Protein AF-0000000067793961 (afdb_homodimer)

Structure (mmCIF, N/CA/C/O backbone):
data_AF-0000000067793961-model_v1
#
loop_
_entity.id
_entity.type
_entity.pdbx_description
1 polymer YALI0B00462p
#
loop_
_atom_site.group_PDB
_atom_site.id
_atom_site.type_symbol
_atom_site.label_atom_id
_atom_site.label_alt_id
_atom_site.label_comp_id
_atom_site.label_asym_id
_atom_site.label_entity_id
_atom_site.label_seq_id
_atom_site.pdbx_PDB_ins_code
_atom_site.Cartn_x
_atom_site.Cartn_y
_atom_site.Cartn_z
_atom_site.occupancy
_atom_site.B_iso_or_equiv
_atom_site.auth_seq_id
_atom_site.auth_comp_id
_atom_site.auth_asym_id
_atom_site.auth_atom_id
_atom_site.pdbx_PDB_model_num
ATOM 1 N N . MET A 1 1 ? -16.656 28.688 -19.188 1 22.55 1 MET A N 1
ATOM 2 C CA . MET A 1 1 ? -17.312 27.375 -19.203 1 22.55 1 MET A CA 1
ATOM 3 C C . MET A 1 1 ? -17.438 26.812 -17.797 1 22.55 1 MET A C 1
ATOM 5 O O . MET A 1 1 ? -16.438 26.625 -17.109 1 22.55 1 MET A O 1
ATOM 9 N N . THR A 1 2 ? -18.516 27.141 -17.141 1 26.34 2 THR A N 1
ATOM 10 C CA . THR A 1 2 ? -18.906 26.75 -15.797 1 26.34 2 THR A CA 1
ATOM 11 C C . THR A 1 2 ? -18.859 25.234 -15.625 1 26.34 2 THR A C 1
ATOM 13 O O . THR A 1 2 ? -19.547 24.5 -16.328 1 26.34 2 THR A O 1
ATOM 16 N N . PHE A 1 3 ? -17.688 24.734 -15.422 1 29.53 3 PHE A N 1
ATOM 17 C CA . PHE A 1 3 ? -17.703 23.312 -15.086 1 29.53 3 PHE A CA 1
ATOM 18 C C . PHE A 1 3 ? -18.781 23.016 -14.055 1 29.53 3 PHE A C 1
ATOM 20 O O . PHE A 1 3 ? -18.641 23.375 -12.883 1 29.53 3 PHE A O 1
ATOM 27 N N . GLU A 1 4 ? -19.984 23.156 -14.406 1 29.81 4 GLU A N 1
ATOM 28 C CA . GLU A 1 4 ? -21.016 22.594 -13.547 1 29.81 4 GLU A CA 1
ATOM 29 C C . GLU A 1 4 ? -20.609 21.234 -12.984 1 29.81 4 GLU A C 1
ATOM 31 O O . GLU A 1 4 ? -20.484 20.266 -13.734 1 29.81 4 GLU A O 1
ATOM 36 N N . GLN A 1 5 ? -19.656 21.219 -12.148 1 37.41 5 GLN A N 1
ATOM 37 C CA . GLN A 1 5 ? -19.406 19.969 -11.422 1 37.41 5 GLN A CA 1
ATOM 38 C C . GLN A 1 5 ? -20.703 19.297 -11.023 1 37.41 5 GLN A C 1
ATOM 40 O O . GLN A 1 5 ? -21.516 19.859 -10.297 1 37.41 5 GLN A O 1
ATOM 45 N N . ASP A 1 6 ? -21.328 18.625 -11.805 1 37 6 ASP A N 1
ATOM 46 C CA . ASP A 1 6 ? -22.547 17.828 -11.625 1 37 6 ASP A CA 1
ATOM 47 C C . ASP A 1 6 ? -22.547 17.109 -10.273 1 37 6 ASP A C 1
ATOM 49 O O . ASP A 1 6 ? -21.594 16.391 -9.953 1 37 6 ASP A O 1
ATOM 53 N N . ASP A 1 7 ? -23.047 17.797 -9.281 1 41.84 7 ASP A N 1
ATOM 54 C CA . ASP A 1 7 ? -23.422 17.297 -7.957 1 41.84 7 ASP A CA 1
ATOM 55 C C . ASP A 1 7 ? -24 15.883 -8.039 1 41.84 7 ASP A C 1
ATOM 57 O O . ASP A 1 7 ? -24.594 15.398 -7.078 1 41.84 7 ASP A O 1
ATOM 61 N N . LYS A 1 8 ? -24.203 15.344 -9.203 1 43.69 8 LYS A N 1
ATOM 62 C CA . LYS A 1 8 ? -24.922 14.07 -9.227 1 43.69 8 LYS A CA 1
ATOM 63 C C . LYS A 1 8 ? -24.062 12.938 -8.695 1 43.69 8 LYS A C 1
ATOM 65 O O . LYS A 1 8 ? -22.922 12.758 -9.141 1 43.69 8 LYS A O 1
ATOM 70 N N . PRO A 1 9 ? -24.578 12.633 -7.523 1 47.22 9 PRO A N 1
ATOM 71 C CA . PRO A 1 9 ? -23.891 11.414 -7.105 1 47.22 9 PRO A CA 1
ATOM 72 C C . PRO A 1 9 ? -23.531 10.508 -8.281 1 47.22 9 PRO A C 1
ATOM 74 O O . PRO A 1 9 ? -24.297 10.422 -9.25 1 47.22 9 PRO A O 1
ATOM 77 N N . LYS A 1 10 ? -22.219 10.422 -8.57 1 51.09 10 LYS A N 1
ATOM 78 C CA . LYS A 1 10 ? -21.828 9.484 -9.617 1 51.09 10 LYS A CA 1
ATOM 79 C C . LYS A 1 10 ? -22.531 8.141 -9.461 1 51.09 10 LYS A C 1
ATOM 81 O O . LYS A 1 10 ? -21.984 7.215 -8.859 1 51.09 10 LYS A O 1
ATOM 86 N N . LEU A 1 11 ? -23.812 8.086 -9.797 1 58.16 11 LEU A N 1
ATOM 87 C CA . LEU A 1 11 ? -24.719 6.953 -9.664 1 58.16 11 LEU A CA 1
ATOM 88 C C . LEU A 1 11 ? -24.109 5.699 -10.281 1 58.16 11 LEU A C 1
ATOM 90 O O . LEU A 1 11 ? -23.422 5.773 -11.305 1 58.16 11 LEU A O 1
ATOM 94 N N . GLY A 1 12 ? -23.75 4.652 -9.375 1 75.25 12 GLY A N 1
ATOM 95 C CA . GLY A 1 12 ? -23.281 3.354 -9.836 1 75.25 12 GLY A CA 1
ATOM 96 C C . GLY A 1 12 ? -21.969 2.926 -9.219 1 75.25 12 GLY A C 1
ATOM 97 O O . GLY A 1 12 ? -21.688 1.732 -9.125 1 75.25 12 GLY A O 1
ATOM 98 N N . LYS A 1 13 ? -21.266 4.012 -8.695 1 87.75 13 LYS A N 1
ATOM 99 C CA . LYS A 1 13 ? -20.016 3.615 -8.039 1 87.75 13 LYS A CA 1
ATOM 100 C C . LYS A 1 13 ? -20.266 3.154 -6.609 1 87.75 13 LYS A C 1
ATOM 102 O O . LYS A 1 13 ? -21.234 3.584 -5.973 1 87.75 13 LYS A O 1
ATOM 107 N N . PRO A 1 14 ? -19.453 2.385 -6.113 1 90.94 14 PRO A N 1
ATOM 108 C CA . PRO A 1 14 ? -19.719 1.713 -4.84 1 90.94 14 PRO A CA 1
ATOM 109 C C . PRO A 1 14 ? -19.906 2.693 -3.686 1 90.94 14 PRO A C 1
ATOM 111 O O . PRO A 1 14 ? -20.688 2.426 -2.764 1 90.94 14 PRO A O 1
ATOM 114 N N . LEU A 1 15 ? -19.281 3.918 -3.768 1 95.62 15 LEU A N 1
ATOM 115 C CA . LEU A 1 15 ? -19.312 4.82 -2.621 1 95.62 15 LEU A CA 1
ATOM 116 C C . LEU A 1 15 ? -20.141 6.062 -2.922 1 95.62 15 LEU A C 1
ATOM 118 O O . LEU A 1 15 ? -19.953 7.102 -2.283 1 95.62 15 LEU A O 1
ATOM 122 N N . SER A 1 16 ? -21.031 6 -3.832 1 92.88 16 SER A N 1
ATOM 123 C CA . SER A 1 16 ? -21.781 7.16 -4.316 1 92.88 16 SER A CA 1
ATOM 124 C C . SER A 1 16 ? -22.609 7.785 -3.207 1 92.88 16 SER A C 1
ATOM 126 O O . SER A 1 16 ? -22.953 8.969 -3.271 1 92.88 16 SER A O 1
ATOM 128 N N . ASN A 1 17 ? -22.938 7.094 -2.117 1 92.62 17 ASN A N 1
ATOM 129 C CA . ASN A 1 17 ? -23.797 7.613 -1.049 1 92.62 17 ASN A CA 1
ATOM 130 C C . ASN A 1 17 ? -22.984 7.953 0.196 1 92.62 17 ASN A C 1
ATOM 132 O O . ASN A 1 17 ? -23.531 8.148 1.275 1 92.62 17 ASN A O 1
ATOM 136 N N . ILE A 1 18 ? -21.672 7.996 0.026 1 97.31 18 ILE A N 1
ATOM 137 C CA . ILE A 1 18 ? -20.812 8.188 1.182 1 97.31 18 ILE A CA 1
ATOM 138 C C . ILE A 1 18 ? -20.297 9.633 1.207 1 97.31 18 ILE A C 1
ATOM 140 O O . ILE A 1 18 ? -19.781 10.133 0.204 1 97.31 18 ILE A O 1
ATOM 144 N N . LYS A 1 19 ? -20.453 10.305 2.293 1 98.5 19 LYS A N 1
ATOM 145 C CA . LYS A 1 19 ? -19.969 11.664 2.539 1 98.5 19 LYS A CA 1
ATOM 146 C C . LYS A 1 19 ? -18.703 11.656 3.389 1 98.5 19 LYS A C 1
ATOM 148 O O . LYS A 1 19 ? -18.688 11.094 4.488 1 98.5 19 LYS A O 1
ATOM 153 N N . VAL A 1 20 ? -17.672 12.273 2.883 1 98.81 20 VAL A N 1
ATOM 154 C CA . VAL A 1 20 ? -16.359 12.266 3.543 1 98.81 20 VAL A CA 1
ATOM 155 C C . VAL A 1 20 ? -15.922 13.695 3.822 1 98.81 20 VAL A C 1
ATOM 157 O O . VAL A 1 20 ? -15.945 14.547 2.93 1 98.81 20 VAL A O 1
ATOM 160 N N . ILE A 1 21 ? -15.555 13.984 5.062 1 98.75 21 ILE A N 1
ATOM 161 C CA . ILE A 1 21 ? -14.883 15.219 5.438 1 98.75 21 ILE A CA 1
ATOM 162 C C . ILE A 1 21 ? -13.383 14.969 5.57 1 98.75 21 ILE A C 1
ATOM 164 O O . ILE A 1 21 ? -12.953 14.125 6.363 1 98.75 21 ILE A O 1
ATOM 168 N N . GLU A 1 22 ? -12.648 15.625 4.77 1 98.12 22 GLU A N 1
ATOM 169 C CA . GLU A 1 22 ? -11.188 15.586 4.793 1 98.12 22 GLU A CA 1
ATOM 170 C C . GLU A 1 22 ? -10.609 16.891 5.348 1 98.12 22 GLU A C 1
ATOM 172 O O . GLU A 1 22 ? -10.82 17.953 4.773 1 98.12 22 GLU A O 1
ATOM 177 N N . PHE A 1 23 ? -9.945 16.797 6.469 1 97.31 23 PHE A N 1
ATOM 178 C CA . PHE A 1 23 ? -9.203 17.984 6.895 1 97.31 23 PHE A CA 1
ATOM 179 C C . PHE A 1 23 ? -7.941 18.156 6.059 1 97.31 23 PHE A C 1
ATOM 181 O O . PHE A 1 23 ? -7.246 17.188 5.762 1 97.31 23 PHE A O 1
ATOM 188 N N . ALA A 1 24 ? -7.699 19.375 5.703 1 91.12 24 ALA A N 1
ATOM 189 C CA . ALA A 1 24 ? -6.566 19.656 4.828 1 91.12 24 ALA A CA 1
ATOM 190 C C . ALA A 1 24 ? -5.254 19.234 5.477 1 91.12 24 ALA A C 1
ATOM 192 O O . ALA A 1 24 ? -4.953 19.641 6.602 1 91.12 24 ALA A O 1
ATOM 193 N N . GLY A 1 25 ? -4.629 18.375 4.859 1 85.38 25 GLY A N 1
ATOM 194 C CA . GLY A 1 25 ? -3.332 17.891 5.305 1 85.38 25 GLY A CA 1
ATOM 195 C C . GLY A 1 25 ? -2.301 17.828 4.195 1 85.38 25 GLY A C 1
ATOM 196 O O . GLY A 1 25 ? -2.449 18.5 3.17 1 85.38 25 GLY A O 1
ATOM 197 N N . LEU A 1 26 ? -1.258 17.266 4.465 1 82.62 26 LEU A N 1
ATOM 198 C CA . LEU A 1 26 ? -0.193 17.156 3.475 1 82.62 26 LEU A CA 1
ATOM 199 C C . LEU A 1 26 ? -0.485 16.047 2.471 1 82.62 26 LEU A C 1
ATOM 201 O O . LEU A 1 26 ? -1.59 15.977 1.927 1 82.62 26 LEU A O 1
ATOM 205 N N . ALA A 1 27 ? 0.339 15.008 2.322 1 85.62 27 ALA A N 1
ATOM 206 C CA . ALA A 1 27 ? 0.281 14.133 1.155 1 85.62 27 ALA A CA 1
ATOM 207 C C . ALA A 1 27 ? -0.607 12.922 1.424 1 85.62 27 ALA A C 1
ATOM 209 O O . ALA A 1 27 ? -1.478 12.594 0.615 1 85.62 27 ALA A O 1
ATOM 210 N N . PRO A 1 28 ? -0.65 12.344 2.594 1 93.44 28 PRO A N 1
ATOM 211 C CA . PRO A 1 28 ? -1.385 11.078 2.736 1 93.44 28 PRO A CA 1
ATOM 212 C C . PRO A 1 28 ? -2.896 11.281 2.801 1 93.44 28 PRO A C 1
ATOM 214 O O . PRO A 1 28 ? -3.654 10.484 2.246 1 93.44 28 PRO A O 1
ATOM 217 N N . GLY A 1 29 ? -3.367 12.359 3.57 1 95.5 29 GLY A N 1
ATOM 218 C CA . GLY A 1 29 ? -4.789 12.656 3.629 1 95.5 29 GLY A CA 1
ATOM 219 C C . GLY A 1 29 ? -5.414 12.844 2.26 1 95.5 29 GLY A C 1
ATOM 220 O O . GLY A 1 29 ? -6.363 12.141 1.902 1 95.5 29 GLY A O 1
ATOM 221 N N . PRO A 1 30 ? -4.836 13.734 1.503 1 94.62 30 PRO A N 1
ATOM 222 C CA . PRO A 1 30 ? -5.34 14.008 0.156 1 94.62 30 PRO A CA 1
ATOM 223 C C . PRO A 1 30 ? -5.449 12.758 -0.705 1 94.62 30 PRO A C 1
ATOM 225 O O . PRO A 1 30 ? -6.441 12.57 -1.411 1 94.62 30 PRO A O 1
ATOM 228 N N . LEU A 1 31 ? -4.449 11.859 -0.7 1 96.69 31 LEU A N 1
ATOM 229 C CA . LEU A 1 31 ? -4.551 10.664 -1.533 1 96.69 31 LEU A CA 1
ATOM 230 C C . LEU A 1 31 ? -5.633 9.727 -1.009 1 96.69 31 LEU A C 1
ATOM 232 O O . LEU A 1 31 ? -6.34 9.094 -1.791 1 96.69 31 LEU A O 1
ATOM 236 N N . ALA A 1 32 ? -5.707 9.578 0.304 1 98.25 32 ALA A N 1
ATOM 237 C CA . ALA A 1 32 ? -6.785 8.766 0.862 1 98.25 32 ALA A CA 1
ATOM 238 C C . ALA A 1 32 ? -8.148 9.266 0.391 1 98.25 32 ALA A C 1
ATOM 240 O O . ALA A 1 32 ? -9 8.477 -0.027 1 98.25 32 ALA A O 1
ATOM 241 N N . GLY A 1 33 ? -8.383 10.594 0.487 1 97.44 33 GLY A N 1
ATOM 242 C CA . GLY A 1 33 ? -9.617 11.188 -0.012 1 97.44 33 GLY A CA 1
ATOM 243 C C . GLY A 1 33 ? -9.852 10.922 -1.487 1 97.44 33 GLY A C 1
ATOM 244 O O . GLY A 1 33 ? -10.969 10.617 -1.9 1 97.44 33 GLY A O 1
ATOM 245 N N . GLN A 1 34 ? -8.812 11.047 -2.275 1 95.75 34 GLN A N 1
ATOM 246 C CA . GLN A 1 34 ? -8.922 10.82 -3.713 1 95.75 34 GLN A CA 1
ATOM 247 C C . GLN A 1 34 ? -9.305 9.367 -4.008 1 95.75 34 GLN A C 1
ATOM 249 O O . GLN A 1 34 ? -10.109 9.102 -4.902 1 95.75 34 GLN A O 1
ATOM 254 N N . LEU A 1 35 ? -8.68 8.43 -3.301 1 97.06 35 LEU A N 1
ATOM 255 C CA . LEU A 1 35 ? -9.023 7.023 -3.461 1 97.06 35 LEU A CA 1
ATOM 256 C C . LEU A 1 35 ? -10.516 6.793 -3.223 1 97.06 35 LEU A C 1
ATOM 258 O O . LEU A 1 35 ? -11.164 6.07 -3.979 1 97.06 35 LEU A O 1
ATOM 262 N N . LEU A 1 36 ? -11.062 7.414 -2.199 1 97.81 36 LEU A N 1
ATOM 263 C CA . LEU A 1 36 ? -12.484 7.293 -1.915 1 97.81 36 LEU A CA 1
ATOM 264 C C . LEU A 1 36 ? -13.312 7.949 -3.012 1 97.81 36 LEU A C 1
ATOM 266 O O . LEU A 1 36 ? -14.32 7.387 -3.461 1 97.81 36 LEU A O 1
ATOM 270 N N . ALA A 1 37 ? -12.883 9.086 -3.471 1 95.69 37 ALA A N 1
ATOM 271 C CA . ALA A 1 37 ? -13.594 9.82 -4.516 1 95.69 37 ALA A CA 1
ATOM 272 C C . ALA A 1 37 ? -13.609 9.031 -5.824 1 95.69 37 ALA A C 1
ATOM 274 O O . ALA A 1 37 ? -14.594 9.062 -6.559 1 95.69 37 ALA A O 1
ATOM 275 N N . ASP A 1 38 ? -12.531 8.383 -6.129 1 93.56 38 ASP A N 1
ATOM 276 C CA . ASP A 1 38 ? -12.422 7.586 -7.352 1 93.56 38 ASP A CA 1
ATOM 277 C C . ASP A 1 38 ? -13.562 6.574 -7.453 1 93.56 38 ASP A C 1
ATOM 279 O O . ASP A 1 38 ? -13.977 6.215 -8.555 1 93.56 38 ASP A O 1
ATOM 283 N N . TYR A 1 39 ? -14.023 6.176 -6.336 1 94.25 39 TYR A N 1
ATOM 284 C CA . TYR A 1 39 ? -15.07 5.16 -6.34 1 94.25 39 TYR A CA 1
ATOM 285 C C . TYR A 1 39 ? -16.422 5.766 -5.953 1 94.25 39 TYR A C 1
ATOM 287 O O . TYR A 1 39 ? -17.344 5.043 -5.598 1 94.25 39 TYR A O 1
ATOM 295 N N . GLY A 1 40 ? -16.484 7.145 -5.91 1 94.19 40 GLY A N 1
ATOM 296 C CA . GLY A 1 40 ? -17.797 7.781 -5.949 1 94.19 40 GLY A CA 1
ATOM 297 C C . GLY A 1 40 ? -18.109 8.57 -4.695 1 94.19 40 GLY A C 1
ATOM 298 O O . GLY A 1 40 ? -19.125 9.273 -4.641 1 94.19 40 GLY A O 1
ATOM 299 N N . ALA A 1 41 ? -17.297 8.531 -3.666 1 97.25 41 ALA A N 1
ATOM 300 C CA . ALA A 1 41 ? -17.578 9.258 -2.43 1 97.25 41 ALA A CA 1
ATOM 301 C C . ALA A 1 41 ? -17.578 10.766 -2.662 1 97.25 41 ALA A C 1
ATOM 303 O O . ALA A 1 41 ? -16.828 11.273 -3.502 1 97.25 41 ALA A O 1
ATOM 304 N N . GLN A 1 42 ? -18.453 11.43 -1.944 1 97.44 42 GLN A N 1
ATOM 305 C CA . GLN A 1 42 ? -18.406 12.883 -1.896 1 97.44 42 GLN A CA 1
ATOM 306 C C . GLN A 1 42 ? -17.391 13.367 -0.874 1 97.44 42 GLN A C 1
ATOM 308 O O . GLN A 1 42 ? -17.672 13.398 0.326 1 97.44 42 GLN A O 1
ATOM 313 N N . VAL A 1 43 ? -16.281 13.766 -1.395 1 97.75 43 VAL A N 1
ATOM 314 C CA . VAL A 1 43 ? -15.203 14.164 -0.506 1 97.75 43 VAL A CA 1
ATOM 315 C C . VAL A 1 43 ? -15.102 15.688 -0.467 1 97.75 43 VAL A C 1
ATOM 317 O O . VAL A 1 43 ? -14.938 16.328 -1.505 1 97.75 43 VAL A O 1
ATOM 320 N N . VAL A 1 44 ? -15.188 16.219 0.714 1 98.12 44 VAL A N 1
ATOM 321 C CA . VAL A 1 44 ? -15.07 17.656 0.946 1 98.12 44 VAL A CA 1
ATOM 322 C C . VAL A 1 44 ? -13.844 17.938 1.812 1 98.12 44 VAL A C 1
ATOM 324 O O . VAL A 1 44 ? -13.734 17.422 2.932 1 98.12 44 VAL A O 1
ATOM 327 N N . ARG A 1 45 ? -12.953 18.656 1.285 1 96.69 45 ARG A N 1
ATOM 328 C CA . ARG A 1 45 ? -11.781 19.094 2.039 1 96.69 45 ARG A CA 1
ATOM 329 C C . ARG A 1 45 ? -12.07 20.391 2.793 1 96.69 45 ARG A C 1
ATOM 331 O O . ARG A 1 45 ? -12.539 21.375 2.203 1 96.69 45 ARG A O 1
ATOM 338 N N . ILE A 1 46 ? -11.891 20.406 4.07 1 97.19 46 ILE A N 1
ATOM 339 C CA . ILE A 1 46 ? -11.953 21.609 4.875 1 97.19 46 ILE A CA 1
ATOM 340 C C . ILE A 1 46 ? -10.586 22.297 4.883 1 97.19 46 ILE A C 1
ATOM 342 O O . ILE A 1 46 ? -9.617 21.75 5.418 1 97.19 46 ILE A O 1
ATOM 346 N N . ASP A 1 47 ? -10.555 23.469 4.344 1 95.44 47 ASP A N 1
ATOM 347 C CA . ASP A 1 47 ? -9.328 24.266 4.234 1 95.44 47 ASP A CA 1
ATOM 348 C C . ASP A 1 47 ? -9.312 25.391 5.258 1 95.44 47 ASP A C 1
ATOM 350 O O . ASP A 1 47 ? -10.367 25.875 5.676 1 95.44 47 ASP A O 1
ATOM 354 N N . ALA A 1 48 ? -8.062 25.672 5.695 1 91.44 48 ALA A N 1
ATOM 355 C CA . ALA A 1 48 ? -7.906 26.953 6.379 1 91.44 48 ALA A CA 1
ATOM 356 C C . ALA A 1 48 ? -8.055 28.109 5.406 1 91.44 48 ALA A C 1
ATOM 358 O O . ALA A 1 48 ? -7.621 28.031 4.254 1 91.44 48 ALA A O 1
ATOM 359 N N . PRO A 1 49 ? -8.625 29.188 5.898 1 89.75 49 PRO A N 1
ATOM 360 C CA . PRO A 1 49 ? -8.781 30.328 5 1 89.75 49 PRO A CA 1
ATOM 361 C C . PRO A 1 49 ? -7.445 30.922 4.551 1 89.75 49 PRO A C 1
ATOM 363 O O . PRO A 1 49 ? -6.496 30.969 5.336 1 89.75 49 PRO A O 1
ATOM 366 N N . ASN A 1 50 ? -7.352 31.359 3.342 1 81.38 50 ASN A N 1
ATOM 367 C CA . ASN A 1 50 ? -6.258 32.125 2.756 1 81.38 50 ASN A CA 1
ATOM 368 C C . ASN A 1 50 ? -4.945 31.359 2.805 1 81.38 50 ASN A C 1
ATOM 370 O O . ASN A 1 50 ? -3.885 31.938 3.035 1 81.38 50 ASN A O 1
ATOM 374 N N . LYS A 1 51 ? -4.984 30.109 2.754 1 77.56 51 LYS A N 1
ATOM 375 C CA . LYS A 1 51 ? -3.77 29.312 2.684 1 77.56 51 LYS A CA 1
ATOM 376 C C . LYS A 1 51 ? -3.676 28.562 1.352 1 77.56 51 LYS A C 1
ATOM 378 O O . LYS A 1 51 ? -4.562 27.781 1.008 1 77.56 51 LYS A O 1
ATOM 383 N N . PRO A 1 52 ? -2.705 28.984 0.597 1 72.31 52 PRO A N 1
ATOM 384 C CA . PRO A 1 52 ? -2.535 28.25 -0.657 1 72.31 52 PRO A CA 1
ATOM 385 C C . PRO A 1 52 ? -2.178 26.781 -0.433 1 72.31 52 PRO A C 1
ATOM 387 O O . PRO A 1 52 ? -1.518 26.438 0.554 1 72.31 52 PRO A O 1
ATOM 390 N N . SER A 1 53 ? -2.85 25.984 -1.306 1 75.5 53 SER A N 1
ATOM 391 C CA . SER A 1 53 ? -2.529 24.562 -1.182 1 75.5 53 SER A CA 1
ATOM 392 C C . SER A 1 53 ? -1.739 24.062 -2.389 1 75.5 53 SER A C 1
ATOM 394 O O . SER A 1 53 ? -2.029 24.453 -3.525 1 75.5 53 SER A O 1
ATOM 396 N N . ILE A 1 54 ? -0.709 23.344 -2.092 1 74.75 54 ILE A N 1
ATOM 397 C CA . ILE A 1 54 ? 0.088 22.719 -3.145 1 74.75 54 ILE A CA 1
ATOM 398 C C . ILE A 1 54 ? -0.44 21.312 -3.434 1 74.75 54 ILE A C 1
ATOM 400 O O . ILE A 1 54 ? 0.139 20.578 -4.234 1 74.75 54 ILE A O 1
ATOM 404 N N . ASP A 1 55 ? -1.605 21.047 -2.908 1 81.62 55 ASP A N 1
ATOM 405 C CA . ASP A 1 55 ? -2.201 19.719 -3.041 1 81.62 55 ASP A CA 1
ATOM 406 C C . ASP A 1 55 ? -2.707 19.484 -4.461 1 81.62 55 ASP A C 1
ATOM 408 O O . ASP A 1 55 ? -3.521 20.266 -4.973 1 81.62 55 ASP A O 1
ATOM 412 N N . ARG A 1 56 ? -2.215 18.391 -5.117 1 85.62 56 ARG A N 1
ATOM 413 C CA . ARG A 1 56 ? -2.652 18.047 -6.465 1 85.62 56 ARG A CA 1
ATOM 414 C C . ARG A 1 56 ? -3.438 16.75 -6.469 1 85.62 56 ARG A C 1
ATOM 416 O O . ARG A 1 56 ? -3.842 16.266 -7.527 1 85.62 56 ARG A O 1
ATOM 423 N N . LEU A 1 57 ? -3.584 16.172 -5.383 1 90.75 57 LEU A N 1
ATOM 424 C CA . LEU A 1 57 ? -4.375 14.953 -5.23 1 90.75 57 LEU A CA 1
ATOM 425 C C . LEU A 1 57 ? -5.816 15.289 -4.867 1 90.75 57 LEU A C 1
ATOM 427 O O . LEU A 1 57 ? -6.277 14.961 -3.77 1 90.75 57 LEU A O 1
ATOM 431 N N . CYS A 1 58 ? -6.523 15.945 -5.832 1 90.62 58 CYS A N 1
ATOM 432 C CA . CYS A 1 58 ? -7.805 16.562 -5.512 1 90.62 58 CYS A CA 1
ATOM 433 C C . CYS A 1 58 ? -8.883 16.141 -6.5 1 90.62 58 CYS A C 1
ATOM 435 O O . CYS A 1 58 ? -9.984 16.688 -6.504 1 90.62 58 CYS A O 1
ATOM 437 N N . LYS A 1 59 ? -8.547 15.148 -7.332 1 89.88 59 LYS A N 1
ATOM 438 C CA . LYS A 1 59 ? -9.508 14.727 -8.344 1 89.88 59 LYS A CA 1
ATOM 439 C C . LYS A 1 59 ? -10.859 14.398 -7.715 1 89.88 59 LYS A C 1
ATOM 441 O O . LYS A 1 59 ? -10.93 13.633 -6.75 1 89.88 59 LYS A O 1
ATOM 446 N N . ASP A 1 60 ? -11.945 15.102 -8.211 1 90.5 60 ASP A N 1
ATOM 447 C CA . ASP A 1 60 ? -13.344 14.82 -7.895 1 90.5 60 ASP A CA 1
ATOM 448 C C . ASP A 1 60 ? -13.664 15.211 -6.453 1 90.5 60 ASP A C 1
ATOM 450 O O . ASP A 1 60 ? -14.625 14.703 -5.867 1 90.5 60 ASP A O 1
ATOM 454 N N . LYS A 1 61 ? -12.859 16.094 -5.844 1 94.06 61 LYS A N 1
ATOM 455 C CA . LYS A 1 61 ? -13.125 16.578 -4.492 1 94.06 61 LYS A CA 1
ATOM 456 C C . LYS A 1 61 ? -13.656 18.016 -4.516 1 94.06 61 LYS A C 1
ATOM 458 O O . LYS A 1 61 ? -13.562 18.703 -5.535 1 94.06 61 LYS A O 1
ATOM 463 N N . ARG A 1 62 ? -14.25 18.422 -3.449 1 96.06 62 ARG A N 1
ATOM 464 C CA . ARG A 1 62 ? -14.734 19.781 -3.24 1 96.06 62 ARG A CA 1
ATOM 465 C C . ARG A 1 62 ? -14.062 20.422 -2.025 1 96.06 62 ARG A C 1
ATOM 467 O O . ARG A 1 62 ? -13.484 19.719 -1.193 1 96.06 62 ARG A O 1
ATOM 474 N N . SER A 1 63 ? -14.109 21.75 -1.968 1 95.81 63 SER A N 1
ATOM 475 C CA . SER A 1 63 ? -13.422 22.469 -0.89 1 95.81 63 SER A CA 1
ATOM 476 C C . SER A 1 63 ? -14.336 23.484 -0.228 1 95.81 63 SER A C 1
ATOM 478 O O . SER A 1 63 ? -15.117 24.156 -0.905 1 95.81 63 SER A O 1
ATOM 480 N N . ILE A 1 64 ? -14.242 23.578 1.033 1 96.69 64 ILE A N 1
ATOM 481 C CA . ILE A 1 64 ? -14.797 24.672 1.827 1 96.69 64 ILE A CA 1
ATOM 482 C C . ILE A 1 64 ? -13.734 25.203 2.791 1 96.69 64 ILE A C 1
ATOM 484 O O . ILE A 1 64 ? -12.977 24.422 3.371 1 96.69 64 ILE A O 1
ATOM 488 N N . ALA A 1 65 ? -13.633 26.5 2.863 1 96.5 65 ALA A N 1
ATOM 489 C CA . ALA A 1 65 ? -12.688 27.094 3.805 1 96.5 65 ALA A CA 1
ATOM 490 C C . ALA A 1 65 ? -13.398 27.562 5.074 1 96.5 65 ALA A C 1
ATOM 492 O O . ALA A 1 65 ? -14.383 28.297 5.008 1 96.5 65 ALA A O 1
ATOM 493 N N . LEU A 1 66 ? -12.922 27.109 6.195 1 97.25 66 LEU A N 1
ATOM 494 C CA . LEU A 1 66 ? -13.5 27.453 7.492 1 97.25 66 LEU A CA 1
ATOM 495 C C . LEU A 1 66 ? -12.414 27.828 8.492 1 97.25 66 LEU A C 1
ATOM 497 O O . LEU A 1 66 ? -11.445 27.094 8.664 1 97.25 66 LEU A O 1
ATOM 501 N N . ASN A 1 67 ? -12.578 29 9.055 1 96.31 67 ASN A N 1
ATOM 502 C CA . ASN A 1 67 ? -11.781 29.344 10.219 1 96.31 67 ASN A CA 1
ATOM 503 C C . ASN A 1 67 ? -12.297 28.672 11.484 1 96.31 67 ASN A C 1
ATOM 505 O O . ASN A 1 67 ? -13.266 29.141 12.094 1 96.31 67 ASN A O 1
ATOM 509 N N . LEU A 1 68 ? -11.578 27.688 11.961 1 96.12 68 LEU A N 1
ATOM 510 C CA . LEU A 1 68 ? -12.078 26.828 13.031 1 96.12 68 LEU A CA 1
ATOM 511 C C . LEU A 1 68 ? -11.938 27.516 14.383 1 96.12 68 LEU A C 1
ATOM 513 O O . LEU A 1 68 ? -12.422 27 15.398 1 96.12 68 LEU A O 1
ATOM 517 N N . LYS A 1 69 ? -11.312 28.703 14.406 1 94.19 69 LYS A N 1
ATOM 518 C CA . LYS A 1 69 ? -11.234 29.484 15.625 1 94.19 69 LYS A CA 1
ATOM 519 C C . LYS A 1 69 ? -12.453 30.391 15.773 1 94.19 69 LYS A C 1
ATOM 521 O O . LYS A 1 69 ? -12.703 30.953 16.844 1 94.19 69 LYS A O 1
ATOM 526 N N . ASP A 1 70 ? -13.125 30.625 14.672 1 95.69 70 ASP A N 1
ATOM 527 C CA . ASP A 1 70 ? -14.375 31.391 14.688 1 95.69 70 ASP A CA 1
ATOM 528 C C . ASP A 1 70 ? -15.539 30.5 15.117 1 95.69 70 ASP A C 1
ATOM 530 O O . ASP A 1 70 ? -15.758 29.438 14.555 1 95.69 70 ASP A O 1
ATOM 534 N N . LYS A 1 71 ? -16.344 30.969 16.031 1 96.12 71 LYS A N 1
ATOM 535 C CA . LYS A 1 71 ? -17.391 30.156 16.641 1 96.12 71 LYS A CA 1
ATOM 536 C C . LYS A 1 71 ? -18.406 29.719 15.586 1 96.12 71 LYS A C 1
ATOM 538 O O . LYS A 1 71 ? -18.844 28.562 15.594 1 96.12 71 LYS A O 1
ATOM 543 N N . GLU A 1 72 ? -18.844 30.594 14.766 1 96 72 GLU A N 1
ATOM 544 C CA . GLU A 1 72 ? -19.875 30.266 13.773 1 96 72 GLU A CA 1
ATOM 545 C C . GLU A 1 72 ? -19.344 29.312 12.719 1 96 72 GLU A C 1
ATOM 547 O O . GLU A 1 72 ? -20.031 28.359 12.32 1 96 72 GLU A O 1
ATOM 552 N N . GLN A 1 73 ? -18.141 29.516 12.234 1 97 73 GLN A N 1
ATOM 553 C CA . GLN A 1 73 ? -17.547 28.641 11.227 1 97 73 GLN A CA 1
ATOM 554 C C . GLN A 1 73 ? -17.172 27.281 11.812 1 97 73 GLN A C 1
ATOM 556 O O . GLN A 1 73 ? -17.297 26.25 11.141 1 97 73 GLN A O 1
ATOM 561 N N . TRP A 1 74 ? -16.75 27.344 13.078 1 97.69 74 TRP A N 1
ATOM 562 C CA . TRP A 1 74 ? -16.531 26.109 13.82 1 97.69 74 TRP A CA 1
ATOM 563 C C . TRP A 1 74 ? -17.812 25.281 13.883 1 97.69 74 TRP A C 1
ATOM 565 O O . TRP A 1 74 ? -17.781 24.062 13.68 1 97.69 74 TRP A O 1
ATOM 575 N N . ALA A 1 75 ? -18.953 25.922 14.133 1 98 75 ALA A N 1
ATOM 576 C CA . ALA A 1 75 ? -20.234 25.234 14.203 1 98 75 ALA A CA 1
ATOM 577 C C . ALA A 1 75 ? -20.578 24.594 12.859 1 98 75 ALA A C 1
ATOM 579 O O . ALA A 1 75 ? -21.156 23.5 12.82 1 98 75 ALA A O 1
ATOM 580 N N . VAL A 1 76 ? -20.25 25.266 11.758 1 97.81 76 VAL A N 1
ATOM 581 C CA . VAL A 1 76 ? -20.484 24.703 10.43 1 97.81 76 VAL A CA 1
ATOM 582 C C . VAL A 1 76 ? -19.656 23.422 10.266 1 97.81 76 VAL A C 1
ATOM 584 O O . VAL A 1 76 ? -20.188 22.406 9.805 1 97.81 76 VAL A O 1
ATOM 587 N N . ALA A 1 77 ? -18.375 23.469 10.688 1 98.5 77 ALA A N 1
ATOM 588 C CA . ALA A 1 77 ? -17.516 22.281 10.609 1 98.5 77 ALA A CA 1
ATOM 589 C C . ALA A 1 77 ? -18.094 21.141 11.422 1 98.5 77 ALA A C 1
ATOM 591 O O . ALA A 1 77 ? -18.156 20 10.945 1 98.5 77 ALA A O 1
ATOM 592 N N . ARG A 1 78 ? -18.469 21.438 12.617 1 98.56 78 ARG A N 1
ATOM 593 C CA . ARG A 1 78 ? -19.062 20.453 13.492 1 98.56 78 ARG A CA 1
ATOM 594 C C . ARG A 1 78 ? -20.297 19.812 12.844 1 98.56 78 ARG A C 1
ATOM 596 O O . ARG A 1 78 ? -20.438 18.578 12.867 1 98.56 78 ARG A O 1
ATOM 603 N N . ASP A 1 79 ? -21.172 20.641 12.266 1 98.5 79 ASP A N 1
ATOM 604 C CA . ASP A 1 79 ? -22.406 20.141 11.664 1 98.5 79 ASP A CA 1
ATOM 605 C C . ASP A 1 79 ? -22.125 19.328 10.398 1 98.5 79 ASP A C 1
ATOM 607 O O . ASP A 1 79 ? -22.828 18.375 10.094 1 98.5 79 ASP A O 1
ATOM 611 N N . LEU A 1 80 ? -21.109 19.719 9.633 1 98.56 80 LEU A N 1
ATOM 612 C CA . LEU A 1 80 ? -20.703 18.922 8.492 1 98.56 80 LEU A CA 1
ATOM 613 C C . LEU A 1 80 ? -20.281 17.516 8.93 1 98.56 80 LEU A C 1
ATOM 615 O O . LEU A 1 80 ? -20.719 16.531 8.328 1 98.56 80 LEU A O 1
ATOM 619 N N . ILE A 1 81 ? -19.453 17.406 9.992 1 98.75 81 ILE A N 1
ATOM 620 C CA . ILE A 1 81 ? -19 16.125 10.5 1 98.75 81 ILE A CA 1
ATOM 621 C C . ILE A 1 81 ? -20.172 15.32 11.031 1 98.75 81 ILE A C 1
ATOM 623 O O . ILE A 1 81 ? -20.25 14.109 10.82 1 98.75 81 ILE A O 1
ATOM 627 N N . LYS A 1 82 ? -21.078 16.016 11.68 1 98.31 82 LYS A N 1
ATOM 628 C CA . LYS A 1 82 ? -22.266 15.375 12.227 1 98.31 82 LYS A CA 1
ATOM 629 C C . LYS A 1 82 ? -23.062 14.664 11.125 1 98.31 82 LYS A C 1
ATOM 631 O O . LYS A 1 82 ? -23.734 13.664 11.383 1 98.31 82 LYS A O 1
ATOM 636 N N . ASN A 1 83 ? -23 15.148 9.938 1 97.69 83 ASN A N 1
ATOM 637 C CA . ASN A 1 83 ? -23.781 14.617 8.828 1 97.69 83 ASN A CA 1
ATOM 638 C C . ASN A 1 83 ? -22.906 13.836 7.848 1 97.69 83 ASN A C 1
ATOM 640 O O . ASN A 1 83 ? -23.359 13.508 6.742 1 97.69 83 ASN A O 1
ATOM 644 N N . ALA A 1 84 ? -21.672 13.547 8.203 1 98.44 84 ALA A N 1
ATOM 645 C CA . ALA A 1 84 ? -20.75 12.805 7.352 1 98.44 84 ALA A CA 1
ATOM 646 C C . ALA A 1 84 ? -20.734 11.32 7.715 1 98.44 84 ALA A C 1
ATOM 648 O O . ALA A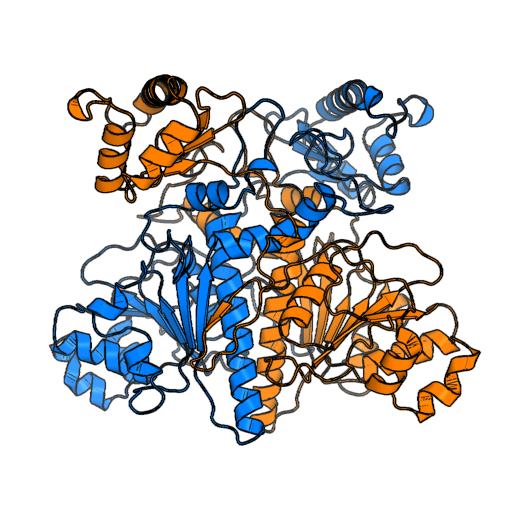 1 84 ? -21.219 10.93 8.781 1 98.44 84 ALA A O 1
ATOM 649 N N . ASP A 1 85 ? -20.219 10.5 6.793 1 97.88 85 ASP A N 1
ATOM 650 C CA . ASP A 1 85 ? -19.969 9.086 7.059 1 97.88 85 ASP A CA 1
ATOM 651 C C . ASP A 1 85 ? -18.547 8.844 7.531 1 97.88 85 ASP A C 1
ATOM 653 O O . ASP A 1 85 ? -18.281 7.926 8.312 1 97.88 85 ASP A O 1
ATOM 657 N N . VAL A 1 86 ? -17.625 9.609 7.059 1 98.75 86 VAL A N 1
ATOM 658 C CA . VAL A 1 86 ? -16.203 9.406 7.297 1 98.75 86 VAL A CA 1
ATOM 659 C C . VAL A 1 86 ? -15.523 10.758 7.551 1 98.75 86 VAL A C 1
ATOM 661 O O . VAL A 1 86 ? -15.844 11.75 6.891 1 98.75 86 VAL A O 1
ATOM 664 N N . VAL A 1 87 ? -14.625 10.797 8.477 1 98.81 87 VAL A N 1
ATOM 665 C CA . VAL A 1 87 ? -13.688 11.898 8.68 1 98.81 87 VAL A CA 1
ATOM 666 C C . VAL A 1 87 ? -12.258 11.398 8.484 1 98.81 87 VAL A C 1
ATOM 668 O O . VAL A 1 87 ? -11.883 10.344 9.008 1 98.81 87 VAL A O 1
ATOM 671 N N . ILE A 1 88 ? -11.477 12.094 7.719 1 98.75 88 ILE A N 1
ATOM 672 C CA . ILE A 1 88 ? -10.047 11.867 7.586 1 98.75 88 ILE A CA 1
ATOM 673 C C . ILE A 1 88 ? -9.273 12.938 8.352 1 98.75 88 ILE A C 1
ATOM 675 O O . ILE A 1 88 ? -9.305 14.117 7.98 1 98.75 88 ILE A O 1
ATOM 679 N N . ASP A 1 89 ? -8.625 12.531 9.414 1 98.25 89 ASP A N 1
ATOM 680 C CA . ASP A 1 89 ? -7.844 13.383 10.305 1 98.25 89 ASP A CA 1
ATOM 681 C C . ASP A 1 89 ? -6.348 13.211 10.055 1 98.25 89 ASP A C 1
ATOM 683 O O . ASP A 1 89 ? -5.762 12.203 10.461 1 98.25 89 ASP A O 1
ATOM 687 N N . PRO A 1 90 ? -5.711 14.164 9.414 1 96.5 90 PRO A N 1
ATOM 688 C CA . PRO A 1 90 ? -4.281 14.047 9.117 1 96.5 90 PRO A CA 1
ATOM 689 C C . PRO A 1 90 ? -3.4 14.68 10.195 1 96.5 90 PRO A C 1
ATOM 691 O O . PRO A 1 90 ? -2.182 14.773 10.023 1 96.5 90 PRO A O 1
ATOM 694 N N . TYR A 1 91 ? -3.963 15.117 11.305 1 96.06 91 TYR A N 1
ATOM 695 C CA . TYR A 1 91 ? -3.215 15.945 12.242 1 96.06 91 TYR A CA 1
ATOM 696 C C . TYR A 1 91 ? -2.576 15.086 13.328 1 96.06 91 TYR A C 1
ATOM 698 O O . TYR A 1 91 ? -2.988 13.953 13.555 1 96.06 91 TYR A O 1
ATOM 706 N N . ARG A 1 92 ? -1.567 15.68 13.992 1 94.19 92 ARG A N 1
ATOM 707 C CA . ARG A 1 92 ? -0.991 15.039 15.172 1 94.19 92 ARG A CA 1
ATOM 708 C C . ARG A 1 92 ? -2.057 14.789 16.234 1 94.19 92 ARG A C 1
ATOM 710 O O . ARG A 1 92 ? -3.027 15.539 16.344 1 94.19 92 ARG A O 1
ATOM 717 N N . PRO A 1 93 ? -1.828 13.758 16.984 1 94.94 93 PRO A N 1
ATOM 718 C CA . PRO A 1 93 ? -2.807 13.469 18.047 1 94.94 93 PRO A CA 1
ATOM 719 C C . PRO A 1 93 ? -3.074 14.664 18.953 1 94.94 93 PRO A C 1
ATOM 721 O O . PRO A 1 93 ? -2.139 15.367 19.344 1 94.94 93 PRO A O 1
ATOM 724 N N . GLY A 1 94 ? -4.387 14.961 19.172 1 95.19 94 GLY A N 1
ATOM 725 C CA . GLY A 1 94 ? -4.754 16.016 20.094 1 95.19 94 GLY A CA 1
ATOM 726 C C . GLY A 1 94 ? -5.207 17.297 19.406 1 95.19 94 GLY A C 1
ATOM 727 O O . GLY A 1 94 ? -5.898 18.109 20.016 1 95.19 94 GLY A O 1
ATOM 728 N N . VAL A 1 95 ? -4.895 17.438 18.141 1 95.62 95 VAL A N 1
ATOM 729 C CA . VAL A 1 95 ? -5.172 18.703 17.453 1 95.62 95 VAL A CA 1
ATOM 730 C C . VAL A 1 95 ? -6.68 18.891 17.312 1 95.62 95 VAL A C 1
ATOM 732 O O . VAL A 1 95 ? -7.223 19.922 17.703 1 95.62 95 VAL A O 1
ATOM 735 N N . LEU A 1 96 ? -7.41 17.906 16.781 1 97.19 96 LEU A N 1
ATOM 736 C CA . LEU A 1 96 ? -8.852 18.047 16.609 1 97.19 96 LEU A CA 1
ATOM 737 C C . LEU A 1 96 ? -9.562 18.016 17.953 1 97.19 96 LEU A C 1
ATOM 739 O O . LEU A 1 96 ? -10.609 18.656 18.125 1 97.19 96 LEU A O 1
ATOM 743 N N . GLU A 1 97 ? -8.961 17.344 18.938 1 97.06 97 GLU A N 1
ATOM 744 C CA . GLU A 1 97 ? -9.5 17.375 20.297 1 97.06 97 GLU A CA 1
ATOM 745 C C . GLU A 1 97 ? -9.469 18.781 20.875 1 97.06 97 GLU A C 1
ATOM 747 O O . GLU A 1 97 ? -10.453 19.25 21.453 1 97.06 97 GLU A O 1
ATOM 752 N N . LYS A 1 98 ? -8.359 19.469 20.688 1 97.25 98 LYS A N 1
ATOM 753 C CA . LYS A 1 98 ? -8.211 20.844 21.172 1 97.25 98 LYS A CA 1
ATOM 754 C C . LYS A 1 98 ? -9.195 21.781 20.484 1 97.25 98 LYS A C 1
ATOM 756 O O . LYS A 1 98 ? -9.648 22.766 21.094 1 97.25 98 LYS A O 1
ATOM 761 N N . LEU A 1 99 ? -9.57 21.406 19.281 1 97.38 99 LEU A N 1
ATOM 762 C CA . LEU A 1 99 ? -10.508 22.234 18.516 1 97.38 99 LEU A CA 1
ATOM 763 C C . LEU A 1 99 ? -11.945 21.859 18.844 1 97.38 99 LEU A C 1
ATOM 765 O O . LEU A 1 99 ? -12.883 22.438 18.297 1 97.38 99 LEU A O 1
ATOM 769 N N . GLY A 1 100 ? -12.102 20.844 19.672 1 97.81 100 GLY A N 1
ATOM 770 C CA . GLY A 1 100 ? -13.445 20.375 19.984 1 97.81 100 GLY A CA 1
ATOM 771 C C . GLY A 1 100 ? -14.086 19.594 18.859 1 97.81 100 GLY A C 1
ATOM 772 O O . GLY A 1 100 ? -15.312 19.562 18.75 1 97.81 100 GLY A O 1
ATOM 773 N N . LEU A 1 101 ? -13.32 19.031 18.031 1 98.44 101 LEU A N 1
ATOM 774 C CA . LEU A 1 101 ? -13.805 18.25 16.891 1 98.44 101 LEU A CA 1
ATOM 775 C C . LEU A 1 101 ? -13.203 16.859 16.875 1 98.44 101 LEU A C 1
ATOM 777 O O . LEU A 1 101 ? -13.117 16.219 15.828 1 98.44 101 LEU A O 1
ATOM 781 N N . GLY A 1 102 ? -12.68 16.422 18.031 1 97.38 102 GLY A N 1
ATOM 782 C CA . GLY A 1 102 ? -12.094 15.094 18.156 1 97.38 102 GLY A CA 1
ATOM 783 C C . GLY A 1 102 ? -13.117 13.977 18.094 1 97.38 102 GLY A C 1
ATOM 784 O O . GLY A 1 102 ? -14.328 14.234 18.109 1 97.38 102 GLY A O 1
ATOM 785 N N . PRO A 1 103 ? -12.695 12.781 18.031 1 95.81 103 PRO A N 1
ATOM 786 C CA . PRO A 1 103 ? -13.586 11.633 17.844 1 95.81 103 PRO A CA 1
ATOM 787 C C . PRO A 1 103 ? -14.609 11.484 18.969 1 95.81 103 PRO A C 1
ATOM 789 O O . PRO A 1 103 ? -15.75 11.094 18.734 1 95.81 103 PRO A O 1
ATOM 792 N N . SER A 1 104 ? -14.242 11.805 20.188 1 94.44 104 SER A N 1
ATOM 793 C CA . SER A 1 104 ? -15.125 11.602 21.328 1 94.44 104 SER A CA 1
ATOM 794 C C . SER A 1 104 ? -16.375 12.469 21.219 1 94.44 104 SER A C 1
ATOM 796 O O . SER A 1 104 ? -17.453 12.086 21.703 1 94.44 104 SER A O 1
ATOM 798 N N . VAL A 1 105 ? -16.266 13.562 20.609 1 97.31 105 VAL A N 1
ATOM 799 C CA . VAL A 1 105 ? -17.391 14.477 20.422 1 97.31 105 VAL A CA 1
ATOM 800 C C . VAL A 1 105 ? -18.469 13.805 19.578 1 97.31 105 VAL A C 1
ATOM 802 O O . VAL A 1 105 ? -19.672 14.016 19.797 1 97.31 105 VAL A O 1
ATOM 805 N N . PHE A 1 106 ? -18.109 12.961 18.703 1 97.31 106 PHE A N 1
ATOM 806 C CA . PHE A 1 106 ? -19.031 12.406 17.719 1 97.31 106 PHE A CA 1
ATOM 807 C C . PHE A 1 106 ? -19.344 10.945 18.016 1 97.31 106 PHE A C 1
ATOM 809 O O . PHE A 1 106 ? -20.469 10.492 17.812 1 97.31 106 PHE A O 1
ATOM 816 N N . LEU A 1 107 ? -18.422 10.234 18.625 1 94.56 107 LEU A N 1
ATOM 817 C CA . LEU A 1 107 ? -18.531 8.781 18.703 1 94.56 107 LEU A CA 1
ATOM 818 C C . LEU A 1 107 ? -18.938 8.344 20.109 1 94.56 107 LEU A C 1
ATOM 820 O O . LEU A 1 107 ? -19.219 7.16 20.328 1 94.56 107 LEU A O 1
ATOM 824 N N . ASN A 1 108 ? -18.984 9.305 21.016 1 91.88 108 ASN A N 1
ATOM 825 C CA . ASN A 1 108 ? -19.375 8.922 22.375 1 91.88 108 ASN A CA 1
ATOM 826 C C . ASN A 1 108 ? -20.672 8.133 22.391 1 91.88 108 ASN A C 1
ATOM 828 O O . ASN A 1 108 ? -21.641 8.508 21.719 1 91.88 108 ASN A O 1
ATOM 832 N N . ALA A 1 109 ? -20.734 7.109 23.141 1 86.94 109 ALA A N 1
ATOM 833 C CA . ALA A 1 109 ? -21.859 6.172 23.125 1 86.94 109 ALA A CA 1
ATOM 834 C C . ALA A 1 109 ? -23.141 6.848 23.609 1 86.94 109 ALA A C 1
ATOM 836 O O . ALA A 1 109 ? -24.234 6.48 23.172 1 86.94 109 ALA A O 1
ATOM 837 N N . HIS A 1 110 ? -23.031 7.832 24.406 1 89.69 110 HIS A N 1
ATOM 838 C CA . HIS A 1 110 ? -24.219 8.43 25.016 1 89.69 110 HIS A CA 1
ATOM 839 C C . HIS A 1 110 ? -24.578 9.758 24.359 1 89.69 110 HIS A C 1
ATOM 841 O O . HIS A 1 110 ? -25.719 9.969 23.938 1 89.69 110 HIS A O 1
ATOM 847 N N . LYS A 1 111 ? -23.5 10.539 24.203 1 93.62 111 LYS A N 1
ATOM 848 C CA . LYS A 1 111 ? -23.797 11.914 23.797 1 93.62 111 LYS A CA 1
ATOM 849 C C . LYS A 1 111 ? -23.188 12.227 22.422 1 93.62 111 LYS A C 1
ATOM 851 O O . LYS A 1 111 ? -23.188 13.375 21.984 1 93.62 111 LYS A O 1
ATOM 856 N N . GLY A 1 112 ? -22.703 11.25 21.812 1 95.06 112 GLY A N 1
ATOM 857 C CA . GLY A 1 112 ? -22.062 11.5 20.531 1 95.06 112 GLY A CA 1
ATOM 858 C C . GLY A 1 112 ? -23 12.102 19.5 1 95.06 112 GLY A C 1
ATOM 859 O O . GLY A 1 112 ? -24.172 11.727 19.422 1 95.06 112 GLY A O 1
ATOM 860 N N . LEU A 1 113 ? -22.5 12.953 18.688 1 97.31 113 LEU A N 1
ATOM 861 C CA . LEU A 1 113 ? -23.297 13.68 17.719 1 97.31 113 LEU A CA 1
ATOM 862 C C . LEU A 1 113 ? -23.516 12.852 16.453 1 97.31 113 LEU A C 1
ATOM 864 O O . LEU A 1 113 ? -24.391 13.156 15.648 1 97.31 113 LEU A O 1
ATOM 868 N N . ASN A 1 114 ? -22.656 11.844 16.234 1 96.25 114 ASN A N 1
ATOM 869 C CA . ASN A 1 114 ? -22.688 10.977 15.055 1 96.25 114 ASN A CA 1
ATOM 870 C C . ASN A 1 114 ? -22.094 9.602 15.367 1 96.25 114 ASN A C 1
ATOM 872 O O . ASN A 1 114 ? -20.969 9.312 14.977 1 96.25 114 ASN A O 1
ATOM 876 N N . LYS A 1 115 ? -22.859 8.773 15.945 1 93 115 LYS A N 1
ATOM 877 C CA . LYS A 1 115 ? -22.391 7.52 16.531 1 93 115 LYS A CA 1
ATOM 878 C C . LYS A 1 115 ? -22.031 6.508 15.445 1 93 115 LYS A C 1
ATOM 880 O O . LYS A 1 115 ? -21.406 5.48 15.727 1 93 115 LYS A O 1
ATOM 885 N N . ARG A 1 116 ? -22.359 6.762 14.195 1 93.75 116 ARG A N 1
ATOM 886 C CA . ARG A 1 116 ? -22.062 5.855 13.094 1 93.75 116 ARG A CA 1
ATOM 887 C C . ARG A 1 116 ? -20.828 6.297 12.328 1 93.75 116 ARG A C 1
ATOM 889 O O . ARG A 1 116 ? -20.406 5.637 11.375 1 93.75 116 ARG A O 1
ATOM 896 N N . LEU A 1 117 ? -20.203 7.379 12.805 1 96.5 117 LEU A N 1
ATOM 897 C CA . LEU A 1 117 ? -19.094 8.023 12.102 1 96.5 117 LEU A CA 1
ATOM 898 C C . LEU A 1 117 ? -17.859 7.117 12.07 1 96.5 117 LEU A C 1
ATOM 900 O O . LEU A 1 117 ? -17.547 6.457 13.062 1 96.5 117 LEU A O 1
ATOM 904 N N . ILE A 1 118 ? -17.25 7 10.953 1 97.5 118 ILE A N 1
ATOM 905 C CA . ILE A 1 118 ? -15.914 6.422 10.836 1 97.5 118 ILE A CA 1
ATOM 906 C C . ILE A 1 118 ? -14.859 7.527 10.898 1 97.5 118 ILE A C 1
ATOM 908 O O . ILE A 1 118 ? -14.805 8.391 10.016 1 97.5 118 ILE A O 1
ATOM 912 N N . PHE A 1 119 ? -14.078 7.539 11.938 1 97.94 119 PHE A N 1
ATOM 913 C CA . PHE A 1 119 ? -13.07 8.555 12.195 1 97.94 119 PHE A CA 1
ATOM 914 C C . PHE A 1 119 ? -11.672 8.008 11.945 1 97.94 119 PHE A C 1
ATOM 916 O O . PHE A 1 119 ? -11.102 7.344 12.812 1 97.94 119 PHE A O 1
ATOM 923 N N . ALA A 1 120 ? -11.086 8.273 10.734 1 98.25 120 ALA A N 1
ATOM 924 C CA . ALA A 1 120 ? -9.781 7.75 10.359 1 98.25 120 ALA A CA 1
ATOM 925 C C . ALA A 1 120 ? -8.664 8.719 10.75 1 98.25 120 ALA A C 1
ATOM 927 O O . ALA A 1 120 ? -8.57 9.812 10.195 1 98.25 120 ALA A O 1
ATOM 928 N N . ARG A 1 121 ? -7.875 8.32 11.648 1 97.56 121 ARG A N 1
ATOM 929 C CA . ARG A 1 121 ? -6.758 9.133 12.117 1 97.56 121 ARG A CA 1
ATOM 930 C C . ARG A 1 121 ? -5.441 8.672 11.5 1 97.56 121 ARG A C 1
ATOM 932 O O . ARG A 1 121 ? -5 7.543 11.734 1 97.56 121 ARG A O 1
ATOM 939 N N . LEU A 1 122 ? -4.852 9.492 10.672 1 97.81 122 LEU A N 1
ATOM 940 C CA . LEU A 1 122 ? -3.65 9.164 9.906 1 97.81 122 LEU A CA 1
ATOM 941 C C . LEU A 1 122 ? -2.42 9.82 10.531 1 97.81 122 LEU A C 1
ATOM 943 O O . LEU A 1 122 ? -2.262 11.039 10.477 1 97.81 122 LEU A O 1
ATOM 947 N N . THR A 1 123 ? -1.51 9.031 11.117 1 97.38 123 THR A N 1
ATOM 948 C CA . THR A 1 123 ? -0.312 9.57 11.75 1 97.38 123 THR A CA 1
ATOM 949 C C . THR A 1 123 ? 0.907 8.719 11.422 1 97.38 123 THR A C 1
ATOM 951 O O . THR A 1 123 ? 0.792 7.699 10.734 1 97.38 123 THR A O 1
ATOM 954 N N . GLY A 1 124 ? 2.086 9.18 11.797 1 97.38 124 GLY A N 1
ATOM 955 C CA . GLY A 1 124 ? 3.312 8.438 11.547 1 97.38 124 GLY A CA 1
ATOM 956 C C . GLY A 1 124 ? 3.539 7.316 12.547 1 97.38 124 GLY A C 1
ATOM 957 O O . GLY A 1 124 ? 3.674 6.152 12.156 1 97.38 124 GLY A O 1
ATOM 958 N N . TYR A 1 125 ? 3.365 7.633 13.852 1 97.06 125 TYR A N 1
ATOM 959 C CA . TYR A 1 125 ? 3.785 6.727 14.914 1 97.06 125 TYR A CA 1
ATOM 960 C C . TYR A 1 125 ? 2.58 6.062 15.57 1 97.06 125 TYR A C 1
ATOM 962 O O . TYR A 1 125 ? 2.732 5.121 16.344 1 97.06 125 TYR A O 1
ATOM 970 N N . GLY A 1 126 ? 1.355 6.516 15.281 1 95.62 126 GLY A N 1
ATOM 971 C CA . GLY A 1 126 ? 0.164 5.996 15.938 1 95.62 126 GLY A CA 1
ATOM 972 C C . GLY A 1 126 ? -0.412 6.949 16.969 1 95.62 126 GLY A C 1
ATOM 973 O O . GLY A 1 126 ? 0.234 7.926 17.344 1 95.62 126 GLY A O 1
ATOM 974 N N . GLN A 1 127 ? -1.581 6.672 17.438 1 94.06 127 GLN A N 1
ATOM 975 C CA . GLN A 1 127 ? -2.326 7.547 18.344 1 94.06 127 GLN A CA 1
ATOM 976 C C . GLN A 1 127 ? -1.93 7.305 19.797 1 94.06 127 GLN A C 1
ATOM 978 O O . GLN A 1 127 ? -2.016 8.211 20.625 1 94.06 127 GLN A O 1
ATOM 983 N N . LYS A 1 128 ? -1.431 6.125 20.062 1 90.19 128 LYS A N 1
ATOM 984 C CA . LYS A 1 128 ? -1.299 5.762 21.484 1 90.19 128 LYS A CA 1
ATOM 985 C C . LYS A 1 128 ? 0.102 5.238 21.781 1 90.19 128 LYS A C 1
ATOM 987 O O . LYS A 1 128 ? 0.3 4.512 22.75 1 90.19 128 LYS A O 1
ATOM 992 N N . THR A 1 129 ? 1.042 5.527 21.016 1 92.25 129 THR A N 1
ATOM 993 C CA . THR A 1 129 ? 2.422 5.117 21.25 1 92.25 129 THR A CA 1
ATOM 994 C C . THR A 1 129 ? 3.182 6.191 22.016 1 92.25 129 THR A C 1
ATOM 996 O O . THR A 1 129 ? 2.721 7.332 22.125 1 92.25 129 THR A O 1
ATOM 999 N N . ASP A 1 130 ? 4.34 5.848 22.547 1 92.81 130 ASP A N 1
ATOM 1000 C CA . ASP A 1 130 ? 5.172 6.789 23.281 1 92.81 130 ASP A CA 1
ATOM 1001 C C . ASP A 1 130 ? 5.672 7.91 22.375 1 92.81 130 ASP A C 1
ATOM 1003 O O . ASP A 1 130 ? 6.035 8.984 22.859 1 92.81 130 ASP A O 1
ATOM 1007 N N . LYS A 1 131 ? 5.633 7.641 21.094 1 94.88 131 LYS A N 1
ATOM 1008 C CA . LYS A 1 131 ? 6.148 8.617 20.141 1 94.88 131 LYS A CA 1
ATOM 1009 C C . LYS A 1 131 ? 5.016 9.305 19.375 1 94.88 131 LYS A C 1
ATOM 1011 O O . LYS A 1 131 ? 5.25 10 18.391 1 94.88 131 LYS A O 1
ATOM 1016 N N . SER A 1 132 ? 3.834 9.094 19.859 1 94.81 132 SER A N 1
ATOM 1017 C CA . SER A 1 132 ? 2.646 9.578 19.156 1 94.81 132 SER A CA 1
ATOM 1018 C C . SER A 1 132 ? 2.709 11.086 18.953 1 94.81 132 SER A C 1
ATOM 1020 O O . SER A 1 132 ? 2.145 11.609 17.984 1 94.81 132 SER A O 1
ATOM 1022 N N . HIS A 1 133 ? 3.451 11.844 19.766 1 91.44 133 HIS A N 1
ATOM 1023 C CA . HIS A 1 133 ? 3.484 13.297 19.688 1 91.44 133 HIS A CA 1
ATOM 1024 C C . HIS A 1 133 ? 4.73 13.781 18.953 1 91.44 133 HIS A C 1
ATOM 1026 O O . HIS A 1 133 ? 4.898 14.984 18.734 1 91.44 133 HIS A O 1
ATOM 1032 N N . TRP A 1 134 ? 5.625 12.844 18.562 1 93.25 134 TRP A N 1
ATOM 1033 C CA . TRP A 1 134 ? 6.836 13.211 17.828 1 93.25 134 TRP A CA 1
ATOM 1034 C C . TRP A 1 134 ? 6.492 13.758 16.453 1 93.25 134 TRP A C 1
ATOM 1036 O O . TRP A 1 134 ? 5.609 13.227 15.766 1 93.25 134 TRP A O 1
ATOM 1046 N N . ALA A 1 135 ? 7.18 14.875 16.156 1 91.88 135 ALA A N 1
ATOM 1047 C CA . ALA A 1 135 ? 7.121 15.305 14.766 1 91.88 135 ALA A CA 1
ATOM 1048 C C . ALA A 1 135 ? 7.93 14.375 13.867 1 91.88 135 ALA A C 1
ATOM 1050 O O . ALA A 1 135 ? 8.883 13.742 14.32 1 91.88 135 ALA A O 1
ATOM 1051 N N . GLY A 1 136 ? 7.488 14.305 12.672 1 94.06 136 GLY A N 1
ATOM 1052 C CA . GLY A 1 136 ? 8.258 13.5 11.734 1 94.06 136 GLY A CA 1
ATOM 1053 C C . GLY A 1 136 ? 7.734 13.562 10.312 1 94.06 136 GLY A C 1
ATOM 1054 O O . GLY A 1 136 ? 6.719 14.211 10.055 1 94.06 136 GLY A O 1
ATOM 1055 N N . HIS A 1 137 ? 8.523 13.031 9.445 1 96 137 HIS A N 1
ATOM 1056 C CA . HIS A 1 137 ? 8.164 12.812 8.047 1 96 137 HIS A CA 1
ATOM 1057 C C . HIS A 1 137 ? 8.367 11.359 7.652 1 96 137 HIS A C 1
ATOM 1059 O O . HIS A 1 137 ? 8.898 10.562 8.43 1 96 137 HIS A O 1
ATOM 1065 N N . ASP A 1 138 ? 7.957 11.086 6.488 1 97 138 ASP A N 1
ATOM 1066 C CA . ASP A 1 138 ? 7.988 9.742 5.926 1 97 138 ASP A CA 1
ATOM 1067 C C . ASP A 1 138 ? 9.305 9.039 6.266 1 97 138 ASP A C 1
ATOM 1069 O O . ASP A 1 138 ? 9.297 7.945 6.836 1 97 138 ASP A O 1
ATOM 1073 N N . LEU A 1 139 ? 10.398 9.672 6.027 1 98.12 139 LEU A N 1
ATOM 1074 C CA . LEU A 1 139 ? 11.727 9.078 6.176 1 98.12 139 LEU A CA 1
ATOM 1075 C C . LEU A 1 139 ? 11.953 8.617 7.609 1 98.12 139 LEU A C 1
ATOM 1077 O O . LEU A 1 139 ? 12.414 7.492 7.836 1 98.12 139 LEU A O 1
ATOM 1081 N N . GLY A 1 140 ? 11.664 9.477 8.562 1 98.12 140 GLY A N 1
ATOM 1082 C CA . GLY A 1 140 ? 11.836 9.109 9.961 1 98.12 140 GLY A CA 1
ATOM 1083 C C . GLY A 1 140 ? 10.977 7.934 10.383 1 98.12 140 GLY A C 1
ATOM 1084 O O . GLY A 1 140 ? 11.422 7.086 11.164 1 98.12 140 GLY A O 1
ATOM 1085 N N . TYR A 1 141 ? 9.734 7.855 9.883 1 98.44 141 TYR A N 1
ATOM 1086 C CA . TYR A 1 141 ? 8.836 6.754 10.219 1 98.44 141 TYR A CA 1
ATOM 1087 C C . TYR A 1 141 ? 9.359 5.438 9.648 1 98.44 141 TYR A C 1
ATOM 1089 O O . TYR A 1 141 ? 9.305 4.402 10.312 1 98.44 141 TYR A O 1
ATOM 1097 N N . LEU A 1 142 ? 9.852 5.488 8.375 1 98.69 142 LEU A N 1
ATOM 1098 C CA . LEU A 1 142 ? 10.438 4.293 7.781 1 98.69 142 LEU A CA 1
ATOM 1099 C C . LEU A 1 142 ? 11.664 3.838 8.57 1 98.69 142 LEU A C 1
ATOM 1101 O O . LEU A 1 142 ? 11.859 2.639 8.773 1 98.69 142 LEU A O 1
ATOM 1105 N N . ALA A 1 143 ? 12.469 4.816 8.992 1 98.56 143 ALA A N 1
ATOM 1106 C CA . ALA A 1 143 ? 13.641 4.484 9.789 1 98.56 143 ALA A CA 1
ATOM 1107 C C . ALA A 1 143 ? 13.242 3.809 11.102 1 98.56 143 ALA A C 1
ATOM 1109 O O . ALA A 1 143 ? 13.789 2.764 11.461 1 98.56 143 ALA A O 1
ATOM 1110 N N . GLU A 1 144 ? 12.289 4.398 11.758 1 97.44 144 GLU A N 1
ATOM 1111 C CA . GLU A 1 144 ? 11.805 3.869 13.031 1 97.44 144 GLU A CA 1
ATOM 1112 C C . GLU A 1 144 ? 11.227 2.469 12.859 1 97.44 144 GLU A C 1
ATOM 1114 O O . GLU A 1 144 ? 11.383 1.616 13.734 1 97.44 144 GLU A O 1
ATOM 1119 N N . SER A 1 145 ? 10.555 2.213 11.797 1 98.19 145 SER A N 1
ATOM 1120 C CA . SER A 1 145 ? 9.93 0.919 11.547 1 98.19 145 SER A CA 1
ATOM 1121 C C . SER A 1 145 ? 10.969 -0.178 11.367 1 98.19 145 SER A C 1
ATOM 1123 O O . SER A 1 145 ? 10.656 -1.364 11.492 1 98.19 145 SER A O 1
ATOM 1125 N N . GLY A 1 146 ? 12.148 0.165 10.961 1 98.31 146 GLY A N 1
ATOM 1126 C CA . GLY A 1 146 ? 13.211 -0.792 10.672 1 98.31 146 GLY A CA 1
ATOM 1127 C C . GLY A 1 146 ? 13.219 -1.252 9.227 1 98.31 146 GLY A C 1
ATOM 1128 O O . GLY A 1 146 ? 14.133 -1.963 8.805 1 98.31 146 GLY A O 1
ATOM 1129 N N . ILE A 1 147 ? 12.312 -0.808 8.422 1 98.5 147 ILE A N 1
ATOM 1130 C CA . ILE A 1 147 ? 12.156 -1.345 7.078 1 98.5 147 ILE A CA 1
ATOM 1131 C C . ILE A 1 147 ? 13.344 -0.923 6.211 1 98.5 147 ILE A C 1
ATOM 1133 O O . ILE A 1 147 ? 13.719 -1.632 5.273 1 98.5 147 ILE A O 1
ATOM 1137 N N . LEU A 1 148 ? 13.992 0.229 6.508 1 98.25 148 LEU A N 1
ATOM 1138 C CA . LEU A 1 148 ? 15.102 0.734 5.703 1 98.25 148 LEU A CA 1
ATOM 1139 C C . LEU A 1 148 ? 16.328 -0.167 5.836 1 98.25 148 LEU A C 1
ATOM 1141 O O . LEU A 1 148 ? 17.25 -0.089 5.023 1 98.25 148 LEU A O 1
ATOM 1145 N N . ASP A 1 149 ? 16.297 -0.997 6.801 1 97 149 ASP A N 1
ATOM 1146 C CA . ASP A 1 149 ? 17.359 -1.987 6.996 1 97 149 ASP A CA 1
ATOM 1147 C C . ASP A 1 149 ? 17.375 -3 5.852 1 97 149 ASP A C 1
ATOM 1149 O O . ASP A 1 149 ? 18.344 -3.756 5.703 1 97 149 ASP A O 1
ATOM 1153 N N . THR A 1 150 ? 16.438 -2.957 5.004 1 96.62 150 THR A N 1
ATOM 1154 C CA . THR A 1 150 ? 16.297 -3.949 3.943 1 96.62 150 THR A CA 1
ATOM 1155 C C . THR A 1 150 ? 16.469 -3.303 2.572 1 96.62 150 THR A C 1
ATOM 1157 O O . THR A 1 150 ? 16.375 -3.98 1.546 1 96.62 150 THR A O 1
ATOM 1160 N N . ILE A 1 151 ? 16.734 -2.027 2.479 1 97.44 151 ILE A N 1
ATOM 1161 C CA . ILE A 1 151 ? 16.656 -1.347 1.189 1 97.44 151 ILE A CA 1
ATOM 1162 C C . ILE A 1 151 ? 17.984 -0.624 0.917 1 97.44 151 ILE A C 1
ATOM 1164 O O . ILE A 1 151 ? 18.359 0.283 1.66 1 97.44 151 ILE A O 1
ATOM 1168 N N . GLY A 1 152 ? 18.578 -0.97 -0.172 1 96.12 152 GLY A N 1
ATOM 1169 C CA . GLY A 1 152 ? 19.766 -0.247 -0.59 1 96.12 152 GLY A CA 1
ATOM 1170 C C . GLY A 1 152 ? 20.969 -1.149 -0.822 1 96.12 152 GLY A C 1
ATOM 1171 O O . GLY A 1 152 ? 20.938 -2.334 -0.482 1 96.12 152 GLY A O 1
ATOM 1172 N N . PRO A 1 153 ? 22.031 -0.6 -1.43 1 94.38 153 PRO A N 1
ATOM 1173 C CA . PRO A 1 153 ? 23.234 -1.378 -1.711 1 94.38 153 PRO A CA 1
ATOM 1174 C C . PRO A 1 153 ? 24.031 -1.71 -0.451 1 94.38 153 PRO A C 1
ATOM 1176 O O . PRO A 1 153 ? 23.938 -0.987 0.545 1 94.38 153 PRO A O 1
ATOM 1179 N N . PRO A 1 154 ? 24.766 -2.805 -0.515 1 94.12 154 PRO A N 1
ATOM 1180 C CA . PRO A 1 154 ? 25.578 -3.195 0.641 1 94.12 154 PRO A CA 1
ATOM 1181 C C . PRO A 1 154 ? 26.672 -2.178 0.97 1 94.12 154 PRO A C 1
ATOM 1183 O O . PRO A 1 154 ? 27.266 -1.599 0.063 1 94.12 154 PRO A O 1
ATOM 1186 N N . GLY A 1 155 ? 26.844 -1.962 2.197 1 92.62 155 GLY A N 1
ATOM 1187 C CA . GLY A 1 155 ? 27.938 -1.133 2.674 1 92.62 155 GLY A CA 1
ATOM 1188 C C . GLY A 1 155 ? 27.688 0.351 2.48 1 92.62 155 GLY A C 1
ATOM 1189 O O . GLY A 1 155 ? 28.562 1.173 2.752 1 92.62 155 GLY A O 1
ATOM 1190 N N . GLN A 1 156 ? 26.547 0.713 2.025 1 94.31 156 GLN A N 1
ATOM 1191 C CA . GLN A 1 156 ? 26.172 2.107 1.807 1 94.31 156 GLN A CA 1
ATOM 1192 C C . GLN A 1 156 ? 24.953 2.486 2.639 1 94.31 156 GLN A C 1
ATOM 1194 O O . GLN A 1 156 ? 24.359 1.635 3.301 1 94.31 156 GLN A O 1
ATOM 1199 N N . ALA A 1 157 ? 24.688 3.764 2.68 1 95.94 157 ALA A N 1
ATOM 1200 C CA . ALA A 1 157 ? 23.5 4.223 3.398 1 95.94 157 ALA A CA 1
ATOM 1201 C C . ALA A 1 157 ? 22.234 3.59 2.828 1 95.94 157 ALA A C 1
ATOM 1203 O O . ALA A 1 157 ? 22.156 3.348 1.622 1 95.94 157 ALA A O 1
ATOM 1204 N N . PRO A 1 158 ? 21.297 3.273 3.699 1 97.12 158 PRO A N 1
ATOM 1205 C CA . PRO A 1 158 ? 20 2.809 3.195 1 97.12 158 PRO A CA 1
ATOM 1206 C C . PRO A 1 158 ? 19.344 3.797 2.23 1 97.12 158 PRO A C 1
ATOM 1208 O O . PRO A 1 158 ? 19.641 4.996 2.277 1 97.12 158 PRO A O 1
ATOM 1211 N N . VAL A 1 159 ? 18.547 3.271 1.352 1 97.25 159 VAL A N 1
ATOM 1212 C CA . VAL A 1 159 ? 17.797 4.066 0.381 1 97.25 159 VAL A CA 1
ATOM 1213 C C . VAL A 1 159 ? 16.312 4.008 0.703 1 97.25 159 VAL A C 1
ATOM 1215 O O . VAL A 1 159 ? 15.828 3.016 1.257 1 97.25 159 VAL A O 1
ATOM 1218 N N . PHE A 1 160 ? 15.625 5.074 0.505 1 97.75 160 PHE A N 1
ATOM 1219 C CA . PHE A 1 160 ? 14.18 5.117 0.714 1 97.75 160 PHE A CA 1
ATOM 1220 C C . PHE A 1 160 ? 13.469 5.555 -0.559 1 97.75 160 PHE A C 1
ATOM 1222 O O . PHE A 1 160 ? 14.016 6.316 -1.357 1 97.75 160 PHE A O 1
ATOM 1229 N N . PRO A 1 161 ? 12.289 5.012 -0.867 1 96.75 161 PRO A N 1
ATOM 1230 C CA . PRO A 1 161 ? 11.555 5.281 -2.102 1 96.75 161 PRO A CA 1
ATOM 1231 C C . PRO A 1 161 ? 10.711 6.555 -2.021 1 96.75 161 PRO A C 1
ATOM 1233 O O . PRO A 1 161 ? 9.508 6.52 -2.27 1 96.75 161 PRO A O 1
ATOM 1236 N N . ALA A 1 162 ? 11.367 7.656 -1.872 1 94.19 162 ALA A N 1
ATOM 1237 C CA . ALA A 1 162 ? 10.656 8.922 -1.689 1 94.19 162 ALA A CA 1
ATOM 1238 C C . ALA A 1 162 ? 9.609 8.812 -0.583 1 94.19 162 ALA A C 1
ATOM 1240 O O . ALA A 1 162 ? 9.93 8.438 0.547 1 94.19 162 ALA A O 1
ATOM 1241 N N . ASN A 1 163 ? 8.445 9.297 -0.789 1 95.56 163 ASN A N 1
ATOM 1242 C CA . ASN A 1 163 ? 7.418 9.156 0.24 1 95.56 163 ASN A CA 1
ATOM 1243 C C . ASN A 1 163 ? 6.34 8.164 -0.173 1 95.56 163 ASN A C 1
ATOM 1245 O O . ASN A 1 163 ? 5.254 8.141 0.41 1 95.56 163 ASN A O 1
ATOM 1249 N N . ILE A 1 164 ? 6.676 7.293 -1.211 1 97.88 164 ILE A N 1
ATOM 1250 C CA . ILE A 1 164 ? 5.691 6.387 -1.797 1 97.88 164 ILE A CA 1
ATOM 1251 C C . ILE A 1 164 ? 5.359 5.273 -0.806 1 97.88 164 ILE A C 1
ATOM 1253 O O . ILE A 1 164 ? 4.188 4.973 -0.573 1 97.88 164 ILE A O 1
ATOM 1257 N N . LEU A 1 165 ? 6.387 4.707 -0.176 1 98.31 165 LEU A N 1
ATOM 1258 C CA . LEU A 1 165 ? 6.184 3.559 0.698 1 98.31 165 LEU A CA 1
ATOM 1259 C C . LEU A 1 165 ? 5.543 3.984 2.016 1 98.31 165 LEU A C 1
ATOM 1261 O O . LEU A 1 165 ? 4.648 3.305 2.525 1 98.31 165 LEU A O 1
ATOM 1265 N N . GLY A 1 166 ? 5.965 5.129 2.607 1 98 166 GLY A N 1
ATOM 1266 C CA . GLY A 1 166 ? 5.445 5.59 3.885 1 98 166 GLY A CA 1
ATOM 1267 C C . GLY A 1 166 ? 4.105 6.285 3.768 1 98 166 GLY A C 1
ATOM 1268 O O . GLY A 1 166 ? 3.07 5.719 4.121 1 98 166 GLY A O 1
ATOM 1269 N N . ASP A 1 167 ? 4.035 7.398 3.068 1 97.81 167 ASP A N 1
ATOM 1270 C CA . ASP A 1 167 ? 2.871 8.273 3.01 1 97.81 167 ASP A CA 1
ATOM 1271 C C . ASP A 1 167 ? 1.709 7.598 2.289 1 97.81 167 ASP A C 1
ATOM 1273 O O . ASP A 1 167 ? 0.556 7.719 2.707 1 97.81 167 ASP A O 1
ATOM 1277 N N . PHE A 1 168 ? 1.995 6.859 1.253 1 98.44 168 PHE A N 1
ATOM 1278 C CA . PHE A 1 168 ? 0.891 6.453 0.392 1 98.44 168 PHE A CA 1
ATOM 1279 C C . PHE A 1 168 ? 0.619 4.961 0.528 1 98.44 168 PHE A C 1
ATOM 1281 O O . PHE A 1 168 ? -0.503 4.555 0.836 1 98.44 168 PHE A O 1
ATOM 1288 N N . ALA A 1 169 ? 1.658 4.129 0.414 1 98.69 169 ALA A N 1
ATOM 1289 C CA . ALA A 1 169 ? 1.466 2.684 0.49 1 98.69 169 ALA A CA 1
ATOM 1290 C C . ALA A 1 169 ? 1.133 2.248 1.915 1 98.69 169 ALA A C 1
ATOM 1292 O O . ALA A 1 169 ? 0.427 1.259 2.119 1 98.69 169 ALA A O 1
ATOM 1293 N N . SER A 1 170 ? 1.619 3 2.902 1 98.62 170 SER A N 1
ATOM 1294 C CA . SER A 1 170 ? 1.474 2.541 4.281 1 98.62 170 SER A CA 1
ATOM 1295 C C . SER A 1 170 ? 0.551 3.461 5.074 1 98.62 170 SER A C 1
ATOM 1297 O O . SER A 1 170 ? 0.317 3.236 6.262 1 98.62 170 SER A O 1
ATOM 1299 N N . LEU A 1 171 ? 0.055 4.453 4.488 1 98.69 171 LEU A N 1
ATOM 1300 C CA . LEU A 1 171 ? -0.847 5.32 5.238 1 98.69 171 LEU A CA 1
ATOM 1301 C C . LEU A 1 171 ? -2.131 5.574 4.457 1 98.69 171 LEU A C 1
ATOM 1303 O O . LEU A 1 171 ? -3.211 5.145 4.867 1 98.69 171 LEU A O 1
ATOM 1307 N N . SER A 1 172 ? -2.066 6.141 3.236 1 98.69 172 SER A N 1
ATOM 1308 C CA . SER A 1 172 ? -3.258 6.445 2.451 1 98.69 172 SER A CA 1
ATOM 1309 C C . SER A 1 172 ? -4.039 5.176 2.121 1 98.69 172 SER A C 1
ATOM 1311 O O . SER A 1 172 ? -5.258 5.125 2.305 1 98.69 172 SER A O 1
ATOM 1313 N N . LEU A 1 173 ? -3.326 4.25 1.593 1 98.81 173 LEU A N 1
ATOM 1314 C CA . LEU A 1 173 ? -3.984 3.049 1.089 1 98.81 173 LEU A CA 1
ATOM 1315 C C . LEU A 1 173 ? -4.551 2.219 2.236 1 98.81 173 LEU A C 1
ATOM 1317 O O . LEU A 1 173 ? -5.691 1.752 2.166 1 98.81 173 LEU A O 1
ATOM 1321 N N . PRO A 1 174 ? -3.789 2.033 3.354 1 98.75 174 PRO A N 1
ATOM 1322 C CA . PRO A 1 174 ? -4.406 1.36 4.5 1 98.75 174 PRO A CA 1
ATOM 1323 C C . PRO A 1 174 ? -5.633 2.1 5.027 1 98.75 174 PRO A C 1
ATOM 1325 O O . PRO A 1 174 ? -6.598 1.468 5.465 1 98.75 174 PRO A O 1
ATOM 1328 N N . ALA A 1 175 ? -5.598 3.383 5.043 1 98.69 175 ALA A N 1
ATOM 1329 C CA . ALA A 1 175 ? -6.766 4.152 5.461 1 98.69 175 ALA A CA 1
ATOM 1330 C C . ALA A 1 175 ? -7.965 3.863 4.562 1 98.69 175 ALA A C 1
ATOM 1332 O O . ALA A 1 175 ? -9.07 3.6 5.051 1 98.69 175 ALA A O 1
ATOM 1333 N N . PHE A 1 176 ? -7.742 3.902 3.236 1 98.75 176 PHE A N 1
ATOM 1334 C CA . PHE A 1 176 ? -8.781 3.6 2.262 1 98.75 176 PHE A CA 1
ATOM 1335 C C . PHE A 1 176 ? -9.352 2.203 2.492 1 98.75 176 PHE A C 1
ATOM 1337 O O . PHE A 1 176 ? -10.57 2.016 2.496 1 98.75 176 PHE A O 1
ATOM 1344 N N . ALA A 1 177 ? -8.477 1.227 2.701 1 98.56 177 ALA A N 1
ATOM 1345 C CA . ALA A 1 177 ? -8.906 -0.15 2.938 1 98.56 177 ALA A CA 1
ATOM 1346 C C . ALA A 1 177 ? -9.719 -0.258 4.223 1 98.56 177 ALA A C 1
ATOM 1348 O O . ALA A 1 177 ? -10.797 -0.869 4.23 1 98.56 177 ALA A O 1
ATOM 1349 N N . ALA A 1 178 ? -9.227 0.357 5.312 1 97.81 178 ALA A N 1
ATOM 1350 C CA . ALA A 1 178 ? -9.883 0.27 6.617 1 97.81 178 ALA A CA 1
ATOM 1351 C C . ALA A 1 178 ? -11.242 0.969 6.598 1 97.81 178 ALA A C 1
ATOM 1353 O O . ALA A 1 178 ? -12.195 0.497 7.215 1 97.81 178 ALA A O 1
ATOM 1354 N N . ILE A 1 179 ? -11.328 2.107 5.93 1 98.19 179 ILE A N 1
ATOM 1355 C CA . ILE A 1 179 ? -12.594 2.816 5.801 1 98.19 179 ILE A CA 1
ATOM 1356 C C . ILE A 1 179 ? -13.594 1.948 5.043 1 98.19 179 ILE A C 1
ATOM 1358 O O . ILE A 1 179 ? -14.75 1.809 5.461 1 98.19 179 ILE A O 1
ATOM 1362 N N . SER A 1 180 ? -13.164 1.318 3.898 1 97.69 180 SER A N 1
ATOM 1363 C CA . SER A 1 180 ? -14.023 0.43 3.125 1 97.69 180 SER A CA 1
ATOM 1364 C C . SER A 1 180 ? -14.531 -0.726 3.979 1 97.69 180 SER A C 1
ATOM 1366 O O . SER A 1 180 ? -15.719 -1.062 3.936 1 97.69 180 SER A O 1
ATOM 1368 N N . LEU A 1 181 ? -13.656 -1.276 4.754 1 96.81 181 LEU A N 1
ATOM 1369 C CA . LEU A 1 181 ? -14.008 -2.393 5.625 1 96.81 181 LEU A CA 1
ATOM 1370 C C . LEU A 1 181 ? -14.977 -1.946 6.711 1 96.81 181 LEU A C 1
ATOM 1372 O O . LEU A 1 181 ? -15.93 -2.664 7.035 1 96.81 181 LEU A O 1
ATOM 1376 N N . ALA A 1 182 ? -14.719 -0.767 7.289 1 95.94 182 ALA A N 1
ATOM 1377 C CA . ALA A 1 182 ? -15.602 -0.236 8.328 1 95.94 182 ALA A CA 1
ATOM 1378 C C . ALA A 1 182 ? -17 0.036 7.781 1 95.94 182 ALA A C 1
ATOM 1380 O O . ALA A 1 182 ? -18 -0.172 8.477 1 95.94 182 ALA A O 1
ATOM 1381 N N . LEU A 1 183 ? -17.078 0.554 6.559 1 96.44 183 LEU A N 1
ATOM 1382 C CA . LEU A 1 183 ? -18.375 0.759 5.918 1 96.44 183 LEU A CA 1
ATOM 1383 C C . LEU A 1 183 ? -19.109 -0.565 5.746 1 96.44 183 LEU A C 1
ATOM 1385 O O . LEU A 1 183 ? -20.312 -0.644 5.984 1 96.44 183 LEU A O 1
ATOM 1389 N N . TYR A 1 184 ? -18.438 -1.632 5.324 1 95.25 184 TYR A N 1
ATOM 1390 C CA . TYR A 1 184 ? -19.016 -2.961 5.211 1 95.25 184 TYR A CA 1
ATOM 1391 C C . TYR A 1 184 ? -19.547 -3.441 6.562 1 95.25 184 TYR A C 1
ATOM 1393 O O . TYR A 1 184 ? -20.672 -3.934 6.656 1 95.25 184 TYR A O 1
ATOM 1401 N N . GLU A 1 185 ? -18.688 -3.266 7.582 1 92.81 185 GLU A N 1
ATOM 1402 C CA . GLU A 1 185 ? -19.078 -3.689 8.93 1 92.81 185 GLU A CA 1
ATOM 1403 C C . GLU A 1 185 ? -20.359 -3 9.375 1 92.81 185 GLU A C 1
ATOM 1405 O O . GLU A 1 185 ? -21.25 -3.635 9.953 1 92.81 185 GLU A O 1
ATOM 1410 N N . ARG A 1 186 ? -20.406 -1.751 9.102 1 91.25 186 ARG A N 1
ATOM 1411 C CA . ARG A 1 186 ? -21.594 -0.966 9.453 1 91.25 186 ARG A CA 1
ATOM 1412 C C . ARG A 1 186 ? -22.844 -1.559 8.828 1 91.25 186 ARG A C 1
ATOM 1414 O O . ARG A 1 186 ? -23.859 -1.733 9.508 1 91.25 186 ARG A O 1
ATOM 1421 N N . GLU A 1 187 ? -22.766 -1.883 7.559 1 90.19 187 GLU A N 1
ATOM 1422 C CA . GLU A 1 187 ? -23.906 -2.436 6.848 1 90.19 187 GLU A CA 1
ATOM 1423 C C . GLU A 1 187 ? -24.281 -3.812 7.391 1 90.19 187 GLU A C 1
ATOM 1425 O O . GLU A 1 187 ? -25.469 -4.129 7.531 1 90.19 187 GLU A O 1
ATOM 1430 N N . MET A 1 188 ? -23.328 -4.598 7.707 1 89.81 188 MET A N 1
ATOM 1431 C CA . MET A 1 188 ? -23.578 -5.938 8.234 1 89.81 188 MET A CA 1
ATOM 1432 C C . MET A 1 188 ? -24.25 -5.871 9.602 1 89.81 188 MET A C 1
ATOM 1434 O O . MET A 1 188 ? -25.172 -6.641 9.883 1 89.81 188 MET A O 1
ATOM 1438 N N . LYS A 1 189 ? -23.75 -4.973 10.391 1 87.75 189 LYS A N 1
ATOM 1439 C CA . LYS A 1 189 ? -24.328 -4.832 11.719 1 87.75 189 LYS A CA 1
ATOM 1440 C C . LYS A 1 189 ? -25.766 -4.293 11.641 1 87.75 189 LYS A C 1
ATOM 1442 O O . LYS A 1 189 ? -26.641 -4.73 12.391 1 87.75 189 LYS A O 1
ATOM 1447 N N . GLU A 1 190 ? -25.953 -3.389 10.773 1 86.56 190 GLU A N 1
ATOM 1448 C CA . GLU A 1 190 ? -27.312 -2.873 10.562 1 86.56 190 GLU A CA 1
ATOM 1449 C C . GLU A 1 190 ? -28.25 -3.979 10.109 1 86.56 190 GLU A C 1
ATOM 1451 O O . GLU A 1 190 ? -29.391 -4.059 10.586 1 86.56 190 GLU A O 1
ATOM 1456 N N . LYS A 1 191 ? -27.828 -4.785 9.281 1 85.38 191 LYS A N 1
ATOM 1457 C CA . LYS A 1 191 ? -28.609 -5.898 8.766 1 85.38 191 LYS A CA 1
ATOM 1458 C C . LYS A 1 191 ? -28.984 -6.875 9.883 1 85.38 191 LYS A C 1
ATOM 1460 O O . LYS A 1 191 ? -30.047 -7.488 9.844 1 85.38 191 LYS A O 1
ATOM 1465 N N . ARG A 1 192 ? -28.156 -6.953 10.828 1 85.38 192 ARG A N 1
ATOM 1466 C CA . ARG A 1 192 ? -28.391 -7.883 11.93 1 85.38 192 ARG A CA 1
ATOM 1467 C C . ARG A 1 192 ? -29.188 -7.223 13.047 1 85.38 192 ARG A C 1
ATOM 1469 O O . ARG A 1 192 ? -29.469 -7.844 14.07 1 85.38 192 ARG A O 1
ATOM 1476 N N . GLY A 1 193 ? -29.547 -5.965 12.852 1 82.5 193 GLY A N 1
ATOM 1477 C CA . GLY A 1 193 ? -30.359 -5.254 13.828 1 82.5 193 GLY A CA 1
ATOM 1478 C C . GLY A 1 193 ? -29.562 -4.773 15.023 1 82.5 193 GLY A C 1
ATOM 1479 O O . GLY A 1 193 ? -30.125 -4.484 16.078 1 82.5 193 GLY A O 1
ATOM 1480 N N . SER A 1 194 ? -28.281 -4.781 14.836 1 77.19 194 SER A N 1
ATOM 1481 C CA . SER A 1 194 ? -27.406 -4.309 15.906 1 77.19 194 SER A CA 1
ATOM 1482 C C . SER A 1 194 ? -27.109 -2.822 15.766 1 77.19 194 SER A C 1
ATOM 1484 O O . SER A 1 194 ? -27.344 -2.236 14.703 1 77.19 194 SER A O 1
ATOM 1486 N N . SER A 1 195 ? -26.812 -2.254 16.984 1 76 195 SER A N 1
ATOM 1487 C CA . SER A 1 195 ? -26.391 -0.863 16.922 1 76 195 SER A CA 1
ATOM 1488 C C . SER A 1 195 ? -25.203 -0.697 15.977 1 76 195 SER A C 1
ATOM 1490 O O . SER A 1 195 ? -24.328 -1.565 15.906 1 76 195 SER A O 1
ATOM 1492 N N . VAL A 1 196 ? -25.344 0.279 15.109 1 69.56 196 VAL A N 1
ATOM 1493 C CA . VAL A 1 196 ? -24.344 0.577 14.094 1 69.56 196 VAL A CA 1
ATOM 1494 C C . VAL A 1 196 ? -23.234 1.458 14.688 1 69.56 196 VAL A C 1
ATOM 1496 O O . VAL A 1 196 ? -23.391 2.678 14.781 1 69.56 196 VAL A O 1
ATOM 1499 N N . PRO A 1 197 ? -22.234 0.831 15.281 1 75.62 197 PRO A N 1
ATOM 1500 C CA . PRO A 1 197 ? -21.25 1.721 15.898 1 75.62 197 PRO A CA 1
ATOM 1501 C C . PRO A 1 197 ? -20.297 2.344 14.891 1 75.62 197 PRO A C 1
ATOM 1503 O O . PRO A 1 197 ? -19.969 1.722 13.875 1 75.62 197 PRO A O 1
ATOM 1506 N N . GLY A 1 198 ? -19.984 3.592 15.102 1 88.56 198 GLY A N 1
ATOM 1507 C CA . GLY A 1 198 ? -18.859 4.23 14.445 1 88.56 198 GLY A CA 1
ATOM 1508 C C . GLY A 1 198 ? -17.516 3.611 14.812 1 88.56 198 GLY A C 1
ATOM 1509 O O . GLY A 1 198 ? -17.469 2.668 15.609 1 88.56 198 GLY A O 1
ATOM 1510 N N . ARG A 1 199 ? -16.469 3.879 14.062 1 91.38 199 ARG A N 1
ATOM 1511 C CA . ARG A 1 199 ? -15.117 3.373 14.297 1 91.38 199 ARG A CA 1
ATOM 1512 C C . ARG A 1 199 ? -14.102 4.512 14.32 1 91.38 199 ARG A C 1
ATOM 1514 O O . ARG A 1 199 ? -14.172 5.426 13.5 1 91.38 199 ARG A O 1
ATOM 1521 N N . GLU A 1 200 ? -13.312 4.449 15.359 1 94.81 200 GLU A N 1
ATOM 1522 C CA . GLU A 1 200 ? -12.062 5.203 15.297 1 94.81 200 GLU A CA 1
ATOM 1523 C C . GLU A 1 200 ? -10.922 4.332 14.781 1 94.81 200 GLU A C 1
ATOM 1525 O O . GLU A 1 200 ? -10.578 3.312 15.383 1 94.81 200 GLU A O 1
ATOM 1530 N N . LEU A 1 201 ? -10.422 4.672 13.641 1 96.31 201 LEU A N 1
ATOM 1531 C CA . LEU A 1 201 ? -9.344 3.926 12.992 1 96.31 201 LEU A CA 1
ATOM 1532 C C . LEU A 1 201 ? -7.992 4.582 13.266 1 96.31 201 LEU A C 1
ATOM 1534 O O . LEU A 1 201 ? -7.793 5.754 12.945 1 96.31 201 LEU A O 1
ATOM 1538 N N . ASP A 1 202 ? -7.086 3.854 13.906 1 96.44 202 ASP A N 1
ATOM 1539 C CA . ASP A 1 202 ? -5.703 4.293 14.078 1 96.44 202 ASP A CA 1
ATOM 1540 C C . ASP A 1 202 ? -4.816 3.76 12.953 1 96.44 202 ASP A C 1
ATOM 1542 O O . ASP A 1 202 ? -4.344 2.621 13.016 1 96.44 202 ASP A O 1
ATOM 1546 N N . VAL A 1 203 ? -4.602 4.547 11.93 1 97.62 203 VAL A N 1
ATOM 1547 C CA . VAL A 1 203 ? -3.76 4.211 10.781 1 97.62 203 VAL A CA 1
ATOM 1548 C C . VAL A 1 203 ? -2.398 4.887 10.93 1 97.62 203 VAL A C 1
ATOM 1550 O O . VAL A 1 203 ? -2.316 6.109 11.055 1 97.62 203 VAL A O 1
ATOM 1553 N N . ASN A 1 204 ? -1.349 4.152 10.945 1 97.75 204 ASN A N 1
ATOM 1554 C CA . ASN A 1 204 ? -0.045 4.793 11.078 1 97.75 204 ASN A CA 1
ATOM 1555 C C . ASN A 1 204 ? 1.019 4.086 10.25 1 97.75 204 ASN A C 1
ATOM 1557 O O . ASN A 1 204 ? 0.929 2.879 10.016 1 97.75 204 ASN A O 1
ATOM 1561 N N . ILE A 1 205 ? 1.992 4.785 9.844 1 98.5 205 ILE A N 1
ATOM 1562 C CA . ILE A 1 205 ? 3.002 4.359 8.883 1 98.5 205 ILE A CA 1
ATOM 1563 C C . ILE A 1 205 ? 3.857 3.252 9.484 1 98.5 205 ILE A C 1
ATOM 1565 O O . ILE A 1 205 ? 4.109 2.229 8.844 1 98.5 205 ILE A O 1
ATOM 1569 N N . VAL A 1 206 ? 4.324 3.414 10.719 1 98.31 206 VAL A N 1
ATOM 1570 C CA . VAL A 1 206 ? 5.266 2.479 11.328 1 98.31 206 VAL A CA 1
ATOM 1571 C C . VAL A 1 206 ? 4.645 1.084 11.383 1 98.31 206 VAL A C 1
ATOM 1573 O O . VAL A 1 206 ? 5.254 0.11 10.93 1 98.31 206 VAL A O 1
ATOM 1576 N N . GLN A 1 207 ? 3.434 1.035 11.852 1 97 207 GLN A N 1
ATOM 1577 C CA . GLN A 1 207 ? 2.734 -0.24 11.969 1 97 207 GLN A CA 1
ATOM 1578 C C . GLN A 1 207 ? 2.473 -0.852 10.594 1 97 207 GLN A C 1
ATOM 1580 O O . GLN A 1 207 ? 2.734 -2.037 10.375 1 97 207 GLN A O 1
ATOM 1585 N N . ALA A 1 208 ? 1.99 -0.112 9.688 1 98.38 208 ALA A N 1
ATOM 1586 C CA . ALA A 1 208 ? 1.576 -0.625 8.391 1 98.38 208 ALA A CA 1
ATOM 1587 C C . ALA A 1 208 ? 2.779 -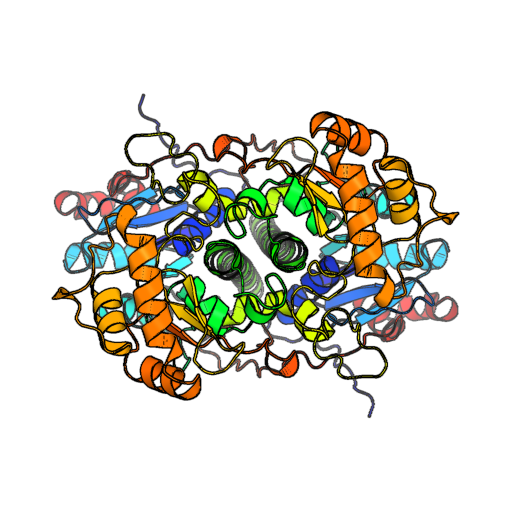1.101 7.578 1 98.38 208 ALA A C 1
ATOM 1589 O O . ALA A 1 208 ? 2.715 -2.131 6.902 1 98.38 208 ALA A O 1
ATOM 1590 N N . VAL A 1 209 ? 3.854 -0.345 7.609 1 98.56 209 VAL A N 1
ATOM 1591 C CA . VAL A 1 209 ? 5 -0.72 6.785 1 98.56 209 VAL A CA 1
ATOM 1592 C C . VAL A 1 209 ? 5.652 -1.979 7.348 1 98.56 209 VAL A C 1
ATOM 1594 O O . VAL A 1 209 ? 6.152 -2.816 6.594 1 98.56 209 VAL A O 1
ATOM 1597 N N . GLN A 1 210 ? 5.652 -2.102 8.703 1 97.81 210 GLN A N 1
ATOM 1598 C CA . GLN A 1 210 ? 6.141 -3.346 9.289 1 97.81 210 GLN A CA 1
ATOM 1599 C C . GLN A 1 210 ? 5.297 -4.535 8.836 1 97.81 210 GLN A C 1
ATOM 1601 O O . GLN A 1 210 ? 5.832 -5.602 8.523 1 97.81 210 GLN A O 1
ATOM 1606 N N . TYR A 1 211 ? 4 -4.355 8.805 1 97.38 211 TYR A N 1
ATOM 1607 C CA . TYR A 1 211 ? 3.111 -5.418 8.344 1 97.38 211 TYR A CA 1
ATOM 1608 C C . TYR A 1 211 ? 3.389 -5.773 6.891 1 97.38 211 TYR A C 1
ATOM 1610 O O . TYR A 1 211 ? 3.486 -6.953 6.539 1 97.38 211 TYR A O 1
ATOM 1618 N N . LEU A 1 212 ? 3.58 -4.801 6.055 1 98.06 212 LEU A N 1
ATOM 1619 C CA . LEU A 1 212 ? 3.855 -5.02 4.641 1 98.06 212 LEU A CA 1
ATOM 1620 C C . LEU A 1 212 ? 5.211 -5.688 4.445 1 98.06 212 LEU A C 1
ATOM 1622 O O . LEU A 1 212 ? 5.469 -6.293 3.402 1 98.06 212 LEU A O 1
ATOM 1626 N N . GLY A 1 213 ? 6.07 -5.547 5.438 1 96.56 213 GLY A N 1
ATOM 1627 C CA . GLY A 1 213 ? 7.406 -6.117 5.367 1 96.56 213 GLY A CA 1
ATOM 1628 C C . GLY A 1 213 ? 7.488 -7.52 5.941 1 96.56 213 GLY A C 1
ATOM 1629 O O . GLY A 1 213 ? 8.578 -8.078 6.078 1 96.56 213 GLY A O 1
ATOM 1630 N N . LEU A 1 214 ? 6.383 -8.156 6.246 1 94.06 214 LEU A N 1
ATOM 1631 C CA . LEU A 1 214 ? 6.359 -9.43 6.949 1 94.06 214 LEU A CA 1
ATOM 1632 C C . LEU A 1 214 ? 7.098 -10.508 6.16 1 94.06 214 LEU A C 1
ATOM 1634 O O . LEU A 1 214 ? 7.82 -11.32 6.734 1 94.06 214 LEU A O 1
ATOM 1638 N N . PHE A 1 215 ? 6.867 -10.555 4.848 1 93.25 215 PHE A N 1
ATOM 1639 C CA . PHE A 1 215 ? 7.543 -11.547 4.023 1 93.25 215 PHE A CA 1
ATOM 1640 C C . PHE A 1 215 ? 9.055 -11.445 4.18 1 93.25 215 PHE A C 1
ATOM 1642 O O . PHE A 1 215 ? 9.734 -12.453 4.391 1 93.25 215 PHE A O 1
ATOM 1649 N N . VAL A 1 216 ? 9.57 -10.219 4.125 1 94.56 216 VAL A N 1
ATOM 1650 C CA . VAL A 1 216 ? 11 -9.969 4.262 1 94.56 216 VAL A CA 1
ATOM 1651 C C . VAL A 1 216 ? 11.453 -10.32 5.68 1 94.56 216 VAL A C 1
ATOM 1653 O O . VAL A 1 216 ? 12.523 -10.906 5.867 1 94.56 216 VAL A O 1
ATOM 1656 N N . SER A 1 217 ? 10.625 -9.953 6.656 1 93.38 217 SER A N 1
ATOM 1657 C CA . SER A 1 217 ? 10.93 -10.281 8.047 1 93.38 217 SER A CA 1
ATOM 1658 C C . SER A 1 217 ? 11.039 -11.789 8.242 1 93.38 217 SER A C 1
ATOM 1660 O O . SER A 1 217 ? 11.992 -12.266 8.867 1 93.38 217 SER A O 1
ATOM 1662 N N . HIS A 1 218 ? 10.109 -12.562 7.695 1 90.88 218 HIS A N 1
ATOM 1663 C CA . HIS A 1 218 ? 10.164 -14.016 7.777 1 90.88 218 HIS A CA 1
ATOM 1664 C C . HIS A 1 218 ? 11.414 -14.555 7.09 1 90.88 218 HIS A C 1
ATOM 1666 O O . HIS A 1 218 ? 11.992 -15.555 7.535 1 90.88 218 HIS A O 1
ATOM 1672 N N . GLY A 1 219 ? 11.789 -13.938 6.008 1 90.94 219 GLY A N 1
ATOM 1673 C CA . GLY A 1 219 ? 12.984 -14.352 5.297 1 90.94 219 GLY A CA 1
ATOM 1674 C C . GLY A 1 219 ? 14.266 -14.047 6.051 1 90.94 219 GLY A C 1
ATOM 1675 O O . GLY A 1 219 ? 15.258 -14.758 5.906 1 90.94 219 GLY A O 1
ATOM 1676 N N . ARG A 1 220 ? 14.203 -12.969 6.82 1 92.19 220 ARG A N 1
ATOM 1677 C CA . ARG A 1 220 ? 15.367 -12.539 7.586 1 92.19 220 ARG A CA 1
ATOM 1678 C C . ARG A 1 220 ? 15.523 -13.359 8.859 1 92.19 220 ARG A C 1
ATOM 1680 O O . ARG A 1 220 ? 16.641 -13.672 9.266 1 92.19 220 ARG A O 1
ATOM 1687 N N . TYR A 1 221 ? 14.406 -13.633 9.516 1 89.06 221 TYR A N 1
ATOM 1688 C CA . TYR A 1 221 ? 14.391 -14.352 10.781 1 89.06 221 TYR A CA 1
ATOM 1689 C C . TYR A 1 221 ? 13.688 -15.695 10.633 1 89.06 221 TYR A C 1
ATOM 1691 O O . TYR A 1 221 ? 12.625 -15.922 11.211 1 89.06 221 TYR A O 1
ATOM 1699 N N . PRO A 1 222 ? 14.352 -16.641 10.031 1 78.06 222 PRO A N 1
ATOM 1700 C CA . PRO A 1 222 ? 13.664 -17.922 9.766 1 78.06 222 PRO A CA 1
ATOM 1701 C C . PRO A 1 222 ? 13.461 -18.75 11.023 1 78.06 222 PRO A C 1
ATOM 1703 O O . PRO A 1 222 ? 14.32 -18.766 11.906 1 78.06 222 PRO A O 1
ATOM 1706 N N . ASP A 1 223 ? 12.391 -18.766 11.844 1 63.53 223 ASP A N 1
ATOM 1707 C CA . ASP A 1 223 ? 12.148 -19.438 13.117 1 63.53 223 ASP A CA 1
ATOM 1708 C C . ASP A 1 223 ? 12.492 -20.922 13.031 1 63.53 223 ASP A C 1
ATOM 1710 O O . ASP A 1 223 ? 12.906 -21.531 14.023 1 63.53 223 ASP A O 1
ATOM 1714 N N . GLY A 1 224 ? 12.203 -21.719 11.961 1 55.53 224 GLY A N 1
ATOM 1715 C CA . GLY A 1 224 ? 12.391 -23.156 12.039 1 55.53 224 GLY A CA 1
ATOM 1716 C C . GLY A 1 224 ? 12.953 -23.75 10.766 1 55.53 224 GLY A C 1
ATOM 1717 O O . GLY A 1 224 ? 13.398 -23.016 9.875 1 55.53 224 GLY A O 1
ATOM 1718 N N . GLU A 1 225 ? 13.117 -25.109 10.883 1 49.91 225 GLU A N 1
ATOM 1719 C CA . GLU A 1 225 ? 13.625 -26 9.852 1 49.91 225 GLU A CA 1
ATOM 1720 C C . GLU A 1 225 ? 12.898 -25.797 8.531 1 49.91 225 GLU A C 1
ATOM 1722 O O . GLU A 1 225 ? 11.688 -26.031 8.438 1 49.91 225 GLU A O 1
ATOM 1727 N N . GLY A 1 226 ? 12.656 -24.672 8.141 1 52.19 226 GLY A N 1
ATOM 1728 C CA . GLY A 1 226 ? 12.016 -24.5 6.844 1 52.19 226 GLY A CA 1
ATOM 1729 C C . GLY A 1 226 ? 11.836 -23.047 6.453 1 52.19 226 GLY A C 1
ATOM 1730 O O . GLY A 1 226 ? 11.07 -22.719 5.543 1 52.19 226 GLY A O 1
ATOM 1731 N N . GLY A 1 227 ? 12.453 -22.328 7.215 1 58.91 227 GLY A N 1
ATOM 1732 C CA . GLY A 1 227 ? 12.258 -20.938 6.871 1 58.91 227 GLY A CA 1
ATOM 1733 C C . GLY A 1 227 ? 12.969 -20.531 5.59 1 58.91 227 GLY A C 1
ATOM 1734 O O . GLY A 1 227 ? 13.922 -21.188 5.168 1 58.91 227 GLY A O 1
ATOM 1735 N N . ILE A 1 228 ? 12.227 -19.719 4.684 1 64.56 228 ILE A N 1
ATOM 1736 C CA . ILE A 1 228 ? 12.781 -19.219 3.428 1 64.56 228 ILE A CA 1
ATOM 1737 C C . ILE A 1 228 ? 13.922 -18.25 3.719 1 64.56 228 ILE A C 1
ATOM 1739 O O . ILE A 1 228 ? 13.703 -17.203 4.34 1 64.56 228 ILE A O 1
ATOM 1743 N N . ALA A 1 229 ? 15.164 -18.703 3.83 1 75.75 229 ALA A N 1
ATOM 1744 C CA . ALA A 1 229 ? 16.344 -17.859 4.066 1 75.75 229 ALA A CA 1
ATOM 1745 C C . ALA A 1 229 ? 16.625 -16.953 2.863 1 75.75 229 ALA A C 1
ATOM 1747 O O . ALA A 1 229 ? 17.672 -17.078 2.227 1 75.75 229 ALA A O 1
ATOM 1748 N N . LEU A 1 230 ? 15.672 -15.977 2.615 1 86.19 230 LEU A N 1
ATOM 1749 C CA . LEU A 1 230 ? 15.766 -15.172 1.398 1 86.19 230 LEU A CA 1
ATOM 1750 C C . LEU A 1 230 ? 16.391 -13.812 1.688 1 86.19 230 LEU A C 1
ATOM 1752 O O . LEU A 1 230 ? 16.797 -13.102 0.766 1 86.19 230 LEU A O 1
ATOM 1756 N N . PHE A 1 231 ? 16.5 -13.453 3.014 1 91.62 231 PHE A N 1
ATOM 1757 C CA . PHE A 1 231 ? 16.969 -12.125 3.379 1 91.62 231 PHE A CA 1
ATOM 1758 C C . PHE A 1 231 ? 17.875 -12.188 4.598 1 91.62 231 PHE A C 1
ATOM 1760 O O . PHE A 1 231 ? 17.891 -11.273 5.422 1 91.62 231 PHE A O 1
ATOM 1767 N N . GLU A 1 232 ? 18.625 -13.172 4.777 1 90.38 232 GLU A N 1
ATOM 1768 C CA . GLU A 1 232 ? 19.375 -13.422 6 1 90.38 232 GLU A CA 1
ATOM 1769 C C . GLU A 1 232 ? 20.656 -12.586 6.039 1 90.38 232 GLU A C 1
ATOM 1771 O O . GLU A 1 232 ? 21.219 -12.352 7.109 1 90.38 232 GLU A O 1
ATOM 1776 N N . ASN A 1 233 ? 21.078 -12.203 4.879 1 91.75 233 ASN A N 1
ATOM 1777 C CA . ASN A 1 233 ? 22.359 -11.516 4.797 1 91.75 233 ASN A CA 1
ATOM 1778 C C . ASN A 1 233 ? 22.188 -10 4.781 1 91.75 233 ASN A C 1
ATOM 1780 O O . ASN A 1 233 ? 21.078 -9.5 4.988 1 91.75 233 ASN A O 1
ATOM 1784 N N . GLU A 1 234 ? 23.266 -9.32 4.711 1 93.31 234 GLU A N 1
ATOM 1785 C CA . GLU A 1 234 ? 23.266 -7.867 4.613 1 93.31 234 GLU A CA 1
ATOM 1786 C C . GLU A 1 234 ? 22.391 -7.398 3.453 1 93.31 234 GLU A C 1
ATOM 1788 O O . GLU A 1 234 ? 22.328 -8.047 2.408 1 93.31 234 GLU A O 1
ATOM 1793 N N . ARG A 1 235 ? 21.734 -6.289 3.721 1 94.5 235 ARG A N 1
ATOM 1794 C CA . ARG A 1 235 ? 20.906 -5.699 2.682 1 94.5 235 ARG A CA 1
ATOM 1795 C C . ARG A 1 235 ? 21.672 -5.57 1.368 1 94.5 235 ARG A C 1
ATOM 1797 O O . ARG A 1 235 ? 22.844 -5.18 1.361 1 94.5 235 ARG A O 1
ATOM 1804 N N . GLY A 1 236 ? 21.031 -5.945 0.267 1 95.44 236 GLY A N 1
ATOM 1805 C CA . GLY A 1 236 ? 21.609 -5.816 -1.058 1 95.44 236 GLY A CA 1
ATOM 1806 C C . GLY A 1 236 ? 22.469 -7.004 -1.45 1 95.44 236 GLY A C 1
ATOM 1807 O O . GLY A 1 236 ? 23.062 -7.02 -2.529 1 95.44 236 GLY A O 1
ATOM 1808 N N . THR A 1 237 ? 22.531 -8.016 -0.596 1 95.88 237 THR A N 1
ATOM 1809 C CA . THR A 1 237 ? 23.375 -9.164 -0.898 1 95.88 237 THR A CA 1
ATOM 1810 C C . THR A 1 237 ? 22.547 -10.438 -0.979 1 95.88 237 THR A C 1
ATOM 1812 O O . THR A 1 237 ? 23.094 -11.539 -1.073 1 95.88 237 THR A O 1
ATOM 1815 N N . ASN A 1 238 ? 21.281 -10.312 -0.918 1 95.56 238 ASN A N 1
ATOM 1816 C CA . ASN A 1 238 ? 20.375 -11.461 -0.944 1 95.56 238 ASN A CA 1
ATOM 1817 C C . ASN A 1 238 ? 19.75 -11.656 -2.324 1 95.56 238 ASN A C 1
ATOM 1819 O O . ASN A 1 238 ? 19.953 -10.828 -3.219 1 95.56 238 ASN A O 1
ATOM 1823 N N . THR A 1 239 ? 19.047 -12.695 -2.482 1 93.69 239 THR A N 1
ATOM 1824 C CA . THR A 1 239 ? 18.531 -13.109 -3.777 1 93.69 239 THR A CA 1
ATOM 1825 C C . THR A 1 239 ? 17.562 -12.07 -4.328 1 93.69 239 THR A C 1
ATOM 1827 O O . THR A 1 239 ? 17.609 -11.734 -5.516 1 93.69 239 THR A O 1
ATOM 1830 N N . LEU A 1 240 ? 16.703 -11.477 -3.482 1 95 240 LEU A N 1
ATOM 1831 C CA . LEU A 1 240 ? 15.594 -10.672 -3.984 1 95 240 LEU A CA 1
ATOM 1832 C C . LEU A 1 240 ? 15.805 -9.203 -3.654 1 95 240 LEU A C 1
ATOM 1834 O O . LEU A 1 240 ? 14.852 -8.414 -3.688 1 95 240 LEU A O 1
ATOM 1838 N N . ASP A 1 241 ? 17.016 -8.812 -3.275 1 96.25 241 ASP A N 1
ATOM 1839 C CA . ASP A 1 241 ? 17.219 -7.41 -2.926 1 96.25 241 ASP A CA 1
ATOM 1840 C C . ASP A 1 241 ? 18.453 -6.84 -3.629 1 96.25 241 ASP A C 1
ATOM 1842 O O . ASP A 1 241 ? 19.078 -5.918 -3.123 1 96.25 241 ASP A O 1
ATOM 1846 N N . GLY A 1 242 ? 18.781 -7.453 -4.773 1 95.19 242 GLY A N 1
ATOM 1847 C CA . GLY A 1 242 ? 19.828 -6.887 -5.605 1 95.19 242 GLY A CA 1
ATOM 1848 C C . GLY A 1 242 ? 21.141 -7.633 -5.496 1 95.19 242 GLY A C 1
ATOM 1849 O O . GLY A 1 242 ? 22.094 -7.348 -6.23 1 95.19 242 GLY A O 1
ATOM 1850 N N . GLY A 1 243 ? 21.234 -8.594 -4.602 1 95.75 243 GLY A N 1
ATOM 1851 C CA . GLY A 1 243 ? 22.453 -9.375 -4.441 1 95.75 243 GLY A CA 1
ATOM 1852 C C . GLY A 1 243 ? 22.672 -10.367 -5.562 1 95.75 243 GLY A C 1
ATOM 1853 O O . GLY A 1 243 ? 23.812 -10.57 -6.008 1 95.75 243 GLY A O 1
ATOM 1854 N N . SER A 1 244 ? 21.688 -10.977 -6.07 1 96.88 244 SER A N 1
ATOM 1855 C CA . SER A 1 244 ? 21.812 -12.016 -7.09 1 96.88 244 SER A CA 1
ATOM 1856 C C . SER A 1 244 ? 21.969 -11.406 -8.477 1 96.88 244 SER A C 1
ATOM 1858 O O . SER A 1 244 ? 21.344 -10.391 -8.797 1 96.88 244 SER A O 1
ATOM 1860 N N . PRO A 1 245 ? 22.781 -12.031 -9.352 1 98.25 245 PRO A N 1
ATOM 1861 C CA . PRO A 1 245 ? 22.953 -11.555 -10.727 1 98.25 245 PRO A CA 1
ATOM 1862 C C . PRO A 1 245 ? 21.672 -11.68 -11.555 1 98.25 245 PRO A C 1
ATOM 1864 O O . PRO A 1 245 ? 21.562 -11.078 -12.633 1 98.25 245 PRO A O 1
ATOM 1867 N N . TYR A 1 246 ? 20.734 -12.484 -11.094 1 98.25 246 TYR A N 1
ATOM 1868 C CA . TYR A 1 246 ? 19.484 -12.711 -11.82 1 98.25 246 TYR A CA 1
ATOM 1869 C C . TYR A 1 246 ? 18.312 -12.055 -11.109 1 98.25 246 TYR A C 1
ATOM 1871 O O . TYR A 1 246 ? 17.188 -12.539 -11.188 1 98.25 246 TYR A O 1
ATOM 1879 N N . TYR A 1 247 ? 18.594 -11 -10.305 1 97.94 247 TYR A N 1
ATOM 1880 C CA . TYR A 1 247 ? 17.625 -10.094 -9.703 1 97.94 247 TYR A CA 1
ATOM 1881 C C . TYR A 1 247 ? 18.25 -8.719 -9.453 1 97.94 247 TYR A C 1
ATOM 1883 O O . TYR A 1 247 ? 18.562 -8.375 -8.312 1 97.94 247 TYR A O 1
ATOM 1891 N N . GLN A 1 248 ? 18.328 -7.98 -10.523 1 96.5 248 GLN A N 1
ATOM 1892 C CA . GLN A 1 248 ? 19.125 -6.758 -10.453 1 96.5 248 GLN A CA 1
ATOM 1893 C C . GLN A 1 248 ? 18.859 -5.863 -11.656 1 96.5 248 GLN A C 1
ATOM 1895 O O . GLN A 1 248 ? 18.219 -6.285 -12.625 1 96.5 248 GLN A O 1
ATOM 1900 N N . MET A 1 249 ? 19.281 -4.594 -11.555 1 98.31 249 MET A N 1
ATOM 1901 C CA . MET A 1 249 ? 19.219 -3.619 -12.633 1 98.31 249 MET A CA 1
ATOM 1902 C C . MET A 1 249 ? 20.547 -3.539 -13.383 1 98.31 249 MET A C 1
ATOM 1904 O O . MET A 1 249 ? 21.594 -3.328 -12.773 1 98.31 249 MET A O 1
ATOM 1908 N N . TYR A 1 250 ? 20.5 -3.699 -14.68 1 98.75 250 TYR A N 1
ATOM 1909 C CA . TYR A 1 250 ? 21.703 -3.561 -15.5 1 98.75 250 TYR A CA 1
ATOM 1910 C C . TYR A 1 250 ? 21.578 -2.383 -16.453 1 98.75 250 TYR A C 1
ATOM 1912 O O . TYR A 1 250 ? 20.531 -2.205 -17.094 1 98.75 250 TYR A O 1
ATOM 1920 N N . GLU A 1 251 ? 22.609 -1.595 -16.531 1 98.69 251 GLU A N 1
ATOM 1921 C CA . GLU A 1 251 ? 22.609 -0.459 -17.438 1 98.69 251 GLU A CA 1
ATOM 1922 C C . GLU A 1 251 ? 22.844 -0.911 -18.875 1 98.69 251 GLU A C 1
ATOM 1924 O O . GLU A 1 251 ? 23.672 -1.777 -19.141 1 98.69 251 GLU A O 1
ATOM 1929 N N . THR A 1 252 ? 22.078 -0.351 -19.781 1 98.75 252 THR A N 1
ATOM 1930 C CA . THR A 1 252 ? 22.234 -0.626 -21.203 1 98.75 252 THR A CA 1
ATOM 1931 C C . THR A 1 252 ? 23.344 0.252 -21.797 1 98.75 252 THR A C 1
ATOM 1933 O O . THR A 1 252 ? 24.016 0.985 -21.078 1 98.75 252 THR A O 1
ATOM 1936 N N . ALA A 1 253 ? 23.5 0.135 -23.078 1 98.69 253 ALA A N 1
ATOM 1937 C CA . ALA A 1 253 ? 24.469 0.983 -23.75 1 98.69 253 ALA A CA 1
ATOM 1938 C C . ALA A 1 253 ? 24.062 2.451 -23.688 1 98.69 253 ALA A C 1
ATOM 1940 O O . ALA A 1 253 ? 24.906 3.344 -23.766 1 98.69 253 ALA A O 1
ATOM 1941 N N . ASP A 1 254 ? 22.781 2.682 -23.672 1 98.38 254 ASP A N 1
ATOM 1942 C CA . ASP A 1 254 ? 22.266 4.035 -23.469 1 98.38 254 ASP A CA 1
ATOM 1943 C C . ASP A 1 254 ? 22.375 4.453 -22 1 98.38 254 ASP A C 1
ATOM 1945 O O . ASP A 1 254 ? 21.703 3.885 -21.141 1 98.38 254 ASP A O 1
ATOM 1949 N N . LYS A 1 255 ? 23.172 5.461 -21.766 1 96.44 255 LYS A N 1
ATOM 1950 C CA . LYS A 1 255 ? 23.438 5.902 -20.406 1 96.44 255 LYS A CA 1
ATOM 1951 C C . LYS A 1 255 ? 22.141 6.273 -19.688 1 96.44 255 LYS A C 1
ATOM 1953 O O . LYS A 1 255 ? 21.312 7 -20.234 1 96.44 255 LYS A O 1
ATOM 1958 N N . GLY A 1 256 ? 22 5.699 -18.484 1 95.56 256 GLY A N 1
ATOM 1959 C CA . GLY A 1 256 ? 20.844 6.027 -17.672 1 95.56 256 GLY A CA 1
ATOM 1960 C C . GLY A 1 256 ? 19.641 5.164 -17.984 1 95.56 256 GLY A C 1
ATOM 1961 O O . GLY A 1 256 ? 18.594 5.297 -17.344 1 95.56 256 GLY A O 1
ATOM 1962 N N . GLU A 1 257 ? 19.75 4.344 -19.016 1 97.94 257 GLU A N 1
ATOM 1963 C CA . GLU A 1 257 ? 18.719 3.387 -19.359 1 97.94 257 GLU A CA 1
ATOM 1964 C C . GLU A 1 257 ? 19.047 1.99 -18.844 1 97.94 257 GLU A C 1
ATOM 1966 O O . GLU A 1 257 ? 20.188 1.526 -18.984 1 97.94 257 GLU A O 1
ATOM 1971 N N . TYR A 1 258 ? 18.047 1.328 -18.234 1 98.75 258 TYR A N 1
ATOM 1972 C CA . TYR A 1 258 ? 18.344 0.1 -17.516 1 98.75 258 TYR A CA 1
ATOM 1973 C C . TYR A 1 258 ? 17.422 -1.029 -17.938 1 98.75 258 TYR A C 1
ATOM 1975 O O . TYR A 1 258 ? 16.297 -0.783 -18.375 1 98.75 258 TYR A O 1
ATOM 1983 N N . LEU A 1 259 ? 17.875 -2.205 -17.828 1 98.88 259 LEU A N 1
ATOM 1984 C CA . LEU A 1 259 ? 17.141 -3.453 -17.953 1 98.88 259 LEU A CA 1
ATOM 1985 C C . LEU A 1 259 ? 16.984 -4.133 -16.594 1 98.88 259 LEU A C 1
ATOM 1987 O O . LEU A 1 259 ? 17.984 -4.422 -15.938 1 98.88 259 LEU A O 1
ATOM 1991 N N . ALA A 1 260 ? 15.766 -4.273 -16.156 1 98.81 260 ALA A N 1
ATOM 1992 C CA . ALA A 1 260 ? 15.5 -5.105 -14.984 1 98.81 260 ALA A CA 1
ATOM 1993 C C . ALA A 1 260 ? 15.594 -6.586 -15.328 1 98.81 260 ALA A C 1
ATOM 1995 O O . ALA A 1 260 ? 14.945 -7.055 -16.266 1 98.81 260 ALA A O 1
ATOM 1996 N N . VAL A 1 261 ? 16.375 -7.309 -14.602 1 98.75 261 VAL A N 1
ATOM 1997 C CA . VAL A 1 261 ? 16.594 -8.742 -14.797 1 98.75 261 VAL A CA 1
ATOM 1998 C C . VAL A 1 261 ? 16.172 -9.508 -13.547 1 98.75 261 VAL A C 1
ATOM 2000 O O . VAL A 1 261 ? 16.766 -9.336 -12.477 1 98.75 261 VAL A O 1
ATOM 2003 N N . ALA A 1 262 ? 15.141 -10.367 -13.734 1 98.31 262 ALA A N 1
ATOM 2004 C CA . ALA A 1 262 ? 14.641 -11.094 -12.578 1 98.31 262 ALA A CA 1
ATOM 2005 C C . ALA A 1 262 ? 14.203 -12.508 -12.953 1 98.31 262 ALA A C 1
ATOM 2007 O O . ALA A 1 262 ? 13.109 -12.938 -12.609 1 98.31 262 ALA A O 1
ATOM 2008 N N . PRO A 1 263 ? 15.031 -13.234 -13.68 1 98.12 263 PRO A N 1
ATOM 2009 C CA . PRO A 1 263 ? 14.695 -14.609 -14.062 1 98.12 263 PRO A CA 1
ATOM 2010 C C . PRO A 1 263 ? 15.031 -15.625 -12.977 1 98.12 263 PRO A C 1
ATOM 2012 O O . PRO A 1 263 ? 16.031 -16.344 -13.086 1 98.12 263 PRO A O 1
ATOM 2015 N N . ILE A 1 264 ? 14.195 -15.852 -12.047 1 95.31 264 ILE A N 1
ATOM 2016 C CA . ILE A 1 264 ? 14.445 -16.703 -10.891 1 95.31 264 ILE A CA 1
ATOM 2017 C C . ILE A 1 264 ? 14.281 -18.172 -11.281 1 95.31 264 ILE A C 1
ATOM 2019 O O . ILE A 1 264 ? 15.164 -19 -11.023 1 95.31 264 ILE A O 1
ATOM 2023 N N . GLU A 1 265 ? 13.227 -18.547 -12.008 1 94.75 265 GLU A N 1
ATOM 2024 C CA . GLU A 1 265 ? 12.953 -19.922 -12.414 1 94.75 265 GLU A CA 1
ATOM 2025 C C . GLU A 1 265 ? 13.906 -20.375 -13.516 1 94.75 265 GLU A C 1
ATOM 2027 O O . GLU A 1 265 ? 14.305 -19.562 -14.359 1 94.75 265 GLU A O 1
ATOM 2032 N N . GLU A 1 266 ? 14.125 -21.641 -13.547 1 96.12 266 GLU A N 1
ATOM 2033 C CA . GLU A 1 266 ? 15.062 -22.203 -14.508 1 96.12 266 GLU A CA 1
ATOM 2034 C C . GLU A 1 266 ? 14.672 -21.844 -15.938 1 96.12 266 GLU A C 1
ATOM 2036 O O . GLU A 1 266 ? 15.531 -21.453 -16.75 1 96.12 266 GLU A O 1
ATOM 2041 N N . GLN A 1 267 ? 13.406 -21.984 -16.203 1 96 267 GLN A N 1
ATOM 2042 C CA . GLN A 1 267 ? 12.953 -21.703 -17.562 1 96 267 GLN A CA 1
ATOM 2043 C C . GLN A 1 267 ? 13.125 -20.234 -17.922 1 96 267 GLN A C 1
ATOM 2045 O O . GLN A 1 267 ? 13.469 -19.891 -19.047 1 96 267 GLN A O 1
ATOM 2050 N N . PHE A 1 268 ? 12.906 -19.312 -16.969 1 97.69 268 PHE A N 1
ATOM 2051 C CA . PHE A 1 268 ? 13.094 -17.891 -17.203 1 97.69 268 PHE A CA 1
ATOM 2052 C C . PHE A 1 268 ? 14.57 -17.547 -17.359 1 97.69 268 PHE A C 1
ATOM 2054 O O . PHE A 1 268 ? 14.945 -16.781 -18.25 1 97.69 268 PHE A O 1
ATOM 2061 N N . TYR A 1 269 ? 15.375 -18.203 -16.531 1 98.25 269 TYR A N 1
ATOM 2062 C CA . TYR A 1 269 ? 16.812 -17.969 -16.578 1 98.25 269 TYR A CA 1
ATOM 2063 C C . TYR A 1 269 ? 17.406 -18.391 -17.906 1 98.25 269 TYR A C 1
ATOM 2065 O O . TYR A 1 269 ? 18.203 -17.672 -18.5 1 98.25 269 TYR A O 1
ATOM 2073 N N . SER A 1 270 ? 16.984 -19.516 -18.422 1 98.06 270 SER A N 1
ATOM 2074 C CA . SER A 1 270 ? 17.453 -20 -19.719 1 98.06 270 SER A CA 1
ATOM 2075 C C . SER A 1 270 ? 17.078 -19.031 -20.828 1 98.06 270 SER A C 1
ATOM 2077 O O . SER A 1 270 ? 17.906 -18.734 -21.703 1 98.06 270 SER A O 1
ATOM 2079 N N . GLN A 1 271 ? 15.844 -18.5 -20.797 1 98 271 GLN A N 1
ATOM 2080 C CA . GLN A 1 271 ? 15.398 -17.547 -21.797 1 98 271 GLN A CA 1
ATOM 2081 C C . GLN A 1 271 ? 16.172 -16.234 -21.719 1 98 271 GLN A C 1
ATOM 2083 O O . GLN A 1 271 ? 16.531 -15.656 -22.734 1 98 271 GLN A O 1
ATOM 2088 N N . PHE A 1 272 ? 16.438 -15.812 -20.531 1 98.69 272 PHE A N 1
ATOM 2089 C CA . PHE A 1 272 ? 17.219 -14.594 -20.328 1 98.69 272 PHE A CA 1
ATOM 2090 C C . PHE A 1 272 ? 18.625 -14.75 -20.906 1 98.69 272 PHE A C 1
ATOM 2092 O O . PHE A 1 272 ? 19.109 -13.867 -21.609 1 98.69 272 PHE A O 1
ATOM 2099 N N . VAL A 1 273 ? 19.25 -15.844 -20.578 1 98.69 273 VAL A N 1
ATOM 2100 C CA . VAL A 1 273 ? 20.609 -16.094 -21.031 1 98.69 273 VAL A CA 1
ATOM 2101 C C . VAL A 1 273 ? 20.641 -16.078 -22.562 1 98.69 273 VAL A C 1
ATOM 2103 O O . VAL A 1 273 ? 21.516 -15.445 -23.156 1 98.69 273 VAL A O 1
ATOM 2106 N N . GLU A 1 274 ? 19.672 -16.734 -23.156 1 98.31 274 GLU A N 1
ATOM 2107 C CA . GLU A 1 274 ? 19.562 -16.719 -24.609 1 98.31 274 GLU A CA 1
ATOM 2108 C C . GLU A 1 274 ? 19.312 -15.297 -25.141 1 98.31 274 GLU A C 1
ATOM 2110 O O . GLU A 1 274 ? 19.938 -14.883 -26.125 1 98.31 274 GLU A O 1
ATOM 2115 N N . MET A 1 275 ? 18.453 -14.609 -24.484 1 98.38 275 MET A N 1
ATOM 2116 C CA . MET A 1 275 ? 18.062 -13.25 -24.844 1 98.38 275 MET A CA 1
ATOM 2117 C C . MET A 1 275 ? 19.281 -12.336 -24.922 1 98.38 275 MET A C 1
ATOM 2119 O O . MET A 1 275 ? 19.359 -11.469 -25.797 1 98.38 275 MET A O 1
ATOM 2123 N N . VAL A 1 276 ? 20.234 -12.547 -24.016 1 98.5 276 VAL A N 1
ATOM 2124 C CA . VAL A 1 276 ? 21.359 -11.633 -23.953 1 98.5 276 VAL A CA 1
ATOM 2125 C C . VAL A 1 276 ? 22.531 -12.203 -24.75 1 98.5 276 VAL A C 1
ATOM 2127 O O . VAL A 1 276 ? 23.641 -11.664 -24.719 1 98.5 276 VAL A O 1
ATOM 2130 N N . GLY A 1 277 ? 22.344 -13.352 -25.406 1 98 277 GLY A N 1
ATOM 2131 C CA . GLY A 1 277 ? 23.312 -13.891 -26.359 1 98 277 GLY A CA 1
ATOM 2132 C C . GLY A 1 277 ? 24.406 -14.703 -25.703 1 98 277 GLY A C 1
ATOM 2133 O O . GLY A 1 277 ? 25.531 -14.758 -26.203 1 98 277 GLY A O 1
ATOM 2134 N N . LEU A 1 278 ? 24.141 -15.227 -24.594 1 98.5 278 LEU A N 1
ATOM 2135 C CA . LEU A 1 278 ? 25.141 -16.016 -23.875 1 98.5 278 LEU A CA 1
ATOM 2136 C C . LEU A 1 278 ? 24.812 -17.5 -23.953 1 98.5 278 LEU A C 1
ATOM 2138 O O . LEU A 1 278 ? 23.719 -17.891 -24.375 1 98.5 278 LEU A O 1
ATOM 2142 N N . ASP A 1 279 ? 25.812 -18.312 -23.609 1 98.06 279 ASP A N 1
ATOM 2143 C CA . ASP A 1 279 ? 25.688 -19.766 -23.578 1 98.06 279 ASP A CA 1
ATOM 2144 C C . ASP A 1 279 ? 25.547 -20.281 -22.141 1 98.06 279 ASP A C 1
ATOM 2146 O O . ASP A 1 279 ? 26.469 -20.188 -21.344 1 98.06 279 ASP A O 1
ATOM 2150 N N . LEU A 1 280 ? 24.453 -20.828 -21.891 1 97.56 280 LEU A N 1
ATOM 2151 C CA . LEU A 1 280 ? 24.109 -21.281 -20.547 1 97.56 280 LEU A CA 1
ATOM 2152 C C . LEU A 1 280 ? 25.156 -22.25 -20.016 1 97.56 280 LEU A C 1
ATOM 2154 O O . LEU A 1 280 ? 25.516 -22.203 -18.828 1 97.56 280 LEU A O 1
ATOM 2158 N N . ASP A 1 281 ? 25.703 -23.078 -20.844 1 96.88 281 ASP A N 1
ATOM 2159 C CA . ASP A 1 281 ? 26.656 -24.125 -20.453 1 96.88 281 ASP A CA 1
ATOM 2160 C C . ASP A 1 281 ? 28 -23.531 -20.062 1 96.88 281 ASP A C 1
ATOM 2162 O O . ASP A 1 281 ? 28.812 -24.203 -19.422 1 96.88 281 ASP A O 1
ATOM 2166 N N . LYS A 1 282 ? 28.219 -22.344 -20.438 1 97.75 282 LYS A N 1
ATOM 2167 C CA . LYS A 1 282 ? 29.516 -21.719 -20.188 1 97.75 282 LYS A CA 1
ATOM 2168 C C . LYS A 1 282 ? 29.453 -20.781 -18.984 1 97.75 282 LYS A C 1
ATOM 2170 O O . LYS A 1 282 ? 30.469 -20.219 -18.578 1 97.75 282 LYS A O 1
ATOM 2175 N N . LEU A 1 283 ? 28.312 -20.609 -18.422 1 98.44 283 LEU A N 1
ATOM 2176 C CA . LEU A 1 283 ? 28.156 -19.688 -17.297 1 98.44 283 LEU A CA 1
ATOM 2177 C C . LEU A 1 283 ? 28.438 -20.406 -15.977 1 98.44 283 LEU A C 1
ATOM 2179 O O . LEU A 1 283 ? 28.094 -21.578 -15.812 1 98.44 283 LEU A O 1
ATOM 2183 N N . PRO A 1 284 ? 28.953 -19.641 -14.992 1 98.06 284 PRO A N 1
ATOM 2184 C CA . PRO A 1 284 ? 29.078 -20.203 -13.648 1 98.06 284 PRO A CA 1
ATOM 2185 C C . PRO A 1 284 ? 27.734 -20.609 -13.047 1 98.06 284 PRO A C 1
ATOM 2187 O O . PRO A 1 284 ? 26.703 -20.047 -13.422 1 98.06 284 PRO A O 1
ATOM 2190 N N . ASN A 1 285 ? 27.812 -21.594 -12.141 1 97.69 285 ASN A N 1
ATOM 2191 C CA . ASN A 1 285 ? 26.609 -22.031 -11.438 1 97.69 285 ASN A CA 1
ATOM 2192 C C . ASN A 1 285 ? 26 -20.891 -10.633 1 97.69 285 ASN A C 1
ATOM 2194 O O . ASN A 1 285 ? 26.594 -20.406 -9.672 1 97.69 285 ASN A O 1
ATOM 2198 N N . ARG A 1 286 ? 24.812 -20.5 -10.945 1 96.94 286 ARG A N 1
ATOM 2199 C CA . ARG A 1 286 ? 24.172 -19.344 -10.312 1 96.94 286 ARG A CA 1
ATOM 2200 C C . ARG A 1 286 ? 23.766 -19.672 -8.875 1 96.94 286 ARG A C 1
ATOM 2202 O O . ARG A 1 286 ? 23.5 -18.766 -8.086 1 96.94 286 ARG A O 1
ATOM 2209 N N . PHE A 1 287 ? 23.641 -20.969 -8.492 1 95.12 287 PHE A N 1
ATOM 2210 C CA . PHE A 1 287 ? 23.203 -21.344 -7.16 1 95.12 287 PHE A CA 1
ATOM 2211 C C . PHE A 1 287 ? 24.359 -21.281 -6.168 1 95.12 287 PHE A C 1
ATOM 2213 O O . PHE A 1 287 ? 24.156 -21.391 -4.957 1 95.12 287 PHE A O 1
ATOM 2220 N N . ASP A 1 288 ? 25.578 -21.141 -6.664 1 96.31 288 ASP A N 1
ATOM 2221 C CA . ASP A 1 288 ? 26.75 -20.875 -5.832 1 96.31 288 ASP A CA 1
ATOM 2222 C C . ASP A 1 288 ? 27 -19.359 -5.715 1 96.31 288 ASP A C 1
ATOM 2224 O O . ASP A 1 288 ? 27.469 -18.734 -6.664 1 96.31 288 ASP A O 1
ATOM 2228 N N . THR A 1 289 ? 26.75 -18.844 -4.539 1 95.12 289 THR A N 1
ATOM 2229 C CA . THR A 1 289 ? 26.797 -17.406 -4.332 1 95.12 289 THR A CA 1
ATOM 2230 C C . THR A 1 289 ? 28.219 -16.875 -4.547 1 95.12 289 THR A C 1
ATOM 2232 O O . THR A 1 289 ? 28.406 -15.695 -4.816 1 95.12 289 THR A O 1
ATOM 2235 N N . ASP A 1 290 ? 29.188 -17.641 -4.473 1 96.94 290 ASP A N 1
ATOM 2236 C CA . ASP A 1 290 ? 30.562 -17.234 -4.734 1 96.94 290 ASP A CA 1
ATOM 2237 C C . ASP A 1 290 ? 30.75 -16.828 -6.195 1 96.94 290 ASP A C 1
ATOM 2239 O O . ASP A 1 290 ? 31.719 -16.156 -6.543 1 96.94 290 ASP A O 1
ATOM 2243 N N . ASN A 1 291 ? 29.797 -17.328 -7 1 98.25 291 ASN A N 1
ATOM 2244 C CA . ASN A 1 291 ? 29.891 -17.047 -8.43 1 98.25 291 ASN A CA 1
ATOM 2245 C C . ASN A 1 291 ? 29.172 -15.742 -8.797 1 98.25 291 ASN A C 1
ATOM 2247 O O . ASN A 1 291 ? 29.234 -15.297 -9.945 1 98.25 291 ASN A O 1
ATOM 2251 N N . TRP A 1 292 ? 28.531 -15.078 -7.883 1 98.12 292 TRP A N 1
ATOM 2252 C CA . TRP A 1 292 ? 27.609 -13.992 -8.203 1 98.12 292 TRP A CA 1
ATOM 2253 C C . TRP A 1 292 ? 28.375 -12.781 -8.742 1 98.12 292 TRP A C 1
ATOM 2255 O O . TRP A 1 292 ? 27.906 -12.109 -9.664 1 98.12 292 TRP A O 1
ATOM 2265 N N . ALA A 1 293 ? 29.469 -12.469 -8.188 1 97.81 293 ALA A N 1
ATOM 2266 C CA . ALA A 1 293 ? 30.25 -11.336 -8.672 1 97.81 293 ALA A CA 1
ATOM 2267 C C . ALA A 1 293 ? 30.641 -11.531 -10.141 1 97.81 293 ALA A C 1
ATOM 2269 O O . ALA A 1 293 ? 30.516 -10.609 -10.953 1 97.81 293 ALA A O 1
ATOM 2270 N N . GLU A 1 294 ? 31.094 -12.695 -10.43 1 98.5 294 GLU A N 1
ATOM 2271 C CA . GLU A 1 294 ? 31.484 -13.016 -11.805 1 98.5 294 GLU A CA 1
ATOM 2272 C C . GLU A 1 294 ? 30.281 -12.977 -12.742 1 98.5 294 GLU A C 1
ATOM 2274 O O . GLU A 1 294 ? 30.359 -12.414 -13.836 1 98.5 294 GLU A O 1
ATOM 2279 N N . LEU A 1 295 ? 29.203 -13.586 -12.359 1 98.75 295 LEU A N 1
ATOM 2280 C CA . LEU A 1 295 ? 27.984 -13.602 -13.172 1 98.75 295 LEU A CA 1
ATOM 2281 C C . LEU A 1 295 ? 27.484 -12.188 -13.422 1 98.75 295 LEU A C 1
ATOM 2283 O O . LEU A 1 295 ? 27.047 -11.867 -14.531 1 98.75 295 LEU A O 1
ATOM 2287 N N . LYS A 1 296 ? 27.531 -11.344 -12.406 1 98.5 296 LYS A N 1
ATOM 2288 C CA . LYS A 1 296 ? 27.109 -9.945 -12.57 1 98.5 296 LYS A CA 1
ATOM 2289 C C . LYS A 1 296 ? 27.938 -9.25 -13.641 1 98.5 296 LYS A C 1
ATOM 2291 O O . LYS A 1 296 ? 27.406 -8.508 -14.469 1 98.5 296 LYS A O 1
ATOM 2296 N N . GLN A 1 297 ? 29.172 -9.477 -13.562 1 98.62 297 GLN A N 1
ATOM 2297 C CA . GLN A 1 297 ? 30.062 -8.867 -14.547 1 98.62 297 GLN A CA 1
ATOM 2298 C C . GLN A 1 297 ? 29.734 -9.352 -15.953 1 98.62 297 GLN A C 1
ATOM 2300 O O . GLN A 1 297 ? 29.688 -8.562 -16.891 1 98.62 297 GLN A O 1
ATOM 2305 N N . ILE A 1 298 ? 29.531 -10.641 -16.094 1 98.81 298 ILE A N 1
ATOM 2306 C CA . ILE A 1 298 ? 29.234 -11.234 -17.391 1 98.81 298 ILE A CA 1
ATOM 2307 C C . ILE A 1 298 ? 27.938 -10.625 -17.953 1 98.81 298 ILE A C 1
ATOM 2309 O O . ILE A 1 298 ? 27.891 -10.188 -19.109 1 98.81 298 ILE A O 1
ATOM 2313 N N . PHE A 1 299 ? 26.875 -10.555 -17.156 1 98.88 299 PHE A N 1
ATOM 2314 C CA . PHE A 1 299 ? 25.578 -10.016 -17.594 1 98.88 299 PHE A CA 1
ATOM 2315 C C . PHE A 1 299 ? 25.703 -8.523 -17.891 1 98.88 299 PHE A C 1
ATOM 2317 O O . PHE A 1 299 ? 25.156 -8.047 -18.891 1 98.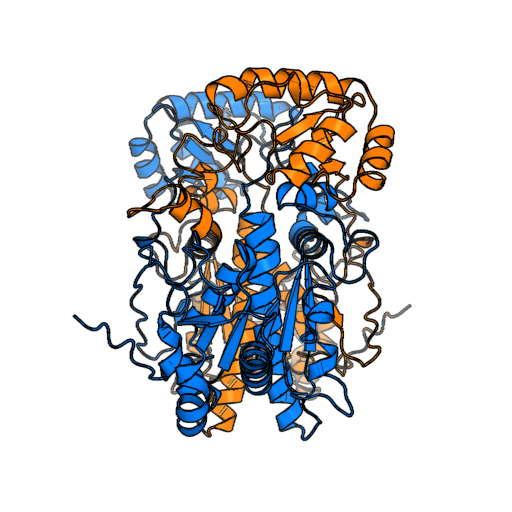88 299 PHE A O 1
ATOM 2324 N N . ALA A 1 300 ? 26.406 -7.805 -17.016 1 98.75 300 ALA A N 1
ATOM 2325 C CA . ALA A 1 300 ? 26.578 -6.371 -17.219 1 98.75 300 ALA A CA 1
ATOM 2326 C C . ALA A 1 300 ? 27.25 -6.082 -18.547 1 98.75 300 ALA A C 1
ATOM 2328 O O . ALA A 1 300 ? 26.828 -5.195 -19.297 1 98.75 300 ALA A O 1
ATOM 2329 N N . GLU A 1 301 ? 28.281 -6.832 -18.844 1 98.69 301 GLU A N 1
ATOM 2330 C CA . GLU A 1 301 ? 29.016 -6.641 -20.094 1 98.69 301 GLU A CA 1
ATOM 2331 C C . GLU A 1 301 ? 28.156 -6.953 -21.297 1 98.69 301 GLU A C 1
ATOM 2333 O O . GLU A 1 301 ? 28.188 -6.227 -22.297 1 98.69 301 GLU A O 1
ATOM 2338 N N . ALA A 1 302 ? 27.422 -8.016 -21.203 1 98.81 302 ALA A N 1
ATOM 2339 C CA . ALA A 1 302 ? 26.547 -8.406 -22.312 1 98.81 302 ALA A CA 1
ATOM 2340 C C . ALA A 1 302 ? 25.469 -7.352 -22.562 1 98.81 302 ALA A C 1
ATOM 2342 O O . ALA A 1 302 ? 25.219 -6.973 -23.719 1 98.81 302 ALA A O 1
ATOM 2343 N N . ILE A 1 303 ? 24.844 -6.828 -21.562 1 98.88 303 ILE A N 1
ATOM 2344 C CA . ILE A 1 303 ? 23.703 -5.918 -21.656 1 98.88 303 ILE A CA 1
ATOM 2345 C C . ILE A 1 303 ? 24.188 -4.531 -22.078 1 98.88 303 ILE A C 1
ATOM 2347 O O . ILE A 1 303 ? 23.516 -3.836 -22.844 1 98.88 303 ILE A O 1
ATOM 2351 N N . LYS A 1 304 ? 25.344 -4.227 -21.656 1 98.69 304 LYS A N 1
ATOM 2352 C CA . LYS A 1 304 ? 25.906 -2.91 -21.938 1 98.69 304 LYS A CA 1
ATOM 2353 C C . LYS A 1 304 ? 26.266 -2.77 -23.406 1 98.69 304 LYS A C 1
ATOM 2355 O O . LYS A 1 304 ? 26.531 -1.665 -23.891 1 98.69 304 LYS A O 1
ATOM 2360 N N . LYS A 1 305 ? 26.188 -3.795 -24.172 1 98.5 305 LYS A N 1
ATOM 2361 C CA . LYS A 1 305 ? 26.609 -3.787 -25.578 1 98.5 305 LYS A CA 1
ATOM 2362 C C . LYS A 1 305 ? 25.516 -3.215 -26.469 1 98.5 305 LYS A C 1
ATOM 2364 O O . LYS A 1 305 ? 25.781 -2.854 -27.625 1 98.5 305 LYS A O 1
ATOM 2369 N N . LYS A 1 306 ? 24.297 -3.234 -26.047 1 98.75 306 LYS A N 1
ATOM 2370 C CA . LYS A 1 306 ? 23.172 -2.811 -26.891 1 98.75 306 LYS A CA 1
ATOM 2371 C C . LYS A 1 306 ? 22.344 -1.74 -26.203 1 98.75 306 LYS A C 1
ATOM 2373 O O . LYS A 1 306 ? 22.359 -1.623 -24.969 1 98.75 306 LYS A O 1
ATOM 2378 N N . GLY A 1 307 ? 21.656 -0.972 -27.016 1 98.62 307 GLY A N 1
ATOM 2379 C CA . GLY A 1 307 ? 20.844 0.123 -26.5 1 98.62 307 GLY A CA 1
ATOM 2380 C C . GLY A 1 307 ? 19.469 -0.318 -26.031 1 98.62 307 GLY A C 1
ATOM 2381 O O . GLY A 1 307 ? 19.094 -1.474 -26.219 1 98.62 307 GLY A O 1
ATOM 2382 N N . VAL A 1 308 ? 18.828 0.615 -25.516 1 98.31 308 VAL A N 1
ATOM 2383 C CA . VAL A 1 308 ? 17.578 0.341 -24.812 1 98.31 308 VAL A CA 1
ATOM 2384 C C . VAL A 1 308 ? 16.531 -0.193 -25.797 1 98.31 308 VAL A C 1
ATOM 2386 O O . VAL A 1 308 ? 15.742 -1.071 -25.453 1 98.31 308 VAL A O 1
ATOM 2389 N N . GLN A 1 309 ? 16.453 0.316 -26.969 1 98.56 309 GLN A N 1
ATOM 2390 C CA . GLN A 1 309 ? 15.469 -0.15 -27.938 1 98.56 309 GLN A CA 1
ATOM 2391 C C . GLN A 1 309 ? 15.695 -1.615 -28.297 1 98.56 309 GLN A C 1
ATOM 2393 O O . GLN A 1 309 ? 14.742 -2.379 -28.469 1 98.56 309 GLN A O 1
ATOM 2398 N N . HIS A 1 310 ? 16.922 -1.961 -28.422 1 98.75 310 HIS A N 1
ATOM 2399 C CA . HIS A 1 310 ? 17.25 -3.363 -28.641 1 98.75 310 HIS A CA 1
ATOM 2400 C C . HIS A 1 310 ? 16.656 -4.25 -27.562 1 98.75 310 HIS A C 1
ATOM 2402 O O . HIS A 1 310 ? 16.047 -5.273 -27.844 1 98.75 310 HIS A O 1
ATOM 2408 N N . TRP A 1 311 ? 16.844 -3.869 -26.391 1 98.75 311 TRP A N 1
ATOM 2409 C CA . TRP A 1 311 ? 16.406 -4.691 -25.266 1 98.75 311 TRP A CA 1
ATOM 2410 C C . TRP A 1 311 ? 14.891 -4.703 -25.156 1 98.75 311 TRP A C 1
ATOM 2412 O O . TRP A 1 311 ? 14.289 -5.707 -24.766 1 98.75 311 TRP A O 1
ATOM 2422 N N . ARG A 1 312 ? 14.234 -3.594 -25.531 1 97.88 312 ARG A N 1
ATOM 2423 C CA . ARG A 1 312 ? 12.781 -3.607 -25.625 1 97.88 312 ARG A CA 1
ATOM 2424 C C . ARG A 1 312 ? 12.305 -4.66 -26.609 1 97.88 312 ARG A C 1
ATOM 2426 O O . ARG A 1 312 ? 11.383 -5.426 -26.328 1 97.88 312 ARG A O 1
ATOM 2433 N N . ASP A 1 313 ? 12.93 -4.68 -27.719 1 98.25 313 ASP A N 1
ATOM 2434 C CA . ASP A 1 313 ? 12.594 -5.66 -28.75 1 98.25 313 ASP A CA 1
ATOM 2435 C C . ASP A 1 313 ? 12.844 -7.082 -28.266 1 98.25 313 ASP A C 1
ATOM 2437 O O . ASP A 1 313 ? 12.047 -7.988 -28.516 1 98.25 313 ASP A O 1
ATOM 2441 N N . GLN A 1 314 ? 13.945 -7.281 -27.578 1 98.44 314 GLN A N 1
ATOM 2442 C CA . GLN A 1 314 ? 14.273 -8.609 -27.062 1 98.44 314 GLN A CA 1
ATOM 2443 C C . GLN A 1 314 ? 13.266 -9.055 -26.016 1 98.44 314 GLN A C 1
ATOM 2445 O O . GLN A 1 314 ? 12.875 -10.227 -25.984 1 98.44 314 GLN A O 1
ATOM 2450 N N . CYS A 1 315 ? 12.867 -8.117 -25.172 1 97.38 315 CYS A N 1
ATOM 2451 C CA . CYS A 1 315 ? 11.859 -8.461 -24.172 1 97.38 315 CYS A CA 1
ATOM 2452 C C . CYS A 1 315 ? 10.57 -8.922 -24.844 1 97.38 315 CYS A C 1
ATOM 2454 O O . CYS A 1 315 ? 9.914 -9.852 -24.375 1 97.38 315 CYS A O 1
ATOM 2456 N N . ASP A 1 316 ? 10.203 -8.273 -25.922 1 96 316 ASP A N 1
ATOM 2457 C CA . ASP A 1 316 ? 9.016 -8.664 -26.672 1 96 316 ASP A CA 1
ATOM 2458 C C . ASP A 1 316 ? 9.18 -10.062 -27.266 1 96 316 ASP A C 1
ATOM 2460 O O . ASP A 1 316 ? 8.219 -10.836 -27.312 1 96 316 ASP A O 1
ATOM 2464 N N . LYS A 1 317 ? 10.336 -10.359 -27.688 1 97.25 317 LYS A N 1
ATOM 2465 C CA . LYS A 1 317 ? 10.641 -11.641 -28.328 1 97.25 317 LYS A CA 1
ATOM 2466 C C . LYS A 1 317 ? 10.703 -12.758 -27.281 1 97.25 317 LYS A C 1
ATOM 2468 O O . LYS A 1 317 ? 10.422 -13.922 -27.594 1 97.25 317 LYS A O 1
ATOM 2473 N N . TYR A 1 318 ? 11.102 -12.477 -26.078 1 97.38 318 TYR A N 1
ATOM 2474 C CA . TYR A 1 318 ? 11.242 -13.453 -25 1 97.38 318 TYR A CA 1
ATOM 2475 C C . TYR A 1 318 ? 10.328 -13.102 -23.828 1 97.38 318 TYR A C 1
ATOM 2477 O O . TYR A 1 318 ? 10.805 -12.789 -22.734 1 97.38 318 TYR A O 1
ATOM 2485 N N . PRO A 1 319 ? 9.078 -13.25 -23.969 1 94.81 319 PRO A N 1
ATOM 2486 C CA . PRO A 1 319 ? 8.125 -12.82 -22.938 1 94.81 319 PRO A CA 1
ATOM 2487 C C . PRO A 1 319 ? 8.297 -13.578 -21.625 1 94.81 319 PRO A C 1
ATOM 2489 O O . PRO A 1 319 ? 7.777 -13.148 -20.594 1 94.81 319 PRO A O 1
ATOM 2492 N N . ASN A 1 320 ? 9.055 -14.727 -21.656 1 96.38 320 ASN A N 1
ATOM 2493 C CA . ASN A 1 320 ? 9.258 -15.508 -20.438 1 96.38 320 ASN A CA 1
ATOM 2494 C C . ASN A 1 320 ? 10.664 -15.32 -19.875 1 96.38 320 ASN A C 1
ATOM 2496 O O . ASN A 1 320 ? 11.164 -16.172 -19.141 1 96.38 320 ASN A O 1
ATOM 2500 N N . SER A 1 321 ? 11.305 -14.242 -20.234 1 97.5 321 SER A N 1
ATOM 2501 C CA . SER A 1 321 ? 12.648 -13.977 -19.734 1 97.5 321 SER A CA 1
ATOM 2502 C C . SER A 1 321 ? 12.609 -13.352 -18.344 1 97.5 321 SER A C 1
ATOM 2504 O O . SER A 1 321 ? 13.633 -13.297 -17.656 1 97.5 321 SER A O 1
ATOM 2506 N N . SER A 1 322 ? 11.438 -12.797 -17.969 1 97.75 322 SER A N 1
ATOM 2507 C CA . SER A 1 322 ? 11.281 -12.039 -16.734 1 97.75 322 SER A CA 1
ATOM 2508 C C . SER A 1 322 ? 12.195 -10.82 -16.703 1 97.75 322 SER A C 1
ATOM 2510 O O . SER A 1 322 ? 12.781 -10.492 -15.672 1 97.75 322 SER A O 1
ATOM 251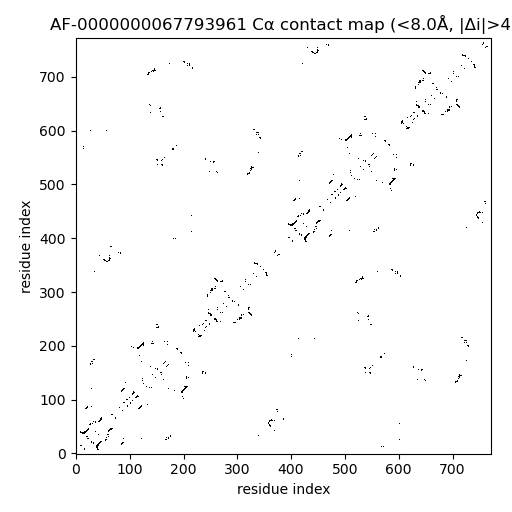2 N N . CYS A 1 323 ? 12.383 -10.188 -17.859 1 98.44 323 CYS A N 1
ATOM 2513 C CA . CYS A 1 323 ? 13.109 -8.938 -18.016 1 98.44 323 CYS A CA 1
ATOM 2514 C C . CYS A 1 323 ? 12.188 -7.812 -18.484 1 98.44 323 CYS A C 1
ATOM 2516 O O . CYS A 1 323 ? 11.172 -8.07 -19.125 1 98.44 323 CYS A O 1
ATOM 2518 N N . ALA A 1 324 ? 12.508 -6.625 -18.109 1 98.31 324 ALA A N 1
ATOM 2519 C CA . ALA A 1 324 ? 11.742 -5.457 -18.531 1 98.31 324 ALA A CA 1
ATOM 2520 C C . ALA A 1 324 ? 12.617 -4.211 -18.578 1 98.31 324 ALA A C 1
ATOM 2522 O O . ALA A 1 324 ? 13.414 -3.963 -17.672 1 98.31 324 ALA A O 1
ATOM 2523 N N . VAL A 1 325 ? 12.508 -3.494 -19.656 1 98.38 325 VAL A N 1
ATOM 2524 C CA . VAL A 1 325 ? 13.18 -2.203 -19.734 1 98.38 325 VAL A CA 1
ATOM 2525 C C . VAL A 1 325 ? 12.492 -1.2 -18.812 1 98.38 325 VAL A C 1
ATOM 2527 O O . VAL A 1 325 ? 11.266 -1.113 -18.781 1 98.38 325 VAL A O 1
ATOM 2530 N N . MET A 1 326 ? 13.297 -0.508 -18 1 98.56 326 MET A N 1
ATOM 2531 C CA . MET A 1 326 ? 12.742 0.496 -17.094 1 98.56 326 MET A CA 1
ATOM 2532 C C . MET A 1 326 ? 12.172 1.679 -17.875 1 98.56 326 MET A C 1
ATOM 2534 O O . MET A 1 326 ? 12.859 2.256 -18.719 1 98.56 326 MET A O 1
ATOM 2538 N N . ASN A 1 327 ? 10.938 2.02 -17.625 1 98.25 327 ASN A N 1
ATOM 2539 C CA . ASN A 1 327 ? 10.328 3.215 -18.188 1 98.25 327 ASN A CA 1
ATOM 2540 C C . ASN A 1 327 ? 10.594 4.445 -17.328 1 98.25 327 ASN A C 1
ATOM 2542 O O . ASN A 1 327 ? 11 4.32 -16.172 1 98.25 327 ASN A O 1
ATOM 2546 N N . LYS A 1 328 ? 10.422 5.602 -17.969 1 97.06 328 LYS A N 1
ATOM 2547 C CA . LYS A 1 328 ? 10.383 6.832 -17.188 1 97.06 328 LYS A CA 1
ATOM 2548 C C . LYS A 1 328 ? 9.102 6.914 -16.359 1 97.06 328 LYS A C 1
ATOM 2550 O O . LYS A 1 328 ? 8.109 6.25 -16.672 1 97.06 328 LYS A O 1
ATOM 2555 N N . LEU A 1 329 ? 9.203 7.691 -15.273 1 97.06 329 LEU A N 1
ATOM 2556 C CA . LEU A 1 329 ? 8.031 7.891 -14.43 1 97.06 329 LEU A CA 1
ATOM 2557 C C . LEU A 1 329 ? 6.828 8.32 -15.258 1 97.06 329 LEU A C 1
ATOM 2559 O O . LEU A 1 329 ? 6.941 9.211 -16.109 1 97.06 329 LEU A O 1
ATOM 2563 N N . ALA A 1 330 ? 5.688 7.668 -15.016 1 95.56 330 ALA A N 1
ATOM 2564 C CA . ALA A 1 330 ? 4.469 8.008 -15.75 1 95.56 330 ALA A CA 1
ATOM 2565 C C . ALA A 1 330 ? 4.016 9.43 -15.43 1 95.56 330 ALA A C 1
ATOM 2567 O O . ALA A 1 330 ? 4.086 9.867 -14.281 1 95.56 330 ALA A O 1
ATOM 2568 N N . LYS A 1 331 ? 3.537 10.133 -16.438 1 93 331 LYS A N 1
ATOM 2569 C CA . LYS A 1 331 ? 2.875 11.414 -16.188 1 93 331 LYS A CA 1
ATOM 2570 C C . LYS A 1 331 ? 1.512 11.219 -15.539 1 93 331 LYS A C 1
ATOM 2572 O O . LYS A 1 331 ? 0.847 10.203 -15.773 1 93 331 LYS A O 1
ATOM 2577 N N . PRO A 1 332 ? 1.1 12.234 -14.742 1 91.94 332 PRO A N 1
ATOM 2578 C CA . PRO A 1 332 ? -0.193 12.094 -14.062 1 91.94 332 PRO A CA 1
ATOM 2579 C C . PRO A 1 332 ? -1.328 11.758 -15.031 1 91.94 332 PRO A C 1
ATOM 2581 O O . PRO A 1 332 ? -2.207 10.953 -14.703 1 91.94 332 PRO A O 1
ATOM 2584 N N . GLU A 1 333 ? -1.335 12.281 -16.25 1 90.06 333 GLU A N 1
ATOM 2585 C CA . GLU A 1 333 ? -2.416 12.07 -17.203 1 90.06 333 GLU A CA 1
ATOM 2586 C C . GLU A 1 333 ? -2.396 10.648 -17.766 1 90.06 333 GLU A C 1
ATOM 2588 O O . GLU A 1 333 ? -3.383 10.195 -18.344 1 90.06 333 GLU A O 1
ATOM 2593 N N . ASP A 1 334 ? -1.256 9.977 -17.609 1 91.56 334 ASP A N 1
ATOM 2594 C CA . ASP A 1 334 ? -1.116 8.633 -18.156 1 91.56 334 ASP A CA 1
ATOM 2595 C C . ASP A 1 334 ? -1.422 7.578 -17.094 1 91.56 334 ASP A C 1
ATOM 2597 O O . ASP A 1 334 ? -1.46 6.383 -17.391 1 91.56 334 ASP A O 1
ATOM 2601 N N . VAL A 1 335 ? -1.607 7.961 -15.852 1 93.56 335 VAL A N 1
ATOM 2602 C CA . VAL A 1 335 ? -1.928 7.047 -14.758 1 93.56 335 VAL A CA 1
ATOM 2603 C C . VAL A 1 335 ? -3.414 6.703 -14.797 1 93.56 335 VAL A C 1
ATOM 2605 O O . VAL A 1 335 ? -4.258 7.582 -14.992 1 93.56 335 VAL A O 1
ATOM 2608 N N . LYS A 1 336 ? -3.721 5.391 -14.648 1 92.56 336 LYS A N 1
ATOM 2609 C CA . LYS A 1 336 ? -5.113 4.953 -14.602 1 92.56 336 LYS A CA 1
ATOM 2610 C C . LYS A 1 336 ? -5.863 5.625 -13.461 1 92.56 336 LYS A C 1
ATOM 2612 O O . LYS A 1 336 ? -5.328 5.777 -12.359 1 92.56 336 LYS A O 1
ATOM 2617 N N . ASP A 1 337 ? -7.117 5.934 -13.602 1 90.25 337 ASP A N 1
ATOM 2618 C CA . ASP A 1 337 ? -7.859 6.828 -12.727 1 90.25 337 ASP A CA 1
ATOM 2619 C C . ASP A 1 337 ? -8.398 6.082 -11.508 1 90.25 337 ASP A C 1
ATOM 2621 O O . ASP A 1 337 ? -9.117 6.656 -10.68 1 90.25 337 ASP A O 1
ATOM 2625 N N . GLN A 1 338 ? -8.133 4.82 -11.477 1 92.62 338 GLN A N 1
ATOM 2626 C CA . GLN A 1 338 ? -8.438 4.004 -10.305 1 92.62 338 GLN A CA 1
ATOM 2627 C C . GLN A 1 338 ? -7.305 3.029 -10 1 92.62 338 GLN A C 1
ATOM 2629 O O . GLN A 1 338 ? -6.66 2.514 -10.922 1 92.62 338 GLN A O 1
ATOM 2634 N N . ILE A 1 339 ? -7.117 2.758 -8.734 1 94.62 339 ILE A N 1
ATOM 2635 C CA . ILE A 1 339 ? -5.984 1.925 -8.352 1 94.62 339 ILE A CA 1
ATOM 2636 C C . ILE A 1 339 ? -6.254 0.474 -8.742 1 94.62 339 ILE A C 1
ATOM 2638 O O . ILE A 1 339 ? -5.324 -0.267 -9.07 1 94.62 339 ILE A O 1
ATOM 2642 N N . VAL A 1 340 ? -7.496 0.006 -8.672 1 94.69 340 VAL A N 1
ATOM 2643 C CA . VAL A 1 340 ? -7.941 -1.316 -9.102 1 94.69 340 VAL A CA 1
ATOM 2644 C C . VAL A 1 340 ? -9.078 -1.18 -10.109 1 94.69 340 VAL A C 1
ATOM 2646 O O . VAL A 1 340 ? -9.984 -0.362 -9.922 1 94.69 340 VAL A O 1
ATOM 2649 N N . THR A 1 341 ? -9.008 -1.923 -11.172 1 88.94 341 THR A N 1
ATOM 2650 C CA . THR A 1 341 ? -10.055 -1.899 -12.195 1 88.94 341 THR A CA 1
ATOM 2651 C C . THR A 1 341 ? -11.109 -2.959 -11.914 1 88.94 341 THR A C 1
ATOM 2653 O O . THR A 1 341 ? -10.789 -4.102 -11.586 1 88.94 341 THR A O 1
ATOM 2656 N N . TRP A 1 342 ? -12.383 -2.482 -11.898 1 82.19 342 TRP A N 1
ATOM 2657 C CA . TRP A 1 342 ? -13.523 -3.371 -11.727 1 82.19 342 TRP A CA 1
ATOM 2658 C C . TRP A 1 342 ? -14.141 -3.732 -13.078 1 82.19 342 TRP A C 1
ATOM 2660 O O . TRP A 1 342 ? -14.234 -2.887 -13.969 1 82.19 342 TRP A O 1
ATOM 2670 N N . THR A 1 343 ? -14.047 -4.949 -13.445 1 63.38 343 THR A N 1
ATOM 2671 C CA . THR A 1 343 ? -14.719 -5.305 -14.695 1 63.38 343 THR A CA 1
ATOM 2672 C C . THR A 1 343 ? -16.078 -5.93 -14.414 1 63.38 343 THR A C 1
ATOM 2674 O O . THR A 1 343 ? -16.234 -6.73 -13.484 1 63.38 343 THR A O 1
ATOM 2677 N N . SER A 1 344 ? -17.125 -5.234 -14.094 1 52.59 344 SER A N 1
ATOM 2678 C CA . SER A 1 344 ? -18.406 -5.914 -14.164 1 52.59 344 SER A CA 1
ATOM 2679 C C . SER A 1 344 ? -18.859 -6.117 -15.609 1 52.59 344 SER A C 1
ATOM 2681 O O . SER A 1 344 ? -18.328 -5.469 -16.516 1 52.59 344 SER A O 1
ATOM 2683 N N . LYS A 1 345 ? -19.562 -7.273 -15.828 1 45.41 345 LYS A N 1
ATOM 2684 C CA . LYS A 1 345 ? -20.203 -7.387 -17.125 1 45.41 345 LYS A CA 1
ATOM 2685 C C . LYS A 1 345 ? -20.641 -6.02 -17.656 1 45.41 345 LYS A C 1
ATOM 2687 O O . LYS A 1 345 ? -20.938 -5.867 -18.828 1 45.41 345 LYS A O 1
ATOM 2692 N N . SER A 1 346 ? -21.156 -5.211 -16.734 1 39.62 346 SER A N 1
ATOM 2693 C CA . SER A 1 346 ? -21.703 -3.982 -17.297 1 39.62 346 SER A CA 1
ATOM 2694 C C . SER A 1 346 ? -20.594 -3.01 -17.688 1 39.62 346 SER A C 1
ATOM 2696 O O . SER A 1 346 ? -19.531 -3.004 -17.078 1 39.62 346 SER A O 1
ATOM 2698 N N . SER A 1 347 ? -20.578 -2.643 -18.938 1 39.25 347 SER A N 1
ATOM 2699 C CA . SER A 1 347 ? -19.828 -1.678 -19.734 1 39.25 347 SER A CA 1
ATOM 2700 C C . SER A 1 347 ? -19.344 -0.512 -18.891 1 39.25 347 SER A C 1
ATOM 2702 O O . SER A 1 347 ? -19.172 0.601 -19.391 1 39.25 347 SER A O 1
ATOM 2704 N N . ASP A 1 348 ? -19.422 -0.687 -17.656 1 42.81 348 ASP A N 1
ATOM 2705 C CA . ASP A 1 348 ? -19.062 0.648 -17.188 1 42.81 348 ASP A CA 1
ATOM 2706 C C . ASP A 1 348 ? -17.609 0.974 -17.484 1 42.81 348 ASP A C 1
ATOM 2708 O O . ASP A 1 348 ? -16.703 0.449 -16.828 1 42.81 348 ASP A O 1
ATOM 2712 N N . LYS A 1 349 ? -17.391 1.032 -18.766 1 43.91 349 LYS A N 1
ATOM 2713 C CA . LYS A 1 349 ? -16.125 1.585 -19.234 1 43.91 349 LYS A CA 1
ATOM 2714 C C . LYS A 1 349 ? -15.758 2.852 -18.469 1 43.91 349 LYS A C 1
ATOM 2716 O O . LYS A 1 349 ? -16.453 3.865 -18.562 1 43.91 349 LYS A O 1
ATOM 2721 N N . TYR A 1 350 ? -15.141 2.566 -17.359 1 46.88 350 TYR A N 1
ATOM 2722 C CA . TYR A 1 350 ? -14.633 3.803 -16.766 1 46.88 350 TYR A CA 1
ATOM 2723 C C . TYR A 1 350 ? -13.562 4.43 -17.656 1 46.88 350 TYR A C 1
ATOM 2725 O O . TYR A 1 350 ? -12.633 3.742 -18.094 1 46.88 350 TYR A O 1
ATOM 2733 N N . GLU A 1 351 ? -13.984 5.312 -18.438 1 49.25 351 GLU A N 1
ATOM 2734 C CA . GLU A 1 351 ? -12.977 6.082 -19.156 1 49.25 351 GLU A CA 1
ATOM 2735 C C . GLU A 1 351 ? -11.898 6.609 -18.219 1 49.25 351 GLU A C 1
ATOM 2737 O O . GLU A 1 351 ? -12.211 7.191 -17.172 1 49.25 351 GLU A O 1
ATOM 2742 N N . ASN A 1 352 ? -10.766 6.105 -18.406 1 57.03 352 ASN A N 1
ATOM 2743 C CA . ASN A 1 352 ? -9.633 6.668 -17.672 1 57.03 352 ASN A CA 1
ATOM 2744 C C . ASN A 1 352 ? -9.5 8.172 -17.922 1 57.03 352 ASN A C 1
ATOM 2746 O O . ASN A 1 352 ? -9.242 8.594 -19.047 1 57.03 352 ASN A O 1
ATOM 2750 N N . LYS A 1 353 ? -9.867 9.008 -17.078 1 61.12 353 LYS A N 1
ATOM 2751 C CA . LYS A 1 353 ? -9.68 10.445 -17.281 1 61.12 353 LYS A CA 1
ATOM 2752 C C . LYS A 1 353 ? -8.328 10.898 -16.734 1 61.12 353 LYS A C 1
ATOM 2754 O O . LYS A 1 353 ? -7.953 12.062 -16.891 1 61.12 353 LYS A O 1
ATOM 2759 N N . GLY A 1 354 ? -7.523 9.938 -16.516 1 61.84 354 GLY A N 1
ATOM 2760 C CA . GLY A 1 354 ? -6.238 10.336 -15.969 1 61.84 354 GLY A CA 1
ATOM 2761 C C . GLY A 1 354 ? -6.355 11.422 -14.914 1 61.84 354 GLY A C 1
ATOM 2762 O O . GLY A 1 354 ? -7.453 11.719 -14.445 1 61.84 354 GLY A O 1
ATOM 2763 N N . PHE A 1 355 ? -5.184 11.75 -14.266 1 72.5 355 PHE A N 1
ATOM 2764 C CA . PHE A 1 355 ? -5.184 12.734 -13.188 1 72.5 355 PHE A CA 1
ATOM 2765 C C . PHE A 1 355 ? -4.562 14.047 -13.648 1 72.5 355 PHE A C 1
ATOM 2767 O O . PHE A 1 355 ? -3.361 14.266 -13.469 1 72.5 355 PHE A O 1
ATOM 2774 N N . ALA A 1 356 ? -5.172 14.641 -14.758 1 62.66 356 ALA A N 1
ATOM 2775 C CA . ALA A 1 356 ? -4.586 15.938 -15.07 1 62.66 356 ALA A CA 1
ATOM 2776 C C . ALA A 1 356 ? -4.598 16.859 -13.852 1 62.66 356 ALA A C 1
ATOM 2778 O O . ALA A 1 356 ? -5.504 16.781 -13.016 1 62.66 356 ALA A O 1
ATOM 2779 N N . GLY A 1 357 ? -3.494 17.328 -13.367 1 60.59 357 GLY A N 1
ATOM 2780 C CA . GLY A 1 357 ? -3.289 18.172 -12.211 1 60.59 357 GLY A CA 1
ATOM 2781 C C . GLY A 1 357 ? -4.336 19.266 -12.086 1 60.59 357 GLY A C 1
ATOM 2782 O O . GLY A 1 357 ? -4.488 20.094 -12.984 1 60.59 357 GLY A O 1
ATOM 2783 N N . LYS A 1 358 ? -5.395 18.984 -11.336 1 68.81 358 LYS A N 1
ATOM 2784 C CA . LYS A 1 358 ? -6.352 20.031 -11.031 1 68.81 358 LYS A CA 1
ATOM 2785 C C . LYS A 1 358 ? -6.094 20.625 -9.648 1 68.81 358 LYS A C 1
ATOM 2787 O O . LYS A 1 358 ? -5.664 19.906 -8.734 1 68.81 358 LYS A O 1
ATOM 2792 N N . VAL A 1 359 ? -6.117 21.953 -9.625 1 78 359 VAL A N 1
ATOM 2793 C CA . VAL A 1 359 ? -6.004 22.672 -8.352 1 78 359 VAL A CA 1
ATOM 2794 C C . VAL A 1 359 ? -7.387 22.828 -7.727 1 78 359 VAL A C 1
ATOM 2796 O O . VAL A 1 359 ? -8.359 23.156 -8.422 1 78 359 VAL A O 1
ATOM 2799 N N . LEU A 1 360 ? -7.508 22.406 -6.539 1 88.56 360 LEU A N 1
ATOM 2800 C CA . LEU A 1 360 ? -8.719 22.625 -5.746 1 88.56 360 LEU A CA 1
ATOM 2801 C C . LEU A 1 360 ? -8.57 23.844 -4.852 1 88.56 360 LEU A C 1
ATOM 2803 O O . LEU A 1 360 ? -7.992 23.766 -3.766 1 88.56 360 LEU A O 1
ATOM 2807 N N . GLU A 1 361 ? -9.094 24.953 -5.383 1 88.69 361 GLU A N 1
ATOM 2808 C CA . GLU A 1 361 ? -8.953 26.203 -4.641 1 88.69 361 GLU A CA 1
ATOM 2809 C C . GLU A 1 361 ? -9.773 26.188 -3.354 1 88.69 361 GLU A C 1
ATOM 2811 O O . GLU A 1 361 ? -10.906 25.703 -3.342 1 88.69 361 GLU A O 1
ATOM 2816 N N . ALA A 1 362 ? -9.211 26.75 -2.381 1 90.94 362 ALA A N 1
ATOM 2817 C CA . ALA A 1 362 ? -9.906 26.812 -1.098 1 90.94 362 ALA A CA 1
ATOM 2818 C C . ALA A 1 362 ? -11.242 27.547 -1.23 1 90.94 362 ALA A C 1
ATOM 2820 O O . ALA A 1 362 ? -11.32 28.609 -1.846 1 90.94 362 ALA A O 1
ATOM 2821 N N . ASN A 1 363 ? -12.312 26.891 -0.778 1 92.19 363 ASN A N 1
ATOM 2822 C CA . ASN A 1 363 ? -13.641 27.484 -0.621 1 92.19 363 ASN A CA 1
ATOM 2823 C C . ASN A 1 363 ? -14.383 27.547 -1.949 1 92.19 363 ASN A C 1
ATOM 2825 O O . ASN A 1 363 ? -15.484 28.109 -2.023 1 92.19 363 ASN A O 1
ATOM 2829 N N . GLN A 1 364 ? -13.875 27 -2.971 1 91.44 364 GLN A N 1
ATOM 2830 C CA . GLN A 1 364 ? -14.469 27.172 -4.293 1 91.44 364 GLN A CA 1
ATOM 2831 C C . GLN A 1 364 ? -15.828 26.484 -4.375 1 91.44 364 GLN A C 1
ATOM 2833 O O . GLN A 1 364 ? -16.594 26.734 -5.305 1 91.44 364 GLN A O 1
ATOM 2838 N N . ASP A 1 365 ? -16.203 25.625 -3.346 1 95.12 365 ASP A N 1
ATOM 2839 C CA . ASP A 1 365 ? -17.438 24.844 -3.441 1 95.12 365 ASP A CA 1
ATOM 2840 C C . ASP A 1 365 ? -18.312 25.031 -2.209 1 95.12 365 ASP A C 1
ATOM 2842 O O . ASP A 1 365 ? -19.188 24.203 -1.919 1 95.12 365 ASP A O 1
ATOM 2846 N N . ALA A 1 366 ? -18.141 26.062 -1.482 1 95.62 366 ALA A N 1
ATOM 2847 C CA . ALA A 1 366 ? -18.781 26.266 -0.182 1 95.62 366 ALA A CA 1
ATOM 2848 C C . ALA A 1 366 ? -20.297 26.078 -0.276 1 95.62 366 ALA A C 1
ATOM 2850 O O . ALA A 1 366 ? -20.875 25.312 0.503 1 95.62 366 ALA A O 1
ATOM 2851 N N . GLU A 1 367 ? -20.953 26.719 -1.222 1 96.19 367 GLU A N 1
ATOM 2852 C CA . GLU A 1 367 ? -22.406 26.656 -1.333 1 96.19 367 GLU A CA 1
ATOM 2853 C C . GLU A 1 367 ? -22.875 25.234 -1.63 1 96.19 367 GLU A C 1
ATOM 2855 O O . GLU A 1 367 ? -23.75 24.703 -0.951 1 96.19 367 GLU A O 1
ATOM 2860 N N . SER A 1 368 ? -22.297 24.625 -2.617 1 96.12 368 SER A N 1
ATOM 2861 C CA . SER A 1 368 ? -22.703 23.281 -3.008 1 96.12 368 SER A CA 1
ATOM 2862 C C . SER A 1 368 ? -22.484 22.281 -1.875 1 96.12 368 SER A C 1
ATOM 2864 O O . SER A 1 368 ? -23.297 21.375 -1.672 1 96.12 368 SER A O 1
ATOM 2866 N N . VAL A 1 369 ? -21.375 22.469 -1.15 1 96.75 369 VAL A N 1
ATOM 2867 C CA . VAL A 1 369 ? -21.062 21.578 -0.031 1 96.75 369 VAL A CA 1
ATOM 2868 C C . VAL A 1 369 ? -22.125 21.719 1.057 1 96.75 369 VAL A C 1
ATOM 2870 O O . VAL A 1 369 ? -22.688 20.734 1.518 1 96.75 369 VAL A O 1
ATOM 2873 N N . ILE A 1 370 ? -22.422 22.953 1.469 1 96.88 370 ILE A N 1
ATOM 2874 C CA . ILE A 1 370 ? -23.359 23.219 2.549 1 96.88 370 ILE A CA 1
ATOM 2875 C C . ILE A 1 370 ? -24.75 22.719 2.146 1 96.88 370 ILE A C 1
ATOM 2877 O O . ILE A 1 370 ? -25.438 22.047 2.93 1 96.88 370 ILE A O 1
ATOM 2881 N N . ARG A 1 371 ? -25.141 22.922 0.938 1 95.75 371 ARG A N 1
ATOM 2882 C CA . ARG A 1 371 ? -26.453 22.469 0.476 1 95.75 371 ARG A CA 1
ATOM 2883 C C . ARG A 1 371 ? -26.531 20.953 0.475 1 95.75 371 ARG A C 1
ATOM 2885 O O . ARG A 1 371 ? -27.547 20.391 0.887 1 95.75 371 ARG A O 1
ATOM 2892 N N . SER A 1 372 ? -25.5 20.359 0.046 1 94.5 372 SER A N 1
ATOM 2893 C CA . SER A 1 372 ? -25.484 18.906 -0.092 1 94.5 372 SER A CA 1
ATOM 2894 C C . SER A 1 372 ? -25.438 18.219 1.271 1 94.5 372 SER A C 1
ATOM 2896 O O . SER A 1 372 ? -26.109 17.219 1.485 1 94.5 372 SER A O 1
ATOM 2898 N N . PHE A 1 373 ? -24.609 18.766 2.186 1 95.75 373 PHE A N 1
ATOM 2899 C CA . PHE A 1 373 ? -24.375 18.094 3.459 1 95.75 373 PHE A CA 1
ATOM 2900 C C . PHE A 1 373 ? -25.391 18.547 4.504 1 95.75 373 PHE A C 1
ATOM 2902 O O . PHE A 1 373 ? -25.75 17.781 5.398 1 95.75 373 PHE A O 1
ATOM 2909 N N . LEU A 1 374 ? -25.891 19.875 4.387 1 95.69 374 LEU A N 1
ATOM 2910 C CA . LEU A 1 374 ? -26.641 20.438 5.508 1 95.69 374 LEU A CA 1
ATOM 2911 C C . LEU A 1 374 ? -27.984 21 5.047 1 95.69 374 LEU A C 1
ATOM 2913 O O . LEU A 1 374 ? -28.844 21.312 5.871 1 95.69 374 LEU A O 1
ATOM 2917 N N . GLY A 1 375 ? -28.188 21.188 3.764 1 94.94 375 GLY A N 1
ATOM 2918 C CA . GLY A 1 375 ? -29.469 21.625 3.236 1 94.94 375 GLY A CA 1
ATOM 2919 C C . GLY A 1 375 ? -29.453 23.094 2.814 1 94.94 375 GLY A C 1
ATOM 2920 O O . GLY A 1 375 ? -28.625 23.875 3.283 1 94.94 375 GLY A O 1
ATOM 2921 N N . LYS A 1 376 ? -30.406 23.422 2.027 1 92.12 376 LYS A N 1
ATOM 2922 C CA . LYS A 1 376 ? -30.516 24.766 1.452 1 92.12 376 LYS A CA 1
ATOM 2923 C C . LYS A 1 376 ? -30.75 25.812 2.537 1 92.12 376 LYS A C 1
ATOM 2925 O O . LYS A 1 376 ? -30.203 26.906 2.471 1 92.12 376 LYS A O 1
ATOM 2930 N N . GLY A 1 377 ? -31.531 25.5 3.428 1 94.25 377 GLY A N 1
ATOM 2931 C CA . GLY A 1 377 ? -31.828 26.422 4.508 1 94.25 377 GLY A CA 1
ATOM 2932 C C . GLY A 1 377 ? -30.609 26.797 5.332 1 94.25 377 GLY A C 1
ATOM 2933 O O . GLY A 1 377 ? -30.469 27.938 5.762 1 94.25 377 GLY A O 1
ATOM 2934 N N . TYR A 1 378 ? -29.781 25.859 5.465 1 95.38 378 TYR A N 1
ATOM 2935 C CA . TYR A 1 378 ? -28.562 26.109 6.219 1 95.38 378 TYR A CA 1
ATOM 2936 C C . TYR A 1 378 ? -27.656 27.094 5.484 1 95.38 378 TYR A C 1
ATOM 2938 O O . TYR A 1 378 ? -27.062 27.984 6.105 1 95.38 378 TYR A O 1
ATOM 2946 N N . TRP A 1 379 ? -27.516 27 4.215 1 94.75 379 TRP A N 1
ATOM 2947 C CA . TRP A 1 379 ? -26.703 27.938 3.432 1 94.75 379 TRP A CA 1
ATOM 2948 C C . TRP A 1 379 ? -27.203 29.359 3.621 1 94.75 379 TRP A C 1
ATOM 2950 O O . TRP A 1 379 ? -26.406 30.281 3.834 1 94.75 379 TRP A O 1
ATOM 2960 N N . ASN A 1 380 ? -28.469 29.5 3.635 1 95.19 380 ASN A N 1
ATOM 2961 C CA . ASN A 1 380 ? -29.047 30.828 3.787 1 95.19 380 ASN A CA 1
ATOM 2962 C C . ASN A 1 380 ? -28.703 31.453 5.141 1 95.19 380 ASN A C 1
ATOM 2964 O O . ASN A 1 380 ? -28.531 32.656 5.25 1 95.19 380 ASN A O 1
ATOM 2968 N N . LYS A 1 381 ? -28.547 30.578 6.02 1 94.44 381 LYS A N 1
ATOM 2969 C CA . LYS A 1 381 ? -28.266 31.031 7.375 1 94.44 381 LYS A CA 1
ATOM 2970 C C . LYS A 1 381 ? -26.797 31.422 7.52 1 94.44 381 LYS A C 1
ATOM 2972 O O . LYS A 1 381 ? -26.469 32.312 8.305 1 94.44 381 LYS A O 1
ATOM 2977 N N . VAL A 1 382 ? -25.922 30.781 6.754 1 94.25 382 VAL A N 1
ATOM 2978 C CA . VAL A 1 382 ? -24.516 30.922 7.109 1 94.25 382 VAL A CA 1
ATOM 2979 C C . VAL A 1 382 ? -23.766 31.625 5.98 1 94.25 382 VAL A C 1
ATOM 2981 O O . VAL A 1 382 ? -22.594 32 6.141 1 94.25 382 VAL A O 1
ATOM 2984 N N . LYS A 1 383 ? -24.266 31.891 4.801 1 93.5 383 LYS A N 1
ATOM 2985 C CA . LYS A 1 383 ? -23.578 32.375 3.613 1 93.5 383 LYS A CA 1
ATOM 2986 C C . LYS A 1 383 ? -22.891 33.719 3.893 1 93.5 383 LYS A C 1
ATOM 2988 O O . LYS A 1 383 ? -21.812 33.969 3.371 1 93.5 383 LYS A O 1
ATOM 2993 N N . ALA A 1 384 ? -23.453 34.5 4.781 1 91.56 384 ALA A N 1
ATOM 2994 C CA . ALA A 1 384 ? -22.891 35.812 5.074 1 91.56 384 ALA A CA 1
ATOM 2995 C C . ALA A 1 384 ? -21.594 35.688 5.875 1 91.56 384 ALA A C 1
ATOM 2997 O O . ALA A 1 384 ? -20.766 36.625 5.867 1 91.56 384 ALA A O 1
ATOM 2998 N N . LYS A 1 385 ? -21.453 34.594 6.473 1 88.94 385 LYS A N 1
ATOM 2999 C CA . LYS A 1 385 ? -20.312 34.406 7.367 1 88.94 385 LYS A CA 1
ATOM 3000 C C . LYS A 1 385 ? -19.203 33.594 6.703 1 88.94 385 LYS A C 1
ATOM 3002 O O . LYS A 1 385 ? -18.141 33.375 7.285 1 88.94 385 LYS A O 1
ATOM 3007 N N . LEU A 1 386 ? -19.531 33 5.574 1 88.38 386 LEU A N 1
ATOM 3008 C CA . LEU A 1 386 ? -18.578 32.156 4.863 1 88.38 386 LEU A CA 1
ATOM 3009 C C . LEU A 1 386 ? -18 32.906 3.662 1 88.38 386 LEU A C 1
ATOM 3011 O O . LEU A 1 386 ? -18.688 33.688 3.002 1 88.38 386 LEU A O 1
ATOM 3015 N N . MET B 1 1 ? -0.935 -31.656 21.766 1 23.16 1 MET B N 1
ATOM 3016 C CA . MET B 1 1 ? -1.889 -30.578 22.062 1 23.16 1 MET B CA 1
ATOM 3017 C C . MET B 1 1 ? -2.6 -30.125 20.797 1 23.16 1 MET B C 1
ATOM 3019 O O . MET B 1 1 ? -1.953 -29.688 19.844 1 23.16 1 MET B O 1
ATOM 3023 N N . THR B 1 2 ? -3.682 -30.766 20.484 1 25.95 2 THR B N 1
ATOM 3024 C CA . THR B 1 2 ? -4.566 -30.578 19.344 1 25.95 2 THR B CA 1
ATOM 3025 C C . THR B 1 2 ? -5.004 -29.125 19.219 1 25.95 2 THR B C 1
ATOM 3027 O O . THR B 1 2 ? -5.637 -28.578 20.141 1 25.95 2 THR B O 1
ATOM 3030 N N . PHE B 1 3 ? -4.148 -28.312 18.719 1 29.45 3 PHE B N 1
ATOM 3031 C CA . PHE B 1 3 ? -4.68 -26.984 18.453 1 29.45 3 PHE B CA 1
ATOM 3032 C C . PHE B 1 3 ? -6.059 -27.062 17.812 1 29.45 3 PHE B C 1
ATOM 3034 O O . PHE B 1 3 ? -6.18 -27.406 16.641 1 29.45 3 PHE B O 1
ATOM 3041 N N . GLU B 1 4 ? -7 -27.531 18.5 1 30.61 4 GLU B N 1
ATOM 3042 C CA . GLU B 1 4 ? -8.367 -27.344 18.016 1 30.61 4 GLU B CA 1
ATOM 3043 C C . GLU B 1 4 ? -8.562 -25.938 17.453 1 30.61 4 GLU B C 1
ATOM 3045 O O . GLU B 1 4 ? -8.492 -24.953 18.188 1 30.61 4 GLU B O 1
ATOM 3050 N N . GLN B 1 5 ? -7.965 -25.656 16.391 1 38 5 GLN B N 1
ATOM 3051 C CA . GLN B 1 5 ? -8.312 -24.422 15.695 1 38 5 GLN B CA 1
ATOM 3052 C C . GLN B 1 5 ? -9.812 -24.156 15.773 1 38 5 GLN B C 1
ATOM 3054 O O . GLN B 1 5 ? -10.617 -24.953 15.305 1 38 5 GLN B O 1
ATOM 3059 N N . ASP B 1 6 ? -10.328 -23.672 16.734 1 37.38 6 ASP B N 1
ATOM 3060 C CA . ASP B 1 6 ? -11.711 -23.266 17 1 37.38 6 ASP B CA 1
ATOM 3061 C C . ASP B 1 6 ? -12.344 -22.656 15.75 1 37.38 6 ASP B C 1
ATOM 3063 O O . ASP B 1 6 ? -11.812 -21.688 15.18 1 37.38 6 ASP B O 1
ATOM 3067 N N . ASP B 1 7 ? -12.922 -23.484 14.945 1 42.56 7 ASP B N 1
ATOM 3068 C CA . ASP B 1 7 ? -13.812 -23.188 13.82 1 42.56 7 ASP B CA 1
ATOM 3069 C C . ASP B 1 7 ? -14.711 -22 14.141 1 42.56 7 ASP B C 1
ATOM 3071 O O . ASP B 1 7 ? -15.688 -21.75 13.438 1 42.56 7 ASP B O 1
ATOM 3075 N N . LYS B 1 8 ? -14.695 -21.469 15.336 1 44.38 8 LYS B N 1
ATOM 3076 C CA . LYS B 1 8 ? -15.711 -20.469 15.641 1 44.38 8 LYS B CA 1
ATOM 3077 C C . LYS B 1 8 ? -15.398 -19.156 14.93 1 44.38 8 LYS B C 1
ATOM 3079 O O . LYS B 1 8 ? -14.281 -18.641 15.008 1 44.38 8 LYS B O 1
ATOM 3084 N N . PRO B 1 9 ? -16.328 -19.047 14.016 1 47.81 9 PRO B N 1
ATOM 3085 C CA . PRO B 1 9 ? -16.172 -17.688 13.469 1 47.81 9 PRO B CA 1
ATOM 3086 C C . PRO B 1 9 ? -15.75 -16.672 14.523 1 47.81 9 PRO B C 1
ATOM 3088 O O . PRO B 1 9 ? -16.172 -16.766 15.68 1 47.81 9 PRO B O 1
ATOM 3091 N N . LYS B 1 10 ? -14.492 -16.188 14.406 1 52.19 10 LYS B N 1
ATOM 3092 C CA . LYS B 1 10 ? -14.086 -15.133 15.32 1 52.19 10 LYS B CA 1
ATOM 3093 C C . LYS B 1 10 ? -15.172 -14.062 15.438 1 52.19 10 LYS B C 1
ATOM 3095 O O . LYS B 1 10 ? -15.125 -13.047 14.734 1 52.19 10 LYS B O 1
ATOM 3100 N N . LEU B 1 11 ? -16.234 -14.367 16.141 1 58.78 11 LEU B N 1
ATOM 3101 C CA . LEU B 1 11 ? -17.438 -13.555 16.328 1 58.78 11 LEU B CA 1
ATOM 3102 C C . LEU B 1 11 ? -17.078 -12.148 16.781 1 58.78 11 LEU B C 1
ATOM 3104 O O . LEU B 1 11 ? -16.141 -11.969 17.562 1 58.78 11 LEU B O 1
ATOM 3108 N N . GLY B 1 12 ? -17.312 -11.102 15.859 1 75.44 12 GLY B N 1
ATOM 3109 C CA . GLY B 1 12 ? -17.141 -9.703 16.219 1 75.44 12 GLY B CA 1
ATOM 3110 C C . GLY B 1 12 ? -16.25 -8.945 15.25 1 75.44 12 GLY B C 1
ATOM 3111 O O . GLY B 1 12 ? -16.359 -7.723 15.125 1 75.44 12 GLY B O 1
ATOM 3112 N N . LYS B 1 13 ? -15.453 -9.805 14.492 1 87.81 13 LYS B N 1
ATOM 3113 C CA . LYS B 1 13 ? -14.641 -9.094 13.516 1 87.81 13 LYS B CA 1
ATOM 3114 C C . LYS B 1 13 ? -15.438 -8.797 12.25 1 87.81 13 LYS B C 1
ATOM 3116 O O . LYS B 1 13 ? -16.391 -9.508 11.922 1 87.81 13 LYS B O 1
ATOM 3121 N N . PRO B 1 14 ? -15.062 -7.836 11.555 1 91.06 14 PRO B N 1
ATOM 3122 C CA . PRO B 1 14 ? -15.891 -7.332 10.453 1 91.06 14 PRO B CA 1
ATOM 3123 C C . PRO B 1 14 ? -16.141 -8.375 9.375 1 91.06 14 PRO B C 1
ATOM 3125 O O . PRO B 1 14 ? -17.203 -8.383 8.75 1 91.06 14 PRO B O 1
ATOM 3128 N N . LEU B 1 15 ? -15.203 -9.375 9.203 1 95.69 15 LEU B N 1
ATOM 3129 C CA . LEU B 1 15 ? -15.32 -10.297 8.078 1 95.69 15 LEU B CA 1
ATOM 3130 C C . LEU B 1 15 ? -15.625 -11.711 8.562 1 95.69 15 LEU B C 1
ATOM 3132 O O . LEU B 1 15 ? -15.375 -12.68 7.852 1 95.69 15 LEU B O 1
ATOM 3136 N N . SER B 1 16 ? -16.172 -11.867 9.711 1 92.88 16 SER B N 1
ATOM 3137 C CA . SER B 1 16 ? -16.375 -13.164 10.344 1 92.88 16 SER B CA 1
ATOM 3138 C C . SER B 1 16 ? -17.297 -14.047 9.523 1 92.88 16 SER B C 1
ATOM 3140 O O . SER B 1 16 ? -17.25 -15.273 9.633 1 92.88 16 SER B O 1
ATOM 3142 N N . ASN B 1 17 ? -18.141 -13.531 8.617 1 92.62 17 ASN B N 1
ATOM 3143 C CA . ASN B 1 17 ? -19.094 -14.32 7.84 1 92.62 17 ASN B CA 1
ATOM 3144 C C . ASN B 1 17 ? -18.641 -14.477 6.391 1 92.62 17 ASN B C 1
ATOM 3146 O O . ASN B 1 17 ? -19.422 -14.875 5.531 1 92.62 17 ASN B O 1
ATOM 3150 N N . ILE B 1 18 ? -17.391 -14.133 6.148 1 97.38 18 ILE B N 1
ATOM 3151 C CA . ILE B 1 18 ? -16.906 -14.125 4.773 1 97.38 18 ILE B CA 1
ATOM 3152 C C . ILE B 1 18 ? -16.047 -15.359 4.527 1 97.38 18 ILE B C 1
ATOM 3154 O O . ILE B 1 18 ? -15.125 -15.648 5.301 1 97.38 18 ILE B O 1
ATOM 3158 N N . LYS B 1 19 ? -16.328 -16.094 3.514 1 98.44 19 LYS B N 1
ATOM 3159 C CA . LYS B 1 19 ? -15.578 -17.281 3.068 1 98.44 19 LYS B CA 1
ATOM 3160 C C . LYS B 1 19 ? -14.695 -16.953 1.871 1 98.44 19 LYS B C 1
ATOM 3162 O O . LYS B 1 19 ? -15.18 -16.469 0.848 1 98.44 19 LYS B O 1
ATOM 3167 N N . VAL B 1 20 ? -13.422 -17.219 2.008 1 98.81 20 VAL B N 1
ATOM 3168 C CA . VAL B 1 20 ? -12.445 -16.875 0.978 1 98.81 20 VAL B CA 1
ATOM 3169 C C . VAL B 1 20 ? -11.719 -18.141 0.509 1 98.81 20 VAL B C 1
ATOM 3171 O O . VAL B 1 20 ? -11.227 -18.922 1.327 1 98.81 20 VAL B O 1
ATOM 3174 N N . ILE B 1 21 ? -11.695 -18.359 -0.792 1 98.75 21 ILE B N 1
ATOM 3175 C CA . ILE B 1 21 ? -10.844 -19.375 -1.41 1 98.75 21 ILE B CA 1
ATOM 3176 C C . ILE B 1 21 ? -9.594 -18.703 -1.989 1 98.75 21 ILE B C 1
ATOM 3178 O O . ILE B 1 21 ? -9.688 -17.812 -2.832 1 98.75 21 ILE B O 1
ATOM 3182 N N . GLU B 1 22 ? -8.5 -19.094 -1.485 1 98.12 22 GLU B N 1
ATOM 3183 C CA . GLU B 1 22 ? -7.191 -18.656 -1.956 1 98.12 22 GLU B CA 1
ATOM 3184 C C . GLU B 1 22 ? -6.469 -19.75 -2.719 1 98.12 22 GLU B C 1
ATOM 3186 O O . GLU B 1 22 ? -6.176 -20.812 -2.158 1 98.12 22 GLU B O 1
ATOM 3191 N N . PHE B 1 23 ? -6.238 -19.531 -3.984 1 97.31 23 PHE B N 1
ATOM 3192 C CA . PHE B 1 23 ? -5.363 -20.469 -4.672 1 97.31 23 PHE B CA 1
ATOM 3193 C C . PHE B 1 23 ? -3.908 -20.25 -4.277 1 97.31 23 PHE B C 1
ATOM 3195 O O . PHE B 1 23 ? -3.459 -19.109 -4.168 1 97.31 23 PHE B O 1
ATOM 3202 N N . ALA B 1 24 ? -3.234 -21.328 -4.066 1 91.25 24 ALA B N 1
ATOM 3203 C CA . ALA B 1 24 ? -1.854 -21.234 -3.596 1 91.25 24 ALA B CA 1
ATOM 3204 C C . ALA B 1 24 ? -0.979 -20.484 -4.602 1 91.25 24 ALA B C 1
ATOM 3206 O O . ALA B 1 24 ? -0.943 -20.844 -5.781 1 91.25 24 ALA B O 1
ATOM 3207 N N . GLY B 1 25 ? -0.453 -19.453 -4.172 1 85.75 25 GLY B N 1
ATOM 3208 C CA . GLY B 1 25 ? 0.449 -18.641 -4.977 1 85.75 25 GLY B CA 1
ATOM 3209 C C . GLY B 1 25 ? 1.716 -18.25 -4.238 1 85.75 25 GLY B C 1
ATOM 3210 O O . GLY B 1 25 ? 2.086 -18.891 -3.248 1 85.75 25 GLY B O 1
ATOM 3211 N N . LEU B 1 26 ? 2.418 -17.406 -4.781 1 82.62 26 LEU B N 1
ATOM 3212 C CA . LEU B 1 26 ? 3.668 -16.969 -4.168 1 82.62 26 LEU B CA 1
ATOM 3213 C C . LEU B 1 26 ? 3.404 -15.953 -3.064 1 82.62 26 LEU B C 1
ATOM 3215 O O . LEU B 1 26 ? 2.596 -16.203 -2.166 1 82.62 26 LEU B O 1
ATOM 3219 N N . ALA B 1 27 ? 3.873 -14.711 -3.143 1 85.88 27 ALA B N 1
ATOM 3220 C CA . ALA B 1 27 ? 3.928 -13.836 -1.976 1 85.88 27 ALA B CA 1
ATOM 3221 C C . ALA B 1 27 ? 2.693 -12.938 -1.902 1 85.88 27 ALA B C 1
ATOM 3223 O O . ALA B 1 27 ? 2.057 -12.836 -0.851 1 85.88 27 ALA B O 1
ATOM 3224 N N . PRO B 1 28 ? 2.137 -12.453 -2.975 1 93.62 28 PRO B N 1
ATOM 3225 C CA . PRO B 1 28 ? 1.068 -11.461 -2.828 1 93.62 28 PRO B CA 1
ATOM 3226 C C . PRO B 1 28 ? -0.266 -12.086 -2.432 1 93.62 28 PRO B C 1
ATOM 3228 O O . PRO B 1 28 ? -1.011 -11.508 -1.636 1 93.62 28 PRO B O 1
ATOM 3231 N N . GLY B 1 29 ? -0.623 -13.289 -3.062 1 95.56 29 GLY B N 1
ATOM 3232 C CA . GLY B 1 29 ? -1.85 -13.977 -2.693 1 95.56 29 GLY B CA 1
ATOM 3233 C C . GLY B 1 29 ? -1.943 -14.273 -1.209 1 95.56 29 GLY B C 1
ATOM 3234 O O . GLY B 1 29 ? -2.893 -13.852 -0.546 1 95.56 29 GLY B O 1
ATOM 3235 N N . PRO B 1 30 ? -0.939 -14.922 -0.713 1 94.69 30 PRO B N 1
ATOM 3236 C CA . PRO B 1 30 ? -0.901 -15.266 0.71 1 94.69 30 PRO B CA 1
ATOM 3237 C C . PRO B 1 30 ? -1.091 -14.055 1.616 1 94.69 30 PRO B C 1
ATOM 3239 O O . PRO B 1 30 ? -1.829 -14.125 2.602 1 94.69 30 PRO B O 1
ATOM 3242 N N . LEU B 1 31 ? -0.44 -12.914 1.341 1 96.69 31 LEU B N 1
ATOM 3243 C CA . LEU B 1 31 ? -0.614 -11.766 2.217 1 96.69 31 LEU B CA 1
ATOM 3244 C C . LEU B 1 31 ? -2.023 -11.195 2.094 1 96.69 31 LEU B C 1
ATOM 3246 O O . LEU B 1 31 ? -2.605 -10.742 3.084 1 96.69 31 LEU B O 1
ATOM 3250 N N . ALA B 1 32 ? -2.537 -11.125 0.88 1 98.25 32 ALA B N 1
ATOM 3251 C CA . ALA B 1 32 ? -3.92 -10.688 0.718 1 98.25 32 ALA B CA 1
ATOM 3252 C C . ALA B 1 32 ? -4.867 -11.531 1.565 1 98.25 32 ALA B C 1
ATOM 3254 O O . ALA B 1 32 ? -5.734 -10.992 2.26 1 98.25 32 ALA B O 1
ATOM 3255 N N . GLY B 1 33 ? -4.73 -12.875 1.491 1 97.5 33 GLY B N 1
ATOM 3256 C CA . GLY B 1 33 ? -5.531 -13.758 2.32 1 97.5 33 GLY B CA 1
ATOM 3257 C C . GLY B 1 33 ? -5.359 -13.508 3.807 1 97.5 33 GLY B C 1
ATOM 3258 O O . GLY B 1 33 ? -6.336 -13.508 4.559 1 97.5 33 GLY B O 1
ATOM 3259 N N . GLN B 1 34 ? -4.141 -13.297 4.227 1 95.81 34 GLN B N 1
ATOM 3260 C CA . GLN B 1 34 ? -3.865 -13.039 5.637 1 95.81 34 GLN B CA 1
ATOM 3261 C C . GLN B 1 34 ? -4.527 -11.742 6.094 1 95.81 34 GLN B C 1
ATOM 3263 O O . GLN B 1 34 ? -5.062 -11.672 7.203 1 95.81 34 GLN B O 1
ATOM 3268 N N . LEU B 1 35 ? -4.445 -10.703 5.27 1 97.19 35 LEU B N 1
ATOM 3269 C CA . LEU B 1 35 ? -5.105 -9.445 5.59 1 97.19 35 LEU B CA 1
ATOM 3270 C C . LEU B 1 35 ? -6.594 -9.656 5.832 1 97.19 35 LEU B C 1
ATOM 3272 O O . LEU B 1 35 ? -7.156 -9.102 6.781 1 97.19 35 LEU B O 1
ATOM 3276 N N . LEU B 1 36 ? -7.227 -10.461 5.004 1 97.88 36 LEU B N 1
ATOM 3277 C CA . LEU B 1 36 ? -8.641 -10.758 5.184 1 97.88 36 LEU B CA 1
ATOM 3278 C C . LEU B 1 36 ? -8.875 -11.57 6.453 1 97.88 36 LEU B C 1
ATOM 3280 O O . LEU B 1 36 ? -9.805 -11.297 7.211 1 97.88 36 LEU B O 1
ATOM 3284 N N . ALA B 1 37 ? -8.023 -12.516 6.711 1 95.75 37 ALA B N 1
ATOM 3285 C CA . ALA B 1 37 ? -8.141 -13.367 7.895 1 95.75 37 ALA B CA 1
ATOM 3286 C C . ALA B 1 37 ? -7.965 -12.555 9.172 1 95.75 37 ALA B C 1
ATOM 3288 O O . ALA B 1 37 ? -8.625 -12.828 10.18 1 95.75 37 ALA B O 1
ATOM 3289 N N . ASP B 1 38 ? -7.074 -11.609 9.156 1 93.56 38 ASP B N 1
ATOM 3290 C CA . ASP B 1 38 ? -6.824 -10.766 10.32 1 93.56 38 ASP B CA 1
ATOM 3291 C C . ASP B 1 38 ? -8.117 -10.117 10.812 1 93.56 38 ASP B C 1
ATOM 3293 O O . ASP B 1 38 ? -8.258 -9.836 12.008 1 93.56 38 ASP B O 1
ATOM 3297 N N . TYR B 1 39 ? -9 -9.922 9.914 1 94.38 39 TYR B N 1
ATOM 3298 C CA . TYR B 1 39 ? -10.234 -9.25 10.289 1 94.38 39 TYR B CA 1
ATOM 3299 C C . TYR B 1 39 ? -11.406 -10.227 10.312 1 94.38 39 TYR B C 1
ATOM 3301 O O . TYR B 1 39 ? -12.562 -9.82 10.297 1 94.38 39 TYR B O 1
ATOM 3309 N N . GLY B 1 40 ? -11.094 -11.57 10.227 1 94.25 40 GLY B N 1
ATOM 3310 C CA . GLY B 1 40 ? -12.086 -12.547 10.641 1 94.25 40 GLY B CA 1
ATOM 3311 C C . GLY B 1 40 ? -12.531 -13.461 9.516 1 94.25 40 GLY B C 1
ATOM 3312 O O . GLY B 1 40 ? -13.266 -14.422 9.742 1 94.25 40 GLY B O 1
ATOM 3313 N N . ALA B 1 41 ? -12.117 -13.234 8.281 1 97.31 41 ALA B N 1
ATOM 3314 C CA . ALA B 1 41 ? -12.562 -14.062 7.164 1 97.31 41 ALA B CA 1
ATOM 3315 C C . ALA B 1 41 ? -12.062 -15.5 7.316 1 97.31 41 ALA B C 1
ATOM 3317 O O . ALA B 1 41 ? -10.977 -15.734 7.863 1 97.31 41 ALA B O 1
ATOM 3318 N N . GLN B 1 42 ? -12.883 -16.422 6.879 1 97.44 42 GLN B N 1
ATOM 3319 C CA . GLN B 1 42 ? -12.438 -17.797 6.754 1 97.44 42 GLN B CA 1
ATOM 3320 C C . GLN B 1 42 ? -11.695 -18.016 5.441 1 97.44 42 GLN B C 1
ATOM 3322 O O . GLN B 1 42 ? -12.312 -18.172 4.387 1 97.44 42 GLN B O 1
ATOM 3327 N N . VAL B 1 43 ? -10.422 -18.078 5.578 1 97.75 43 VAL B N 1
ATOM 3328 C CA . VAL B 1 43 ? -9.594 -18.188 4.379 1 97.75 43 VAL B CA 1
ATOM 3329 C C . VAL B 1 43 ? -9.078 -19.609 4.238 1 97.75 43 VAL B C 1
ATOM 3331 O O . VAL B 1 43 ? -8.43 -20.141 5.145 1 97.75 43 VAL B O 1
ATOM 3334 N N . VAL B 1 44 ? -9.375 -20.203 3.117 1 98.12 44 VAL B N 1
ATOM 3335 C CA . VAL B 1 44 ? -8.93 -21.547 2.795 1 98.12 44 VAL B CA 1
ATOM 3336 C C . VAL B 1 44 ? -8 -21.5 1.581 1 98.12 44 VAL B C 1
ATOM 3338 O O . VAL B 1 44 ? -8.391 -21.047 0.508 1 98.12 44 VAL B O 1
ATOM 3341 N N . ARG B 1 45 ? -6.824 -21.938 1.774 1 96.69 45 ARG B N 1
ATOM 3342 C CA . ARG B 1 45 ? -5.871 -22.062 0.676 1 96.69 45 ARG B CA 1
ATOM 3343 C C . ARG B 1 45 ? -6.004 -23.406 -0.012 1 96.69 45 ARG B C 1
ATOM 3345 O O . ARG B 1 45 ? -5.965 -24.453 0.645 1 96.69 45 ARG B O 1
ATOM 3352 N N . ILE B 1 46 ? -6.234 -23.422 -1.281 1 97.19 46 ILE B N 1
ATOM 3353 C CA . ILE B 1 46 ? -6.191 -24.641 -2.082 1 97.19 46 ILE B CA 1
ATOM 3354 C C . ILE B 1 46 ? -4.762 -24.906 -2.547 1 97.19 46 ILE B C 1
ATOM 3356 O O . ILE B 1 46 ? -4.199 -24.141 -3.322 1 97.19 46 ILE B O 1
ATOM 3360 N N . ASP B 1 47 ? -4.246 -26.016 -2.105 1 95.5 47 ASP B N 1
ATOM 3361 C CA . ASP B 1 47 ? -2.877 -26.406 -2.412 1 95.5 47 ASP B CA 1
ATOM 3362 C C . ASP B 1 47 ? -2.85 -27.531 -3.445 1 95.5 47 ASP B C 1
ATOM 3364 O O . ASP B 1 47 ? -3.793 -28.328 -3.539 1 95.5 47 ASP B O 1
ATOM 3368 N N . ALA B 1 48 ? -1.769 -27.469 -4.258 1 91.5 48 ALA B N 1
ATOM 3369 C CA . ALA B 1 48 ? -1.469 -28.672 -5.016 1 91.5 48 ALA B CA 1
ATOM 3370 C C . ALA B 1 48 ? -0.981 -29.781 -4.094 1 91.5 48 ALA B C 1
ATOM 3372 O O . ALA B 1 48 ? -0.252 -29.531 -3.131 1 91.5 48 ALA B O 1
ATOM 3373 N N . PRO B 1 49 ? -1.342 -30.984 -4.434 1 89.88 49 PRO B N 1
ATOM 3374 C CA . PRO B 1 49 ? -0.892 -32.094 -3.58 1 89.88 49 PRO B CA 1
ATOM 3375 C C . PRO B 1 49 ? 0.625 -32.25 -3.588 1 89.88 49 PRO B C 1
ATOM 3377 O O . PRO B 1 49 ? 1.266 -32.094 -4.625 1 89.88 49 PRO B O 1
ATOM 3380 N N . ASN B 1 50 ? 1.202 -32.594 -2.482 1 81.5 50 ASN B N 1
ATOM 3381 C CA . ASN B 1 50 ? 2.592 -33 -2.293 1 81.5 50 ASN B CA 1
ATOM 3382 C C . ASN B 1 50 ? 3.557 -31.891 -2.703 1 81.5 50 ASN B C 1
ATOM 3384 O O . ASN B 1 50 ? 4.617 -32.156 -3.27 1 81.5 50 ASN B O 1
ATOM 3388 N N . LYS B 1 51 ? 3.176 -30.703 -2.592 1 78 51 LYS B N 1
ATOM 3389 C CA . LYS B 1 51 ? 4.074 -29.594 -2.861 1 78 51 LYS B CA 1
ATOM 3390 C C . LYS B 1 51 ? 4.352 -28.797 -1.591 1 78 51 LYS B C 1
ATOM 3392 O O . LYS B 1 51 ? 3.428 -28.281 -0.958 1 78 51 LYS B O 1
ATOM 3397 N N . PRO B 1 52 ? 5.586 -28.891 -1.189 1 72.44 52 PRO B N 1
ATOM 3398 C CA . PRO B 1 52 ? 5.91 -28.078 -0.019 1 72.44 52 PRO B CA 1
ATOM 3399 C C . PRO B 1 52 ? 5.758 -26.578 -0.283 1 72.44 52 PRO B C 1
ATOM 3401 O O . PRO B 1 52 ? 5.961 -26.125 -1.411 1 72.44 52 PRO B O 1
ATOM 3404 N N . SER B 1 53 ? 5.207 -25.953 0.782 1 75.62 53 SER B N 1
ATOM 3405 C CA . SER B 1 53 ? 5.066 -24.5 0.626 1 75.62 53 SER B CA 1
ATOM 3406 C C . SER B 1 53 ? 6.016 -23.75 1.558 1 75.62 53 SER B C 1
ATOM 3408 O O . SER B 1 53 ? 6.203 -24.141 2.709 1 75.62 53 SER B O 1
ATOM 3410 N N . ILE B 1 54 ? 6.652 -22.781 0.993 1 74.81 54 ILE B N 1
ATOM 3411 C CA . ILE B 1 54 ? 7.52 -21.906 1.783 1 74.81 54 ILE B CA 1
ATOM 3412 C C . ILE B 1 54 ? 6.734 -20.703 2.279 1 74.81 54 ILE B C 1
ATOM 3414 O O . ILE B 1 54 ? 7.301 -19.797 2.885 1 74.81 54 ILE B O 1
ATOM 3418 N N . ASP B 1 55 ? 5.449 -20.797 2.143 1 82.06 55 ASP B N 1
ATOM 3419 C CA . ASP B 1 55 ? 4.574 -19.688 2.51 1 82.06 55 ASP B CA 1
ATOM 3420 C C . ASP B 1 55 ? 4.477 -19.547 4.027 1 82.06 55 ASP B C 1
ATOM 3422 O O . ASP B 1 55 ? 4.094 -20.484 4.723 1 82.06 55 ASP B O 1
ATOM 3426 N N . ARG B 1 56 ? 4.82 -18.328 4.559 1 85.75 56 ARG B N 1
ATOM 3427 C CA . ARG B 1 56 ? 4.738 -18.062 5.992 1 85.75 56 ARG B CA 1
ATOM 3428 C C . ARG B 1 56 ? 3.656 -17.047 6.301 1 85.75 56 ARG B C 1
ATOM 3430 O O . ARG B 1 56 ? 3.477 -16.641 7.453 1 85.75 56 ARG B O 1
ATOM 3437 N N . LEU B 1 57 ? 3.031 -16.578 5.336 1 90.94 57 LEU B N 1
ATOM 3438 C CA . LEU B 1 57 ? 1.923 -15.641 5.492 1 90.94 57 LEU B CA 1
ATOM 3439 C C . LEU B 1 57 ? 0.594 -16.375 5.578 1 90.94 57 LEU B C 1
ATOM 3441 O O . LEU B 1 57 ? -0.255 -16.25 4.691 1 90.94 57 LEU B O 1
ATOM 3445 N N . CYS B 1 58 ? 0.439 -17.172 6.676 1 90.75 58 CYS B N 1
ATOM 3446 C CA . CYS B 1 58 ? -0.646 -18.141 6.738 1 90.75 58 CYS B CA 1
ATOM 3447 C C . CYS B 1 58 ? -1.445 -17.984 8.023 1 90.75 58 CYS B C 1
ATOM 3449 O O . CYS B 1 58 ? -2.287 -18.828 8.344 1 90.75 58 CYS B O 1
ATOM 3451 N N . LYS B 1 59 ? -1.169 -16.906 8.75 1 90 59 LYS B N 1
ATOM 3452 C CA . LYS B 1 59 ? -1.848 -16.734 10.031 1 90 59 LYS B CA 1
ATOM 3453 C C . LYS B 1 59 ? -3.363 -16.828 9.867 1 90 59 LYS B C 1
ATOM 3455 O O . LYS B 1 59 ? -3.941 -16.156 9.008 1 90 59 LYS B O 1
ATOM 3460 N N . ASP B 1 60 ? -3.988 -17.781 10.656 1 90.62 60 ASP B N 1
ATOM 3461 C CA . ASP B 1 60 ? -5.434 -17.922 10.797 1 90.62 60 ASP B CA 1
ATOM 3462 C C . ASP B 1 60 ? -6.062 -18.453 9.508 1 90.62 60 ASP B C 1
ATOM 3464 O O . ASP B 1 60 ? -7.254 -18.25 9.266 1 90.62 60 ASP B O 1
ATOM 3468 N N . LYS B 1 61 ? -5.277 -19.109 8.641 1 94.12 61 LYS B N 1
ATOM 3469 C CA . LYS B 1 61 ? -5.801 -19.719 7.418 1 94.12 61 LYS B CA 1
ATOM 3470 C C . LYS B 1 61 ? -5.867 -21.234 7.535 1 94.12 61 LYS B C 1
ATOM 3472 O O . LYS B 1 61 ? -5.27 -21.812 8.445 1 94.12 61 LYS B O 1
ATOM 3477 N N . ARG B 1 62 ? -6.613 -21.844 6.691 1 96.06 62 ARG B N 1
ATOM 3478 C CA . ARG B 1 62 ? -6.723 -23.297 6.578 1 96.06 62 ARG B CA 1
ATOM 3479 C C . ARG B 1 62 ? -6.309 -23.766 5.188 1 96.06 62 ARG B C 1
ATOM 3481 O O . ARG B 1 62 ? -6.23 -22.969 4.25 1 96.06 62 ARG B O 1
ATOM 3488 N N . SER B 1 63 ? -6.004 -25.078 5.086 1 95.81 63 SER B N 1
ATOM 3489 C CA . SER B 1 63 ? -5.512 -25.609 3.82 1 95.81 63 SER B CA 1
ATOM 3490 C C . SER B 1 63 ? -6.254 -26.875 3.424 1 95.81 63 SER B C 1
ATOM 3492 O O . SER B 1 63 ? -6.574 -27.703 4.277 1 95.81 63 SER B O 1
ATOM 3494 N N . ILE B 1 64 ? -6.527 -27 2.199 1 96.69 64 ILE B N 1
ATOM 3495 C CA . ILE B 1 64 ? -6.965 -28.234 1.565 1 96.69 64 ILE B CA 1
ATOM 3496 C C . ILE B 1 64 ? -6.148 -28.484 0.297 1 96.69 64 ILE B C 1
ATOM 3498 O O . ILE B 1 64 ? -5.863 -27.547 -0.454 1 96.69 64 ILE B O 1
ATOM 3502 N N . ALA B 1 65 ? -5.711 -29.703 0.136 1 96.5 65 ALA B N 1
ATOM 3503 C CA . ALA B 1 65 ? -4.977 -30.047 -1.077 1 96.5 65 ALA B CA 1
ATOM 3504 C C . ALA B 1 65 ? -5.887 -30.75 -2.082 1 96.5 65 ALA B C 1
ATOM 3506 O O . ALA B 1 65 ? -6.559 -31.734 -1.746 1 96.5 65 ALA B O 1
ATOM 3507 N N . LEU B 1 66 ? -5.93 -30.25 -3.277 1 97.25 66 LEU B N 1
ATOM 3508 C CA . LEU B 1 66 ? -6.766 -30.797 -4.344 1 97.25 66 LEU B CA 1
ATOM 3509 C C . LEU B 1 66 ? -5.98 -30.891 -5.648 1 97.25 66 LEU B C 1
ATOM 3511 O O . LEU B 1 66 ? -5.355 -29.922 -6.078 1 97.25 66 LEU B O 1
ATOM 3515 N N . ASN B 1 67 ? -5.973 -32.094 -6.195 1 96.38 67 ASN B N 1
ATOM 3516 C CA . ASN B 1 67 ? -5.504 -32.25 -7.57 1 96.38 67 ASN B CA 1
ATOM 3517 C C . ASN B 1 67 ? -6.559 -31.797 -8.578 1 96.38 67 ASN B C 1
ATOM 3519 O O . ASN B 1 67 ? -7.492 -32.531 -8.875 1 96.38 67 ASN B O 1
ATOM 3523 N N . LEU B 1 68 ? -6.328 -30.672 -9.195 1 96.19 68 LEU B N 1
ATOM 3524 C CA . LEU B 1 68 ? -7.355 -30.047 -10.023 1 96.19 68 LEU B CA 1
ATOM 3525 C C . LEU B 1 68 ? -7.453 -30.719 -11.383 1 96.19 68 LEU B C 1
ATOM 3527 O O . LEU B 1 68 ? -8.352 -30.406 -12.172 1 96.19 68 LEU B O 1
ATOM 3531 N N . LYS B 1 69 ? -6.559 -31.688 -11.641 1 94.12 69 LYS B N 1
ATOM 3532 C CA . LYS B 1 69 ? -6.641 -32.469 -12.867 1 94.12 69 LYS B CA 1
ATOM 3533 C C . LYS B 1 69 ? -7.531 -33.688 -12.672 1 94.12 69 LYS B C 1
ATOM 3535 O O . LYS B 1 69 ? -7.93 -34.344 -13.641 1 94.12 69 LYS B O 1
ATOM 3540 N N . ASP B 1 70 ? -7.734 -34.062 -11.422 1 95.69 70 ASP B N 1
ATOM 3541 C CA . ASP B 1 70 ? -8.664 -35.156 -11.094 1 95.69 70 ASP B CA 1
ATOM 3542 C C . ASP B 1 70 ? -10.109 -34.656 -11.102 1 95.69 70 ASP B C 1
ATOM 3544 O O . ASP B 1 70 ? -10.43 -33.656 -10.453 1 95.69 70 ASP B O 1
ATOM 3548 N N . LYS B 1 71 ? -10.977 -35.344 -11.734 1 96.12 71 LYS B N 1
ATOM 3549 C CA . LYS B 1 71 ? -12.352 -34.906 -11.953 1 96.12 71 LYS B CA 1
ATOM 3550 C C . LYS B 1 71 ? -13.078 -34.719 -10.625 1 96.12 71 LYS B C 1
ATOM 3552 O O . LYS B 1 71 ? -13.797 -33.75 -10.438 1 96.12 71 LYS B O 1
ATOM 3557 N N . GLU B 1 72 ? -12.977 -35.656 -9.742 1 96 72 GLU B N 1
ATOM 3558 C CA . GLU B 1 72 ? -13.695 -35.594 -8.469 1 96 72 GLU B CA 1
ATOM 3559 C C . GLU B 1 72 ? -13.156 -34.469 -7.586 1 96 72 GLU B C 1
ATOM 3561 O O . GLU B 1 72 ? -13.922 -33.75 -6.949 1 96 72 GLU B O 1
ATOM 3566 N N . GLN B 1 73 ? -11.859 -34.312 -7.508 1 97.06 73 GLN B N 1
ATOM 3567 C CA . GLN B 1 73 ? -11.25 -33.25 -6.695 1 97.06 73 GLN B CA 1
ATOM 3568 C C . GLN B 1 73 ? -11.484 -31.875 -7.309 1 97.06 73 GLN B C 1
ATOM 3570 O O . GLN B 1 73 ? -11.664 -30.891 -6.586 1 97.06 73 GLN B O 1
ATOM 3575 N N . TRP B 1 74 ? -11.461 -31.875 -8.648 1 97.69 74 TRP B N 1
ATOM 3576 C CA . TRP B 1 74 ? -11.844 -30.672 -9.367 1 97.69 74 TRP B CA 1
ATOM 3577 C C . TRP B 1 74 ? -13.258 -30.234 -8.992 1 97.69 74 TRP B C 1
ATOM 3579 O O . TRP B 1 74 ? -13.516 -29.047 -8.758 1 97.69 74 TRP B O 1
ATOM 3589 N N . ALA B 1 75 ? -14.188 -31.188 -8.914 1 98 75 ALA B N 1
ATOM 3590 C CA . ALA B 1 75 ? -15.57 -30.891 -8.547 1 98 75 ALA B CA 1
ATOM 3591 C C . ALA B 1 75 ? -15.648 -30.312 -7.137 1 98 75 ALA B C 1
ATOM 3593 O O . ALA B 1 75 ? -16.469 -29.422 -6.863 1 98 75 ALA B O 1
ATOM 3594 N N . VAL B 1 76 ? -14.828 -30.812 -6.219 1 97.81 76 VAL B N 1
ATOM 3595 C CA . VAL B 1 76 ? -14.773 -30.281 -4.859 1 97.81 76 VAL B CA 1
ATOM 3596 C C . VAL B 1 76 ? -14.344 -28.812 -4.895 1 97.81 76 VAL B C 1
ATOM 3598 O O . VAL B 1 76 ? -14.969 -27.969 -4.254 1 97.81 76 VAL B O 1
ATOM 3601 N N . ALA B 1 77 ? -13.297 -28.5 -5.703 1 98.5 77 ALA B N 1
ATOM 3602 C CA . ALA B 1 77 ? -12.828 -27.125 -5.836 1 98.5 77 ALA B CA 1
ATOM 3603 C C . ALA B 1 77 ? -13.93 -26.219 -6.379 1 98.5 77 ALA B C 1
ATOM 3605 O O . ALA B 1 77 ? -14.164 -25.125 -5.859 1 98.5 77 ALA B O 1
ATOM 3606 N N . ARG B 1 78 ? -14.555 -26.688 -7.402 1 98.62 78 ARG B N 1
ATOM 3607 C CA . ARG B 1 78 ? -15.648 -25.938 -8.008 1 98.62 78 ARG B CA 1
ATOM 3608 C C . ARG B 1 78 ? -16.75 -25.641 -6.984 1 98.62 78 ARG B C 1
ATOM 3610 O O . ARG B 1 78 ? -17.234 -24.516 -6.898 1 98.62 78 ARG B O 1
ATOM 3617 N N . ASP B 1 79 ? -17.125 -26.672 -6.199 1 98.5 79 ASP B N 1
ATOM 3618 C CA . ASP B 1 79 ? -18.203 -26.516 -5.23 1 98.5 79 ASP B CA 1
ATOM 3619 C C . ASP B 1 79 ? -17.781 -25.609 -4.078 1 98.5 79 ASP B C 1
ATOM 3621 O O . ASP B 1 79 ? -18.609 -24.875 -3.525 1 98.5 79 ASP B O 1
ATOM 3625 N N . LEU B 1 80 ? -16.531 -25.641 -3.682 1 98.56 80 LEU B N 1
ATOM 3626 C CA . LEU B 1 80 ? -16.016 -24.703 -2.686 1 98.56 80 LEU B CA 1
ATOM 3627 C C . LEU B 1 80 ? -16.188 -23.266 -3.164 1 98.56 80 LEU B C 1
ATOM 3629 O O . LEU B 1 80 ? -16.656 -22.406 -2.418 1 98.56 80 LEU B O 1
ATOM 3633 N N . ILE B 1 81 ? -15.789 -22.984 -4.43 1 98.75 81 ILE B N 1
ATOM 3634 C CA . ILE B 1 81 ? -15.883 -21.641 -4.992 1 98.75 81 ILE B CA 1
ATOM 3635 C C . ILE B 1 81 ? -17.344 -21.219 -5.098 1 98.75 81 ILE B C 1
ATOM 3637 O O . ILE B 1 81 ? -17.703 -20.078 -4.816 1 98.75 81 ILE B O 1
ATOM 3641 N N . LYS B 1 82 ? -18.172 -22.188 -5.469 1 98.25 82 LYS B N 1
ATOM 3642 C CA . LYS B 1 82 ? -19.609 -21.938 -5.586 1 98.25 82 LYS B CA 1
ATOM 3643 C C . LYS B 1 82 ? -20.188 -21.438 -4.27 1 98.25 82 LYS B C 1
ATOM 3645 O O . LYS B 1 82 ? -21.156 -20.672 -4.266 1 98.25 82 LYS B O 1
ATOM 3650 N N . ASN B 1 83 ? -19.625 -21.812 -3.184 1 97.75 83 ASN B N 1
ATOM 3651 C CA . ASN B 1 83 ? -20.156 -21.484 -1.864 1 97.75 83 ASN B CA 1
ATOM 3652 C C . ASN B 1 83 ? -19.281 -20.438 -1.165 1 97.75 83 ASN B C 1
ATOM 3654 O O . ASN B 1 83 ? -19.422 -20.203 0.036 1 97.75 83 ASN B O 1
ATOM 3658 N N . ALA B 1 84 ? -18.344 -19.828 -1.875 1 98.44 84 ALA B N 1
ATOM 3659 C CA . ALA B 1 84 ? -17.453 -18.812 -1.316 1 98.44 84 ALA B CA 1
ATOM 3660 C C . ALA B 1 84 ? -17.969 -17.406 -1.593 1 98.44 84 ALA B C 1
ATOM 3662 O O . ALA B 1 84 ? -18.844 -17.219 -2.439 1 98.44 84 ALA B O 1
ATOM 3663 N N . ASP B 1 85 ? -17.438 -16.438 -0.845 1 97.88 85 ASP B N 1
ATOM 3664 C CA . ASP B 1 85 ? -17.703 -15.023 -1.104 1 97.88 85 ASP B CA 1
ATOM 3665 C C . ASP B 1 85 ? -16.625 -14.414 -1.985 1 97.88 85 ASP B C 1
ATOM 3667 O O . ASP B 1 85 ? -16.891 -13.492 -2.762 1 97.88 85 ASP B O 1
ATOM 3671 N N . VAL B 1 86 ? -15.422 -14.859 -1.854 1 98.75 86 VAL B N 1
ATOM 3672 C CA . VAL B 1 86 ? -14.258 -14.273 -2.516 1 98.75 86 VAL B CA 1
ATOM 3673 C C . VAL B 1 86 ? -13.344 -15.383 -3.027 1 98.75 86 VAL B C 1
ATOM 3675 O O . VAL B 1 86 ? -13.148 -16.391 -2.35 1 98.75 86 VAL B O 1
ATOM 3678 N N . VAL B 1 87 ? -12.805 -15.219 -4.188 1 98.81 87 VAL B N 1
ATOM 3679 C CA . VAL B 1 87 ? -11.703 -16.016 -4.719 1 98.81 87 VAL B CA 1
ATOM 3680 C C . VAL B 1 87 ? -10.492 -15.117 -4.957 1 98.81 87 VAL B C 1
ATOM 3682 O O . VAL B 1 87 ? -10.617 -14.023 -5.52 1 98.81 87 VAL B O 1
ATOM 3685 N N . ILE B 1 88 ? -9.352 -15.523 -4.496 1 98.75 88 ILE B N 1
ATOM 3686 C CA . ILE B 1 88 ? -8.07 -14.891 -4.805 1 98.75 88 ILE B CA 1
ATOM 3687 C C . ILE B 1 88 ? -7.305 -15.742 -5.816 1 98.75 88 ILE B C 1
ATOM 3689 O O . ILE B 1 88 ? -6.883 -16.859 -5.508 1 98.75 88 ILE B O 1
ATOM 3693 N N . ASP B 1 89 ? -7.156 -15.203 -7.008 1 98.25 89 ASP B N 1
ATOM 3694 C CA . ASP B 1 89 ? -6.48 -15.844 -8.133 1 98.25 89 ASP B CA 1
ATOM 3695 C C . ASP B 1 89 ? -5.094 -15.242 -8.352 1 98.25 89 ASP B C 1
ATOM 3697 O O . ASP B 1 89 ? -4.969 -14.133 -8.867 1 98.25 89 ASP B O 1
ATOM 3701 N N . PRO B 1 90 ? -4.047 -15.953 -7.98 1 96.56 90 PRO B N 1
ATOM 3702 C CA . PRO B 1 90 ? -2.691 -15.422 -8.133 1 96.56 90 PRO B CA 1
ATOM 3703 C C . PRO B 1 90 ? -2.043 -15.828 -9.453 1 96.56 90 PRO B C 1
ATOM 3705 O O . PRO B 1 90 ? -0.855 -15.57 -9.664 1 96.56 90 PRO B O 1
ATOM 3708 N N . TYR B 1 91 ? -2.771 -16.453 -10.352 1 96.12 91 TYR B N 1
ATOM 3709 C CA . TYR B 1 91 ? -2.146 -17.078 -11.516 1 96.12 91 TYR B CA 1
ATOM 3710 C C . TYR B 1 91 ? -2.15 -16.125 -12.703 1 96.12 91 TYR B C 1
ATOM 3712 O O . TYR B 1 91 ? -2.922 -15.172 -12.742 1 96.12 91 TYR B O 1
ATOM 3720 N N . ARG B 1 92 ? -1.28 -16.438 -13.672 1 94.25 92 ARG B N 1
ATOM 3721 C CA . ARG B 1 92 ? -1.299 -15.719 -14.945 1 94.25 92 ARG B CA 1
ATOM 3722 C C . ARG B 1 92 ? -2.666 -15.828 -15.609 1 94.25 92 ARG B C 1
ATOM 3724 O O . ARG B 1 92 ? -3.365 -16.828 -15.453 1 94.25 92 ARG B O 1
ATOM 3731 N N . PRO B 1 93 ? -2.979 -14.812 -16.359 1 95 93 PRO B N 1
ATOM 3732 C CA . PRO B 1 93 ? -4.273 -14.852 -17.031 1 95 93 PRO B CA 1
ATOM 3733 C C . PRO B 1 93 ? -4.457 -16.109 -17.875 1 95 93 PRO B C 1
ATOM 3735 O O . PRO B 1 93 ? -3.531 -16.547 -18.562 1 95 93 PRO B O 1
ATOM 3738 N N . GLY B 1 94 ? -5.633 -16.781 -17.703 1 95.25 94 GLY B N 1
ATOM 3739 C CA . GLY B 1 94 ? -5.957 -17.938 -18.516 1 95.25 94 GLY B CA 1
ATOM 3740 C C . GLY B 1 94 ? -5.793 -19.25 -17.781 1 95.25 94 GLY B C 1
ATOM 3741 O O . GLY B 1 94 ? -6.371 -20.266 -18.172 1 95.25 94 GLY B O 1
ATOM 3742 N N . VAL B 1 95 ? -5.074 -19.25 -16.672 1 95.69 95 VAL B N 1
ATOM 3743 C CA . VAL B 1 95 ? -4.754 -20.5 -15.992 1 95.69 95 VAL B CA 1
ATOM 3744 C C . VAL B 1 95 ? -6.023 -21.109 -15.391 1 95.69 95 VAL B C 1
ATOM 3746 O O . VAL B 1 95 ? -6.344 -22.281 -15.648 1 95.69 95 VAL B O 1
ATOM 3749 N N . LEU B 1 96 ? -6.801 -20.344 -14.617 1 97.25 96 LEU B N 1
ATOM 3750 C CA . LEU B 1 96 ? -8.016 -20.891 -14.016 1 97.25 96 LEU B CA 1
ATOM 3751 C C . LEU B 1 96 ? -9.086 -21.125 -15.07 1 97.25 96 LEU B C 1
ATOM 3753 O O . LEU B 1 96 ? -9.906 -22.047 -14.938 1 97.25 96 LEU B O 1
ATOM 3757 N N . GLU B 1 97 ? -9.039 -20.344 -16.172 1 97.12 97 GLU B N 1
ATOM 3758 C CA . GLU B 1 97 ? -9.938 -20.594 -17.281 1 97.12 97 GLU B CA 1
ATOM 3759 C C . GLU B 1 97 ? -9.68 -21.969 -17.906 1 97.12 97 GLU B C 1
ATOM 3761 O O . GLU B 1 97 ? -10.617 -22.719 -18.172 1 97.12 97 GLU B O 1
ATOM 3766 N N . LYS B 1 98 ? -8.43 -22.312 -18.109 1 97.25 98 LYS B N 1
ATOM 3767 C CA . LYS B 1 98 ? -8.047 -23.594 -18.688 1 97.25 98 LYS B CA 1
ATOM 3768 C C . LYS B 1 98 ? -8.461 -24.75 -17.766 1 97.25 98 LYS B C 1
ATOM 3770 O O . LYS B 1 98 ? -8.781 -25.844 -18.25 1 97.25 98 LYS B O 1
ATOM 3775 N N . LEU B 1 99 ? -8.539 -24.453 -16.5 1 97.38 99 LEU B N 1
ATOM 3776 C CA . LEU B 1 99 ? -8.922 -25.469 -15.516 1 97.38 99 LEU B CA 1
ATOM 3777 C C . LEU B 1 99 ? -10.438 -25.516 -15.352 1 97.38 99 LEU B C 1
ATOM 3779 O O . LEU B 1 99 ? -10.945 -26.328 -14.57 1 97.38 99 LEU B O 1
ATOM 3783 N N . GLY B 1 100 ? -11.117 -24.625 -16.047 1 97.81 100 GLY B N 1
ATOM 3784 C CA . GLY B 1 100 ? -12.562 -24.578 -15.922 1 97.81 100 GLY B CA 1
ATOM 3785 C C . GLY B 1 100 ? -13.023 -23.969 -14.617 1 97.81 100 GLY B C 1
ATOM 3786 O O . GLY B 1 100 ? -14.109 -24.281 -14.125 1 97.81 100 GLY B O 1
ATOM 3787 N N . LEU B 1 101 ? -12.227 -23.156 -14.031 1 98.44 101 LEU B N 1
ATOM 3788 C CA . LEU B 1 101 ? -12.539 -22.5 -12.766 1 98.44 101 LEU B CA 1
ATOM 3789 C C . LEU B 1 101 ? -12.383 -21 -12.883 1 98.44 101 LEU B C 1
ATOM 3791 O O . LEU B 1 101 ? -12.156 -20.312 -11.891 1 98.44 101 LEU B O 1
ATOM 3795 N N . GLY B 1 102 ? -12.391 -20.484 -14.117 1 97.44 102 GLY B N 1
ATOM 3796 C CA . GLY B 1 102 ? -12.273 -19.062 -14.367 1 97.44 102 GLY B CA 1
ATOM 3797 C C . GLY B 1 102 ? -13.5 -18.281 -13.93 1 97.44 102 GLY B C 1
ATOM 3798 O O . GLY B 1 102 ? -14.531 -18.859 -13.578 1 97.44 102 GLY B O 1
ATOM 3799 N N . PRO B 1 103 ? -13.438 -17 -13.945 1 95.88 103 PRO B N 1
ATOM 3800 C CA . PRO B 1 103 ? -14.516 -16.156 -13.43 1 95.88 103 PRO B CA 1
ATOM 3801 C C . PRO B 1 103 ? -15.828 -16.359 -14.18 1 95.88 103 PRO B C 1
ATOM 3803 O O . PRO B 1 103 ? -16.906 -16.297 -13.57 1 95.88 103 PRO B O 1
ATOM 3806 N N . SER B 1 104 ? -15.789 -16.609 -15.469 1 94.5 104 SER B N 1
ATOM 3807 C CA . SER B 1 104 ? -17 -16.719 -16.266 1 94.5 104 SER B CA 1
ATOM 3808 C C . SER B 1 104 ? -17.859 -17.891 -15.812 1 94.5 104 SER B C 1
ATOM 3810 O O . SER B 1 104 ? -19.094 -17.859 -15.922 1 94.5 104 SER B O 1
ATOM 3812 N N . VAL B 1 105 ? -17.266 -18.891 -15.328 1 97.31 105 VAL B N 1
ATOM 3813 C CA . VAL B 1 105 ? -17.969 -20.078 -14.836 1 97.31 105 VAL B CA 1
ATOM 3814 C C . VAL B 1 105 ? -18.875 -19.703 -13.672 1 97.31 105 VAL B C 1
ATOM 3816 O O . VAL B 1 105 ? -19.969 -20.25 -13.516 1 97.31 105 VAL B O 1
ATOM 3819 N N . PHE B 1 106 ? -18.516 -18.75 -12.906 1 97.31 106 PHE B N 1
ATOM 3820 C CA . PHE B 1 106 ? -19.203 -18.438 -11.664 1 97.31 106 PHE B CA 1
ATOM 3821 C C . PHE B 1 106 ? -20 -17.141 -11.789 1 97.31 106 PHE B C 1
ATOM 3823 O O . PHE B 1 106 ? -21.078 -17.016 -11.219 1 97.31 106 PHE B O 1
ATOM 3830 N N . LEU B 1 107 ? -19.547 -16.219 -12.617 1 94.62 107 LEU B N 1
ATOM 3831 C CA . LEU B 1 107 ? -20.078 -14.859 -12.586 1 94.62 107 LEU B CA 1
ATOM 3832 C C . LEU B 1 107 ? -21.016 -14.617 -13.773 1 94.62 107 LEU B C 1
ATOM 3834 O O . LEU B 1 107 ? -21.672 -13.578 -13.852 1 94.62 107 LEU B O 1
ATOM 3838 N N . ASN B 1 108 ? -21.062 -15.594 -14.664 1 91.88 108 ASN B N 1
ATOM 3839 C CA . ASN B 1 108 ? -21.953 -15.398 -15.812 1 91.88 108 ASN B CA 1
ATOM 3840 C C . ASN B 1 108 ? -23.359 -15.016 -15.383 1 91.88 108 ASN B C 1
ATOM 3842 O O . ASN B 1 108 ? -23.922 -15.617 -14.469 1 91.88 108 ASN B O 1
ATOM 3846 N N . ALA B 1 109 ? -23.922 -14.078 -16.047 1 87 109 ALA B N 1
ATOM 3847 C CA . ALA B 1 109 ? -25.203 -13.5 -15.641 1 87 109 ALA B CA 1
ATOM 3848 C C . ALA B 1 109 ? -26.328 -14.523 -15.727 1 87 109 ALA B C 1
ATOM 3850 O O . ALA B 1 109 ? -27.297 -14.461 -14.969 1 87 109 ALA B O 1
ATOM 3851 N N . HIS B 1 110 ? -26.203 -15.484 -16.578 1 89.75 110 HIS B N 1
ATOM 3852 C CA . HIS B 1 110 ? -27.297 -16.406 -16.828 1 89.75 110 HIS B CA 1
ATOM 3853 C C . HIS B 1 110 ? -27.047 -17.766 -16.156 1 89.75 110 HIS B C 1
ATOM 3855 O O . HIS B 1 110 ? -27.906 -18.266 -15.414 1 89.75 110 HIS B O 1
ATOM 3861 N N . LYS B 1 111 ? -25.797 -18.203 -16.344 1 93.5 111 LYS B N 1
ATOM 3862 C CA . LYS B 1 111 ? -25.562 -19.578 -15.93 1 93.5 111 LYS B CA 1
ATOM 3863 C C . LYS B 1 111 ? -24.484 -19.641 -14.836 1 93.5 111 LYS B C 1
ATOM 3865 O O . LYS B 1 111 ? -24.016 -20.734 -14.492 1 93.5 111 LYS B O 1
ATOM 3870 N N . GLY B 1 112 ? -24.141 -18.531 -14.367 1 95.12 112 GLY B N 1
ATOM 3871 C CA . GLY B 1 112 ? -23.078 -18.547 -13.367 1 95.12 112 GLY B CA 1
ATOM 3872 C C . GLY B 1 112 ? -23.438 -19.328 -12.125 1 95.12 112 GLY B C 1
ATOM 3873 O O . GLY B 1 112 ? -24.594 -19.312 -11.672 1 95.12 112 GLY B O 1
ATOM 3874 N N . LEU B 1 113 ? -22.5 -19.984 -11.555 1 97.31 113 LEU B N 1
ATOM 3875 C CA . LEU B 1 113 ? -22.719 -20.859 -10.406 1 97.31 113 LEU B CA 1
ATOM 3876 C C . LEU B 1 113 ? -22.75 -20.062 -9.109 1 97.31 113 LEU B C 1
ATOM 3878 O O . LEU B 1 113 ? -23.219 -20.562 -8.078 1 97.31 113 LEU B O 1
ATOM 3882 N N . ASN B 1 114 ? -22.203 -18.859 -9.109 1 96.31 114 ASN B N 1
ATOM 3883 C CA . ASN B 1 114 ? -22.109 -17.984 -7.949 1 96.31 114 ASN B CA 1
ATOM 3884 C C . ASN B 1 114 ? -22.047 -16.516 -8.359 1 96.31 114 ASN B C 1
ATOM 3886 O O . ASN B 1 114 ? -20.984 -15.891 -8.336 1 96.31 114 ASN B O 1
ATOM 3890 N N . LYS B 1 115 ? -23.156 -15.953 -8.648 1 93.12 115 LYS B N 1
ATOM 3891 C CA . LYS B 1 115 ? -23.266 -14.648 -9.289 1 93.12 115 LYS B CA 1
ATOM 3892 C C . LYS B 1 115 ? -22.891 -13.531 -8.32 1 93.12 115 LYS B C 1
ATOM 3894 O O . LYS B 1 115 ? -22.719 -12.383 -8.734 1 93.12 115 LYS B O 1
ATOM 3899 N N . ARG B 1 116 ? -22.734 -13.812 -7.051 1 93.81 116 ARG B N 1
ATOM 3900 C CA . ARG B 1 116 ? -22.391 -12.805 -6.047 1 93.81 116 ARG B CA 1
ATOM 3901 C C . ARG B 1 116 ? -20.906 -12.844 -5.723 1 93.81 116 ARG B C 1
ATOM 3903 O O . ARG B 1 116 ? -20.422 -12.039 -4.926 1 93.81 116 ARG B O 1
ATOM 3910 N N . LEU B 1 117 ? -20.172 -13.719 -6.414 1 96.56 117 LEU B N 1
ATOM 3911 C CA . LEU B 1 117 ? -18.766 -13.984 -6.117 1 96.56 117 LEU B CA 1
ATOM 3912 C C . LEU B 1 117 ? -17.906 -12.766 -6.426 1 96.56 117 LEU B C 1
ATOM 3914 O O . LEU B 1 117 ? -18.109 -12.094 -7.438 1 96.56 117 LEU B O 1
ATOM 3918 N N . ILE B 1 118 ? -17.031 -12.438 -5.547 1 97.5 118 ILE B N 1
ATOM 3919 C CA . ILE B 1 118 ? -15.945 -11.5 -5.824 1 97.5 118 ILE B CA 1
ATOM 3920 C C . ILE B 1 118 ? -14.695 -12.266 -6.258 1 97.5 118 ILE B C 1
ATOM 3922 O O . ILE B 1 118 ? -14.125 -13.031 -5.477 1 97.5 118 ILE B O 1
ATOM 3926 N N . PHE B 1 119 ? -14.305 -12.102 -7.488 1 97.94 119 PHE B N 1
ATOM 3927 C CA . PHE B 1 119 ? -13.18 -12.797 -8.094 1 97.94 119 PHE B CA 1
ATOM 3928 C C . PHE B 1 119 ? -11.992 -11.867 -8.266 1 97.94 119 PHE B C 1
ATOM 3930 O O . PHE B 1 119 ? -11.922 -11.109 -9.234 1 97.94 119 PHE B O 1
ATOM 3937 N N . ALA B 1 120 ? -11.016 -11.898 -7.305 1 98.25 120 ALA B N 1
ATOM 3938 C CA . ALA B 1 120 ? -9.859 -11.008 -7.328 1 98.25 120 ALA B CA 1
ATOM 3939 C C . ALA B 1 120 ? -8.695 -11.633 -8.086 1 98.25 120 ALA B C 1
ATOM 3941 O O . ALA B 1 120 ? -8.125 -12.633 -7.641 1 98.25 120 ALA B O 1
ATOM 3942 N N . ARG B 1 121 ? -8.359 -11.07 -9.164 1 97.62 121 ARG B N 1
ATOM 3943 C CA . ARG B 1 121 ? -7.262 -11.547 -9.992 1 97.62 121 ARG B CA 1
ATOM 3944 C C . ARG B 1 121 ? -6.008 -10.703 -9.789 1 97.62 121 ARG B C 1
ATOM 3946 O O . ARG B 1 121 ? -6 -9.516 -10.094 1 97.62 121 ARG B O 1
ATOM 3953 N N . LEU B 1 122 ? -4.984 -11.289 -9.227 1 97.88 122 LEU B N 1
ATOM 3954 C CA . LEU B 1 122 ? -3.75 -10.602 -8.852 1 97.88 122 LEU B CA 1
ATOM 3955 C C . LEU B 1 122 ? -2.637 -10.906 -9.844 1 97.88 122 LEU B C 1
ATOM 3957 O O . LEU B 1 122 ? -2.133 -12.031 -9.898 1 97.88 122 LEU B O 1
ATOM 3961 N N . THR B 1 123 ? -2.211 -9.914 -10.656 1 97.38 123 THR B N 1
ATOM 3962 C CA . THR B 1 123 ? -1.165 -10.125 -11.648 1 97.38 123 THR B CA 1
ATOM 3963 C C . THR B 1 123 ? -0.204 -8.938 -11.68 1 97.38 123 THR B C 1
ATOM 3965 O O . THR B 1 123 ? -0.384 -7.969 -10.945 1 97.38 123 THR B O 1
ATOM 3968 N N . GLY B 1 124 ? 0.878 -9.07 -12.422 1 97.44 124 GLY B N 1
ATOM 3969 C CA . GLY B 1 124 ? 1.855 -7.996 -12.531 1 97.44 124 GLY B CA 1
ATOM 3970 C C . GLY B 1 124 ? 1.435 -6.902 -13.5 1 97.44 124 GLY B C 1
ATOM 3971 O O . GLY B 1 124 ? 1.345 -5.734 -13.117 1 97.44 124 GLY B O 1
ATOM 3972 N N . TYR B 1 125 ? 0.969 -7.316 -14.695 1 97.12 125 TYR B N 1
ATOM 3973 C CA . TYR B 1 125 ? 0.759 -6.379 -15.789 1 97.12 125 TYR B CA 1
ATOM 3974 C C . TYR B 1 125 ? -0.727 -6.121 -16.016 1 97.12 125 TYR B C 1
ATOM 3976 O O . TYR B 1 125 ? -1.103 -5.215 -16.766 1 97.12 125 TYR B O 1
ATOM 3984 N N . GLY B 1 126 ? -1.622 -6.895 -15.383 1 95.69 126 GLY B N 1
ATOM 3985 C CA . GLY B 1 126 ? -3.055 -6.77 -15.609 1 95.69 126 GLY B CA 1
ATOM 3986 C C . GLY B 1 126 ? -3.625 -7.891 -16.453 1 95.69 126 GLY B C 1
ATOM 3987 O O . GLY B 1 126 ? -2.877 -8.664 -17.047 1 95.69 126 GLY B O 1
ATOM 3988 N N . GLN B 1 127 ? -4.91 -7.977 -16.531 1 94.12 127 GLN B N 1
ATOM 3989 C CA . GLN B 1 127 ? -5.617 -9.062 -17.203 1 94.12 127 GLN B CA 1
ATOM 3990 C C . GLN B 1 127 ? -5.777 -8.781 -18.703 1 94.12 127 GLN B C 1
ATOM 3992 O O . GLN B 1 127 ? -5.855 -9.711 -19.5 1 94.12 127 GLN B O 1
ATOM 3997 N N . LYS B 1 128 ? -5.746 -7.523 -19.062 1 90.31 128 LYS B N 1
ATOM 3998 C CA . LYS B 1 128 ? -6.168 -7.203 -20.422 1 90.31 128 LYS B CA 1
ATOM 3999 C C . LYS B 1 128 ? -5.137 -6.324 -21.125 1 90.31 128 LYS B C 1
ATOM 4001 O O . LYS B 1 128 ? -5.461 -5.617 -22.078 1 90.31 128 LYS B O 1
ATOM 4006 N N . THR B 1 129 ? -3.965 -6.297 -20.688 1 92.38 129 THR B N 1
ATOM 4007 C CA . THR B 1 129 ? -2.9 -5.523 -21.312 1 92.38 129 THR B CA 1
ATOM 4008 C C . THR B 1 129 ? -2.148 -6.375 -22.328 1 92.38 129 THR B C 1
ATOM 4010 O O . THR B 1 129 ? -2.279 -7.602 -22.344 1 92.38 129 THR B O 1
ATOM 4013 N N . ASP B 1 130 ? -1.357 -5.73 -23.172 1 92.88 130 ASP B N 1
ATOM 4014 C CA . ASP B 1 130 ? -0.561 -6.438 -24.172 1 92.88 130 ASP B CA 1
ATOM 4015 C C . ASP B 1 130 ? 0.488 -7.328 -23.516 1 92.88 130 ASP B C 1
ATOM 4017 O O . ASP B 1 130 ? 0.972 -8.281 -24.125 1 92.88 130 ASP B O 1
ATOM 4021 N N . LYS B 1 131 ? 0.783 -7.016 -22.266 1 95.06 131 LYS B N 1
ATOM 4022 C CA . LYS B 1 131 ? 1.823 -7.766 -21.578 1 95.06 131 LYS B CA 1
ATOM 4023 C C . LYS B 1 131 ? 1.218 -8.711 -20.531 1 95.06 131 LYS B C 1
ATOM 4025 O O . LYS B 1 131 ? 1.936 -9.266 -19.703 1 95.06 131 LYS B O 1
ATOM 4030 N N . SER B 1 132 ? -0.058 -8.875 -20.609 1 94.94 132 SER B N 1
ATOM 4031 C CA . SER B 1 132 ? -0.782 -9.641 -19.609 1 94.94 132 SER B CA 1
ATOM 4032 C C . SER B 1 132 ? -0.232 -11.062 -19.484 1 94.94 132 SER B C 1
ATOM 4034 O O . SER B 1 132 ? -0.3 -11.672 -18.422 1 94.94 132 SER B O 1
ATOM 4036 N N . HIS B 1 133 ? 0.409 -11.602 -20.531 1 91.56 133 HIS B N 1
ATOM 4037 C CA . HIS B 1 133 ? 0.877 -12.984 -20.531 1 91.56 133 HIS B CA 1
ATOM 4038 C C . HIS B 1 133 ? 2.371 -13.062 -20.234 1 91.56 133 HIS B C 1
ATOM 4040 O O . HIS B 1 133 ? 2.932 -14.156 -20.125 1 91.56 133 HIS B O 1
ATOM 4046 N N . TRP B 1 134 ? 3.033 -11.891 -20.109 1 93.5 134 TRP B N 1
ATOM 4047 C CA . TRP B 1 134 ? 4.461 -11.867 -19.797 1 93.5 134 TRP B CA 1
ATOM 4048 C C . TRP B 1 134 ? 4.73 -12.414 -18.406 1 93.5 134 TRP B C 1
ATOM 4050 O O . TRP B 1 134 ? 3.988 -12.133 -17.469 1 93.5 134 TRP B O 1
ATOM 4060 N N . ALA B 1 135 ? 5.773 -13.266 -18.391 1 92.19 135 ALA B N 1
ATOM 4061 C CA . ALA B 1 135 ? 6.27 -13.633 -17.062 1 92.19 135 ALA B CA 1
ATOM 4062 C C . ALA B 1 135 ? 7.02 -12.469 -16.422 1 92.19 135 ALA B C 1
ATOM 4064 O O . ALA B 1 135 ? 7.555 -11.602 -17.109 1 92.19 135 ALA B O 1
ATOM 4065 N N . GLY B 1 136 ? 6.969 -12.469 -15.141 1 94.19 136 GLY B N 1
ATOM 4066 C CA . GLY B 1 136 ? 7.73 -11.438 -14.453 1 94.19 136 GLY B CA 1
ATOM 4067 C C . GLY B 1 136 ? 7.715 -11.586 -12.945 1 94.19 136 GLY B C 1
ATOM 4068 O O . GLY B 1 136 ? 7.062 -12.484 -12.414 1 94.19 136 GLY B O 1
ATOM 4069 N N . HIS B 1 137 ? 8.539 -10.812 -12.344 1 96.12 137 HIS B N 1
ATOM 4070 C CA . HIS B 1 137 ? 8.586 -10.641 -10.898 1 96.12 137 HIS B CA 1
ATOM 4071 C C . HIS B 1 137 ? 8.484 -9.164 -10.516 1 96.12 137 HIS B C 1
ATOM 4073 O O . HIS B 1 137 ? 8.492 -8.289 -11.383 1 96.12 137 HIS B O 1
ATOM 4079 N N . ASP B 1 138 ? 8.391 -8.969 -9.273 1 97 138 ASP B N 1
ATOM 4080 C CA . ASP B 1 138 ? 8.211 -7.645 -8.695 1 97 138 ASP B CA 1
ATOM 4081 C C . ASP B 1 138 ? 9.102 -6.613 -9.383 1 97 138 ASP B C 1
ATOM 4083 O O . ASP B 1 138 ? 8.609 -5.594 -9.875 1 97 138 ASP B O 1
ATOM 4087 N N . LEU B 1 139 ? 10.352 -6.898 -9.523 1 98.12 139 LEU B N 1
ATOM 4088 C CA . LEU B 1 139 ? 11.336 -5.961 -10.047 1 98.12 139 LEU B CA 1
ATOM 4089 C C . LEU B 1 139 ? 10.969 -5.516 -11.461 1 98.12 139 LEU B C 1
ATOM 4091 O O . LEU B 1 139 ? 11 -4.32 -11.766 1 98.12 139 LEU B O 1
ATOM 4095 N N . GLY B 1 140 ? 10.664 -6.465 -12.312 1 98.12 140 GLY B N 1
ATOM 4096 C CA . GLY B 1 140 ? 10.281 -6.133 -13.68 1 98.12 140 GLY B CA 1
ATOM 4097 C C . GLY B 1 140 ? 9.039 -5.27 -13.766 1 98.12 140 GLY B C 1
ATOM 4098 O O . GLY B 1 140 ? 8.961 -4.367 -14.602 1 98.12 140 GLY B O 1
ATOM 4099 N N . TYR B 1 141 ? 8.055 -5.527 -12.898 1 98.44 141 TYR B N 1
ATOM 4100 C CA . TYR B 1 141 ? 6.82 -4.746 -12.891 1 98.44 141 TYR B CA 1
ATOM 4101 C C . TYR B 1 141 ? 7.094 -3.311 -12.453 1 98.44 141 TYR B C 1
ATOM 4103 O O . TYR B 1 141 ? 6.543 -2.365 -13.023 1 98.44 141 TYR B O 1
ATOM 4111 N N . LEU B 1 142 ? 7.941 -3.156 -11.398 1 98.69 142 LEU B N 1
ATOM 4112 C CA . LEU B 1 142 ? 8.32 -1.818 -10.953 1 98.69 142 LEU B CA 1
ATOM 4113 C C . LEU B 1 142 ? 9.055 -1.068 -12.062 1 98.69 142 LEU B C 1
ATOM 4115 O O . LEU B 1 142 ? 8.836 0.128 -12.258 1 98.69 142 LEU B O 1
ATOM 4119 N N . ALA B 1 143 ? 9.93 -1.79 -12.75 1 98.56 143 ALA B N 1
ATOM 4120 C CA . ALA B 1 143 ? 10.656 -1.175 -13.859 1 98.56 143 ALA B CA 1
ATOM 4121 C C . ALA B 1 143 ? 9.695 -0.703 -14.953 1 98.56 143 ALA B C 1
ATOM 4123 O O . ALA B 1 143 ? 9.781 0.439 -15.406 1 98.56 143 ALA B O 1
ATOM 4124 N N . GLU B 1 144 ? 8.797 -1.57 -15.305 1 97.44 144 GLU B N 1
ATOM 4125 C CA . GLU B 1 144 ? 7.82 -1.261 -16.344 1 97.44 144 GLU B CA 1
ATOM 4126 C C . GLU B 1 144 ? 6.945 -0.078 -15.945 1 97.44 144 GLU B C 1
ATOM 4128 O O . GLU B 1 144 ? 6.574 0.742 -16.781 1 97.44 144 GLU B O 1
ATOM 4133 N N . SER B 1 145 ? 6.594 0.024 -14.711 1 98.19 145 SER B N 1
ATOM 4134 C CA . SER B 1 145 ? 5.727 1.093 -14.227 1 98.19 145 SER B CA 1
ATOM 4135 C C . SER B 1 145 ? 6.414 2.451 -14.328 1 98.19 145 SER B C 1
ATOM 4137 O O . SER B 1 145 ? 5.754 3.49 -14.297 1 98.19 145 SER B O 1
ATOM 4139 N N . GLY B 1 146 ? 7.707 2.479 -14.328 1 98.31 146 GLY B N 1
ATOM 4140 C CA . GLY B 1 146 ? 8.484 3.711 -14.328 1 98.31 146 GLY B CA 1
ATOM 4141 C C . GLY B 1 146 ? 8.805 4.219 -12.938 1 98.31 146 GLY B C 1
ATOM 4142 O O . GLY B 1 146 ? 9.562 5.176 -12.781 1 98.31 146 GLY B O 1
ATOM 4143 N N . ILE B 1 147 ? 8.359 3.568 -11.914 1 98.5 147 ILE B N 1
ATOM 4144 C CA . ILE B 1 147 ? 8.484 4.094 -10.562 1 98.5 147 ILE B CA 1
ATOM 4145 C C . ILE B 1 147 ? 9.945 4.066 -10.125 1 98.5 147 ILE B C 1
ATOM 4147 O O . ILE B 1 147 ? 10.375 4.895 -9.32 1 98.5 147 ILE B O 1
ATOM 4151 N N . LEU B 1 148 ? 10.773 3.141 -10.664 1 98.31 148 LEU B N 1
ATOM 4152 C CA . LEU B 1 148 ? 12.172 3.01 -10.266 1 98.31 148 LEU B CA 1
ATOM 4153 C C . LEU B 1 148 ? 12.984 4.215 -10.727 1 98.31 148 LEU B C 1
ATOM 4155 O O . LEU B 1 148 ? 14.102 4.438 -10.25 1 98.31 148 LEU B O 1
ATOM 4159 N N . ASP B 1 149 ? 12.43 4.957 -11.602 1 97 149 ASP B N 1
ATOM 4160 C CA . ASP B 1 149 ? 13.039 6.195 -12.062 1 97 149 ASP B CA 1
ATOM 4161 C C . ASP B 1 149 ? 1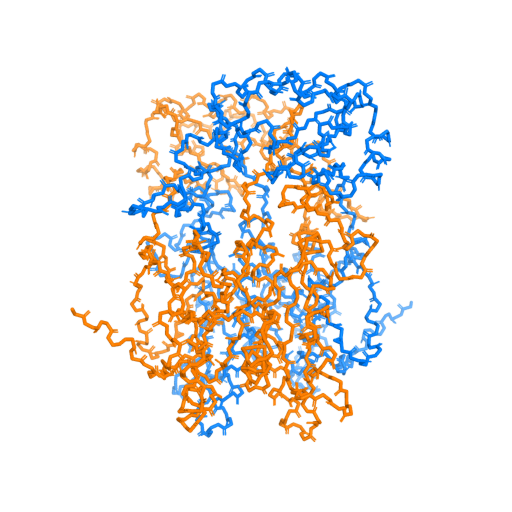3.133 7.223 -10.938 1 97 149 ASP B C 1
ATOM 4163 O O . ASP B 1 149 ? 13.836 8.227 -11.055 1 97 149 ASP B O 1
ATOM 4167 N N . THR B 1 150 ? 12.555 6.957 -9.844 1 96.62 150 THR B N 1
ATOM 4168 C CA . THR B 1 150 ? 12.477 7.918 -8.75 1 96.62 150 THR B CA 1
ATOM 4169 C C . THR B 1 150 ? 13.234 7.406 -7.527 1 96.62 150 THR B C 1
ATOM 4171 O O . THR B 1 150 ? 13.273 8.078 -6.496 1 96.62 150 THR B O 1
ATOM 4174 N N . ILE B 1 151 ? 13.867 6.27 -7.578 1 97.5 151 ILE B N 1
ATOM 4175 C CA . ILE B 1 151 ? 14.391 5.66 -6.363 1 97.5 151 ILE B CA 1
ATOM 4176 C C . ILE B 1 151 ? 15.883 5.352 -6.547 1 97.5 151 ILE B C 1
ATOM 4178 O O . ILE B 1 151 ? 16.25 4.559 -7.414 1 97.5 151 ILE B O 1
ATOM 4182 N N . GLY B 1 152 ? 16.656 5.906 -5.676 1 96.12 152 GLY B N 1
ATOM 4183 C CA . GLY B 1 152 ? 18.078 5.57 -5.68 1 96.12 152 GLY B CA 1
ATOM 4184 C C . GLY B 1 152 ? 18.969 6.785 -5.785 1 96.12 152 GLY B C 1
ATOM 4185 O O . GLY B 1 152 ? 18.5 7.898 -6.031 1 96.12 152 GLY B O 1
ATOM 4186 N N . PRO B 1 153 ? 20.281 6.59 -5.566 1 94.38 153 PRO B N 1
ATOM 4187 C CA . PRO B 1 153 ? 21.25 7.695 -5.637 1 94.38 153 PRO B CA 1
ATOM 4188 C C . PRO B 1 153 ? 21.484 8.18 -7.062 1 94.38 153 PRO B C 1
ATOM 4190 O O . PRO B 1 153 ? 21.297 7.422 -8.016 1 94.38 153 PRO B O 1
ATOM 4193 N N . PRO B 1 154 ? 21.859 9.453 -7.168 1 94.12 154 PRO B N 1
ATOM 4194 C CA . PRO B 1 154 ? 22.125 10 -8.5 1 94.12 154 PRO B CA 1
ATOM 4195 C C . PRO B 1 154 ? 23.297 9.32 -9.195 1 94.12 154 PRO B C 1
ATOM 4197 O O . PRO B 1 154 ? 24.297 8.977 -8.547 1 94.12 154 PRO B O 1
ATOM 4200 N N . GLY B 1 155 ? 23.141 9.109 -10.422 1 92.69 155 GLY B N 1
ATOM 4201 C CA . GLY B 1 155 ? 24.234 8.609 -11.25 1 92.69 155 GLY B CA 1
ATOM 4202 C C . GLY B 1 155 ? 24.484 7.125 -11.062 1 92.69 155 GLY B C 1
ATOM 4203 O O . GLY B 1 155 ? 25.422 6.574 -11.633 1 92.69 155 GLY B O 1
ATOM 4204 N N . GLN B 1 156 ? 23.688 6.473 -10.297 1 94.38 156 GLN B N 1
ATOM 4205 C CA . GLN B 1 156 ? 23.812 5.043 -10.039 1 94.38 156 GLN B CA 1
ATOM 4206 C C . GLN B 1 156 ? 22.562 4.289 -10.469 1 94.38 156 GLN B C 1
ATOM 4208 O O . GLN B 1 156 ? 21.578 4.906 -10.875 1 94.38 156 GLN B O 1
ATOM 4213 N N . ALA B 1 157 ? 22.672 2.994 -10.484 1 95.94 157 ALA B N 1
ATOM 4214 C CA . ALA B 1 157 ? 21.516 2.184 -10.82 1 95.94 157 ALA B CA 1
ATOM 4215 C C . ALA B 1 157 ? 20.359 2.453 -9.859 1 95.94 157 ALA B C 1
ATOM 4217 O O . ALA B 1 157 ? 20.578 2.715 -8.68 1 95.94 157 ALA B O 1
ATOM 4218 N N . PRO B 1 158 ? 19.141 2.436 -10.383 1 97.19 158 PRO B N 1
ATOM 4219 C CA . PRO B 1 158 ? 17.984 2.535 -9.492 1 97.19 158 PRO B CA 1
ATOM 4220 C C . PRO B 1 158 ? 17.984 1.445 -8.422 1 97.19 158 PRO B C 1
ATOM 4222 O O . PRO B 1 158 ? 18.578 0.383 -8.609 1 97.19 158 PRO B O 1
ATOM 4225 N N . VAL B 1 159 ? 17.375 1.761 -7.316 1 97.25 159 VAL B N 1
ATOM 4226 C CA . VAL B 1 159 ? 17.219 0.832 -6.203 1 97.25 159 VAL B CA 1
ATOM 4227 C C . VAL B 1 159 ? 15.75 0.45 -6.039 1 97.25 159 VAL B C 1
ATOM 4229 O O . VAL B 1 159 ? 14.859 1.241 -6.359 1 97.25 159 VAL B O 1
ATOM 4232 N N . PHE B 1 160 ? 15.492 -0.764 -5.695 1 97.81 160 PHE B N 1
ATOM 4233 C CA . PHE B 1 160 ? 14.133 -1.228 -5.449 1 97.81 160 PHE B CA 1
ATOM 4234 C C . PHE B 1 160 ? 14 -1.791 -4.039 1 97.81 160 PHE B C 1
ATOM 4236 O O . PHE B 1 160 ? 14.961 -2.336 -3.49 1 97.81 160 PHE B O 1
ATOM 4243 N N . PRO B 1 161 ? 12.875 -1.59 -3.355 1 96.75 161 PRO B N 1
ATOM 4244 C CA . PRO B 1 161 ? 12.664 -2.002 -1.965 1 96.75 161 PRO B CA 1
ATOM 4245 C C . PRO B 1 161 ? 12.242 -3.463 -1.84 1 96.75 161 PRO B C 1
ATOM 4247 O O . PRO B 1 161 ? 11.211 -3.762 -1.233 1 96.75 161 PRO B O 1
ATOM 4250 N N . ALA B 1 162 ? 13.102 -4.344 -2.24 1 94.31 162 ALA B N 1
ATOM 4251 C CA . ALA B 1 162 ? 12.758 -5.766 -2.252 1 94.31 162 ALA B CA 1
ATOM 4252 C C . ALA B 1 162 ? 11.438 -6.008 -2.975 1 94.31 162 ALA B C 1
ATOM 4254 O O . ALA B 1 162 ? 11.273 -5.609 -4.129 1 94.31 162 ALA B O 1
ATOM 4255 N N . ASN B 1 163 ? 10.586 -6.793 -2.434 1 95.62 163 ASN B N 1
ATOM 4256 C CA . ASN B 1 163 ? 9.305 -7.004 -3.088 1 95.62 163 ASN B CA 1
ATOM 4257 C C . ASN B 1 163 ? 8.164 -6.332 -2.32 1 95.62 163 ASN B C 1
ATOM 4259 O O . ASN B 1 163 ? 6.992 -6.637 -2.547 1 95.62 163 ASN B O 1
ATOM 4263 N N . ILE B 1 164 ? 8.539 -5.359 -1.396 1 97.88 164 ILE B N 1
ATOM 4264 C CA . ILE B 1 164 ? 7.57 -4.746 -0.494 1 97.88 164 ILE B CA 1
ATOM 4265 C C . ILE B 1 164 ? 6.641 -3.82 -1.28 1 97.88 164 ILE B C 1
ATOM 4267 O O . ILE B 1 164 ? 5.418 -3.879 -1.127 1 97.88 164 ILE B O 1
ATOM 4271 N N . LEU B 1 165 ? 7.223 -3.012 -2.172 1 98.38 165 LEU B N 1
ATOM 4272 C CA . LEU B 1 165 ? 6.438 -2.012 -2.885 1 98.38 165 LEU B CA 1
ATOM 4273 C C . LEU B 1 165 ? 5.57 -2.664 -3.955 1 98.38 165 LEU B C 1
ATOM 4275 O O . LEU B 1 165 ? 4.406 -2.295 -4.129 1 98.38 165 LEU B O 1
ATOM 4279 N N . GLY B 1 166 ? 6.094 -3.662 -4.695 1 98 166 GLY B N 1
ATOM 4280 C CA . GLY B 1 166 ? 5.359 -4.309 -5.77 1 98 166 GLY B CA 1
ATOM 4281 C C . GLY B 1 166 ? 4.375 -5.352 -5.273 1 98 166 GLY B C 1
ATOM 4282 O O . GLY B 1 166 ? 3.164 -5.121 -5.277 1 98 166 GLY B O 1
ATOM 4283 N N . ASP B 1 167 ? 4.848 -6.402 -4.637 1 97.81 167 ASP B N 1
ATOM 4284 C CA . ASP B 1 167 ? 4.059 -7.57 -4.262 1 97.81 167 ASP B CA 1
ATOM 4285 C C . ASP B 1 167 ? 3.031 -7.215 -3.188 1 97.81 167 ASP B C 1
ATOM 4287 O O . ASP B 1 167 ? 1.889 -7.676 -3.238 1 97.81 167 ASP B O 1
ATOM 4291 N N . PHE B 1 168 ? 3.398 -6.379 -2.26 1 98.44 168 PHE B N 1
ATOM 4292 C CA . PHE B 1 168 ? 2.545 -6.266 -1.083 1 98.44 168 PHE B CA 1
ATOM 4293 C C . PHE B 1 168 ? 1.834 -4.918 -1.062 1 98.44 168 PHE B C 1
ATOM 4295 O O . PHE B 1 168 ? 0.604 -4.859 -0.985 1 98.44 168 PHE B O 1
ATOM 4302 N N . ALA B 1 169 ? 2.574 -3.822 -1.234 1 98.69 169 ALA B N 1
ATOM 4303 C CA . ALA B 1 169 ? 1.968 -2.494 -1.184 1 98.69 169 ALA B CA 1
ATOM 4304 C C . ALA B 1 169 ? 1.103 -2.24 -2.414 1 98.69 169 ALA B C 1
ATOM 4306 O O . ALA B 1 169 ? 0.116 -1.503 -2.346 1 98.69 169 ALA B O 1
ATOM 4307 N N . SER B 1 170 ? 1.458 -2.871 -3.539 1 98.62 170 SER B N 1
ATOM 4308 C CA . SER B 1 170 ? 0.771 -2.535 -4.781 1 98.62 170 SER B CA 1
ATOM 4309 C C . SER B 1 170 ? -0.054 -3.713 -5.293 1 98.62 170 SER B C 1
ATOM 4311 O O . SER B 1 170 ? -0.703 -3.615 -6.336 1 98.62 170 SER B O 1
ATOM 4313 N N . LEU B 1 171 ? -0.04 -4.773 -4.633 1 98.69 171 LEU B N 1
ATOM 4314 C CA . LEU B 1 171 ? -0.847 -5.895 -5.105 1 98.69 171 LEU B CA 1
ATOM 4315 C C . LEU B 1 171 ? -1.702 -6.461 -3.979 1 98.69 171 LEU B C 1
ATOM 4317 O O . LEU B 1 171 ? -2.932 -6.371 -4.02 1 98.69 171 LEU B O 1
ATOM 4321 N N . SER B 1 172 ? -1.105 -6.938 -2.873 1 98.69 172 SER B N 1
ATOM 4322 C CA . SER B 1 172 ? -1.863 -7.527 -1.774 1 98.69 172 SER B CA 1
ATOM 4323 C C . SER B 1 172 ? -2.826 -6.52 -1.16 1 98.69 172 SER B C 1
ATOM 4325 O O . SER B 1 172 ? -4.004 -6.824 -0.955 1 98.69 172 SER B O 1
ATOM 4327 N N . LEU B 1 173 ? -2.279 -5.402 -0.839 1 98.81 173 LEU B N 1
ATOM 4328 C CA . LEU B 1 173 ? -3.062 -4.418 -0.102 1 98.81 173 LEU B CA 1
ATOM 4329 C C . LEU B 1 173 ? -4.168 -3.836 -0.979 1 98.81 173 LEU B C 1
ATOM 4331 O O . LEU B 1 173 ? -5.312 -3.709 -0.539 1 98.81 173 LEU B O 1
ATOM 4335 N N . PRO B 1 174 ? -3.871 -3.506 -2.264 1 98.75 174 PRO B N 1
ATOM 4336 C CA . PRO B 1 174 ? -4.977 -3.09 -3.133 1 98.75 174 PRO B CA 1
ATOM 4337 C C . PRO B 1 174 ? -6.043 -4.172 -3.285 1 98.75 174 PRO B C 1
ATOM 4339 O O . PRO B 1 174 ? -7.234 -3.859 -3.377 1 98.75 174 PRO B O 1
ATOM 4342 N N . ALA B 1 175 ? -5.652 -5.391 -3.371 1 98.69 175 ALA B N 1
ATOM 4343 C CA . ALA B 1 175 ? -6.625 -6.48 -3.441 1 98.69 175 ALA B CA 1
ATOM 4344 C C . ALA B 1 175 ? -7.52 -6.5 -2.205 1 98.69 175 ALA B C 1
ATOM 4346 O O . ALA B 1 175 ? -8.742 -6.582 -2.318 1 98.69 175 ALA B O 1
ATOM 4347 N N . PHE B 1 176 ? -6.895 -6.406 -1.018 1 98.81 176 PHE B N 1
ATOM 4348 C CA . PHE B 1 176 ? -7.629 -6.363 0.242 1 98.81 176 PHE B CA 1
ATOM 4349 C C . PHE B 1 176 ? -8.609 -5.199 0.26 1 98.81 176 PHE B C 1
ATOM 4351 O O . PHE B 1 176 ? -9.773 -5.363 0.64 1 98.81 176 PHE B O 1
ATOM 4358 N N . ALA B 1 177 ? -8.156 -4.023 -0.163 1 98.56 177 ALA B N 1
ATOM 4359 C CA . ALA B 1 177 ? -9.008 -2.838 -0.197 1 98.56 177 ALA B CA 1
ATOM 4360 C C . ALA B 1 177 ? -10.18 -3.029 -1.157 1 98.56 177 ALA B C 1
ATOM 4362 O O . ALA B 1 177 ? -11.328 -2.748 -0.81 1 98.56 177 ALA B O 1
ATOM 4363 N N . ALA B 1 178 ? -9.898 -3.535 -2.375 1 97.75 178 ALA B N 1
ATOM 4364 C CA . ALA B 1 178 ? -10.914 -3.701 -3.408 1 97.75 178 ALA B CA 1
ATOM 4365 C C . ALA B 1 178 ? -11.945 -4.75 -3 1 97.75 178 ALA B C 1
ATOM 4367 O O . ALA B 1 178 ? -13.141 -4.598 -3.268 1 97.75 178 ALA B O 1
ATOM 4368 N N . ILE B 1 179 ? -11.492 -5.828 -2.391 1 98.19 179 ILE B N 1
ATOM 4369 C CA . ILE B 1 179 ? -12.406 -6.863 -1.908 1 98.19 179 ILE B CA 1
ATOM 4370 C C . ILE B 1 179 ? -13.32 -6.281 -0.838 1 98.19 179 ILE B C 1
ATOM 4372 O O . ILE B 1 179 ? -14.539 -6.492 -0.872 1 98.19 179 ILE B O 1
ATOM 4376 N N . SER B 1 180 ? -12.758 -5.5 0.136 1 97.69 180 SER B N 1
ATOM 4377 C CA . SER B 1 180 ? -13.555 -4.855 1.179 1 97.69 180 SER B CA 1
ATOM 4378 C C . SER B 1 180 ? -14.609 -3.934 0.579 1 97.69 180 SER B C 1
ATOM 4380 O O . SER B 1 180 ? -15.766 -3.947 1.004 1 97.69 180 SER B O 1
ATOM 4382 N N . LEU B 1 181 ? -14.203 -3.197 -0.406 1 96.75 181 LEU B N 1
ATOM 4383 C CA . LEU B 1 181 ? -15.109 -2.27 -1.071 1 96.75 181 LEU B CA 1
ATOM 4384 C C . LEU B 1 181 ? -16.203 -3.023 -1.824 1 96.75 181 LEU B C 1
ATOM 4386 O O . LEU B 1 181 ? -17.359 -2.621 -1.805 1 96.75 181 LEU B O 1
ATOM 4390 N N . ALA B 1 182 ? -15.812 -4.105 -2.506 1 95.88 182 ALA B N 1
ATOM 4391 C CA . ALA B 1 182 ? -16.781 -4.91 -3.246 1 95.88 182 ALA B CA 1
ATOM 4392 C C . ALA B 1 182 ? -17.797 -5.543 -2.305 1 95.88 182 ALA B C 1
ATOM 4394 O O . ALA B 1 182 ? -18.984 -5.656 -2.645 1 95.88 182 ALA B O 1
ATOM 4395 N N . LEU B 1 183 ? -17.344 -6.016 -1.147 1 96.44 183 LEU B N 1
ATOM 4396 C CA . LEU B 1 183 ? -18.266 -6.547 -0.146 1 96.44 183 LEU B CA 1
ATOM 4397 C C . LEU B 1 183 ? -19.25 -5.48 0.307 1 96.44 183 LEU B C 1
ATOM 4399 O O . LEU B 1 183 ? -20.453 -5.758 0.458 1 96.44 183 LEU B O 1
ATOM 4403 N N . TYR B 1 184 ? -18.812 -4.25 0.541 1 95.19 184 TYR B N 1
ATOM 4404 C CA . TYR B 1 184 ? -19.688 -3.139 0.894 1 95.19 184 TYR B CA 1
ATOM 4405 C C . TYR B 1 184 ? -20.719 -2.887 -0.202 1 95.19 184 TYR B C 1
ATOM 4407 O O . TYR B 1 184 ? -21.906 -2.738 0.079 1 95.19 184 TYR B O 1
ATOM 4415 N N . GLU B 1 185 ? -20.219 -2.859 -1.441 1 92.81 185 GLU B N 1
ATOM 4416 C CA . GLU B 1 185 ? -21.094 -2.625 -2.576 1 92.81 185 GLU B CA 1
ATOM 4417 C C . GLU B 1 185 ? -22.203 -3.672 -2.633 1 92.81 185 GLU B C 1
ATOM 4419 O O . GLU B 1 185 ? -23.375 -3.342 -2.887 1 92.81 185 GLU B O 1
ATOM 4424 N N . ARG B 1 186 ? -21.812 -4.871 -2.418 1 91.19 186 ARG B N 1
ATOM 4425 C CA . ARG B 1 186 ? -22.766 -5.973 -2.422 1 91.19 186 ARG B CA 1
ATOM 4426 C C . ARG B 1 186 ? -23.875 -5.73 -1.413 1 91.19 186 ARG B C 1
ATOM 4428 O O . ARG B 1 186 ? -25.062 -5.883 -1.738 1 91.19 186 ARG B O 1
ATOM 4435 N N . GLU B 1 187 ? -23.5 -5.34 -0.224 1 90.25 187 GLU B N 1
ATOM 4436 C CA . GLU B 1 187 ? -24.484 -5.102 0.831 1 90.25 187 GLU B CA 1
ATOM 4437 C C . GLU B 1 187 ? -25.375 -3.912 0.494 1 90.25 187 GLU B C 1
ATOM 4439 O O . GLU B 1 187 ? -26.594 -3.947 0.736 1 90.25 187 GLU B O 1
ATOM 4444 N N . MET B 1 188 ? -24.828 -2.902 -0.065 1 89.75 188 MET B N 1
ATOM 4445 C CA . MET B 1 188 ? -25.594 -1.709 -0.426 1 89.75 188 MET B CA 1
ATOM 4446 C C . MET B 1 188 ? -26.609 -2.02 -1.523 1 89.75 188 MET B C 1
ATOM 4448 O O . MET B 1 188 ? -27.75 -1.558 -1.47 1 89.75 188 MET B O 1
ATOM 4452 N N . LYS B 1 189 ? -26.141 -2.775 -2.467 1 87.75 189 LYS B N 1
ATOM 4453 C CA . LYS B 1 189 ? -27.047 -3.133 -3.559 1 87.75 189 LYS B CA 1
ATOM 4454 C C . LYS B 1 189 ? -28.172 -4.047 -3.07 1 87.75 189 LYS B C 1
ATOM 4456 O O . LYS B 1 189 ? -29.312 -3.908 -3.496 1 87.75 189 LYS B O 1
ATOM 4461 N N . GLU B 1 190 ? -27.812 -4.934 -2.229 1 86.62 190 GLU B N 1
ATOM 4462 C CA . GLU B 1 190 ? -28.828 -5.805 -1.642 1 86.62 190 GLU B CA 1
ATOM 4463 C C . GLU B 1 190 ? -29.875 -4.992 -0.867 1 86.62 190 GLU B C 1
ATOM 4465 O O . GLU B 1 190 ? -31.062 -5.258 -0.96 1 86.62 190 GLU B O 1
ATOM 4470 N N . LYS B 1 191 ? -29.438 -4.055 -0.167 1 85.38 191 LYS B N 1
ATOM 4471 C CA . LYS B 1 191 ? -30.328 -3.195 0.619 1 85.38 191 LYS B CA 1
ATOM 4472 C C . LYS B 1 191 ? -31.281 -2.414 -0.281 1 85.38 191 LYS B C 1
ATOM 4474 O O . LYS B 1 191 ? -32.406 -2.127 0.108 1 85.38 191 LYS B O 1
ATOM 4479 N N . ARG B 1 192 ? -30.844 -2.148 -1.427 1 85.5 192 ARG B N 1
ATOM 4480 C CA . ARG B 1 192 ? -31.656 -1.372 -2.359 1 85.5 192 ARG B CA 1
ATOM 4481 C C . ARG B 1 192 ? -32.531 -2.281 -3.201 1 85.5 192 ARG B C 1
ATOM 4483 O O . ARG B 1 192 ? -33.281 -1.808 -4.062 1 85.5 192 ARG B O 1
ATOM 4490 N N . GLY B 1 193 ? -32.469 -3.572 -2.963 1 82.69 193 GLY B N 1
ATOM 4491 C CA . GLY B 1 193 ? -33.312 -4.523 -3.678 1 82.69 193 GLY B CA 1
ATOM 4492 C C . GLY B 1 193 ? -32.812 -4.82 -5.078 1 82.69 193 GLY B C 1
ATOM 4493 O O . GLY B 1 193 ? -33.562 -5.32 -5.922 1 82.69 193 GLY B O 1
ATOM 4494 N N . SER B 1 194 ? -31.594 -4.441 -5.293 1 77.38 194 SER B N 1
ATOM 4495 C CA . SER B 1 194 ? -30.984 -4.703 -6.598 1 77.38 194 SER B CA 1
ATOM 4496 C C . SER B 1 194 ? -30.25 -6.039 -6.613 1 77.38 194 SER B C 1
ATOM 4498 O O . SER B 1 194 ? -29.969 -6.609 -5.555 1 77.38 194 SER B O 1
ATOM 4500 N N . SER B 1 195 ? -30.203 -6.57 -7.867 1 76.25 195 SER B N 1
ATOM 4501 C CA . SER B 1 195 ? -29.391 -7.781 -7.996 1 76.25 195 SER B CA 1
ATOM 4502 C C . SER B 1 195 ? -27.984 -7.562 -7.48 1 76.25 195 SER B C 1
ATOM 4504 O O . SER B 1 195 ? -27.406 -6.488 -7.668 1 76.25 195 SER B O 1
ATOM 4506 N N . VAL B 1 196 ? -27.562 -8.484 -6.645 1 69.62 196 VAL B N 1
ATOM 4507 C CA . VAL B 1 196 ? -26.25 -8.438 -6.008 1 69.62 196 VAL B CA 1
ATOM 4508 C C . VAL B 1 196 ? -25.188 -8.992 -6.965 1 69.62 196 VAL B C 1
ATOM 4510 O O . VAL B 1 196 ? -25.047 -10.203 -7.098 1 69.62 196 VAL B O 1
ATOM 4513 N N . PRO B 1 197 ? -24.625 -8.117 -7.777 1 75.69 197 PRO B N 1
ATOM 4514 C CA . PRO B 1 197 ? -23.672 -8.695 -8.727 1 75.69 197 PRO B CA 1
ATOM 4515 C C . PRO B 1 197 ? -22.312 -9 -8.094 1 75.69 197 PRO B C 1
ATOM 4517 O O . PRO B 1 197 ? -21.891 -8.297 -7.172 1 75.69 197 PRO B O 1
ATOM 4520 N N . GLY B 1 198 ? -21.766 -10.141 -8.484 1 88.56 198 GLY B N 1
ATOM 4521 C CA . GLY B 1 198 ? -20.344 -10.406 -8.25 1 88.56 198 GLY B CA 1
ATOM 4522 C C . GLY B 1 198 ? -19.422 -9.445 -8.984 1 88.56 198 GLY B C 1
ATOM 4523 O O . GLY B 1 198 ? -19.891 -8.57 -9.711 1 88.56 198 GLY B O 1
ATOM 4524 N N . ARG B 1 199 ? -18.156 -9.359 -8.609 1 91.44 199 ARG B N 1
ATOM 4525 C CA . ARG B 1 199 ? -17.156 -8.5 -9.227 1 91.44 199 ARG B CA 1
ATOM 4526 C C . ARG B 1 199 ? -15.914 -9.305 -9.609 1 91.44 199 ARG B C 1
ATOM 4528 O O . ARG B 1 199 ? -15.461 -10.156 -8.844 1 91.44 199 ARG B O 1
ATOM 4535 N N . GLU B 1 200 ? -15.547 -9.078 -10.836 1 94.81 200 GLU B N 1
ATOM 4536 C CA . GLU B 1 200 ? -14.18 -9.438 -11.203 1 94.81 200 GLU B CA 1
ATOM 4537 C C . GLU B 1 200 ? -13.227 -8.258 -11.023 1 94.81 200 GLU B C 1
ATOM 4539 O O . GLU B 1 200 ? -13.398 -7.211 -11.656 1 94.81 200 GLU B O 1
ATOM 4544 N N . LEU B 1 201 ? -12.328 -8.391 -10.109 1 96.31 201 LEU B N 1
ATOM 4545 C CA . LEU B 1 201 ? -11.359 -7.34 -9.797 1 96.31 201 LEU B CA 1
ATOM 4546 C C . LEU B 1 201 ? -10.031 -7.594 -10.5 1 96.31 201 LEU B C 1
ATOM 4548 O O . LEU B 1 201 ? -9.422 -8.648 -10.32 1 96.31 201 LEU B O 1
ATOM 4552 N N . ASP B 1 202 ? -9.617 -6.668 -11.352 1 96.5 202 ASP B N 1
ATOM 4553 C CA . ASP B 1 202 ? -8.289 -6.703 -11.961 1 96.5 202 ASP B CA 1
ATOM 4554 C C . ASP B 1 202 ? -7.293 -5.887 -11.141 1 96.5 202 ASP B C 1
ATOM 4556 O O . ASP B 1 202 ? -7.207 -4.668 -11.297 1 96.5 202 ASP B O 1
ATOM 4560 N N . VAL B 1 203 ? -6.551 -6.539 -10.273 1 97.62 203 VAL B N 1
ATOM 4561 C CA . VAL B 1 203 ? -5.531 -5.922 -9.43 1 97.62 203 VAL B CA 1
ATOM 4562 C C . VAL B 1 203 ? -4.148 -6.188 -10.016 1 97.62 203 VAL B C 1
ATOM 4564 O O . VAL B 1 203 ? -3.764 -7.344 -10.219 1 97.62 203 VAL B O 1
ATOM 4567 N N . ASN B 1 204 ? -3.408 -5.184 -10.328 1 97.75 204 ASN B N 1
ATOM 4568 C CA . ASN B 1 204 ? -2.084 -5.434 -10.883 1 97.75 204 ASN B CA 1
ATOM 4569 C C . ASN B 1 204 ? -1.063 -4.414 -10.391 1 97.75 204 ASN B C 1
ATOM 4571 O O . ASN B 1 204 ? -1.416 -3.271 -10.086 1 97.75 204 ASN B O 1
ATOM 4575 N N . ILE B 1 205 ? 0.145 -4.793 -10.344 1 98.5 205 ILE B N 1
ATOM 4576 C CA . ILE B 1 205 ? 1.238 -4.055 -9.719 1 98.5 205 ILE B CA 1
ATOM 4577 C C . ILE B 1 205 ? 1.512 -2.775 -10.508 1 98.5 205 ILE B C 1
ATOM 4579 O O . ILE B 1 205 ? 1.645 -1.695 -9.93 1 98.5 205 ILE B O 1
ATOM 4583 N N . VAL B 1 206 ? 1.601 -2.852 -11.828 1 98.31 206 VAL B N 1
ATOM 4584 C CA . VAL B 1 206 ? 2.004 -1.718 -12.656 1 98.31 206 VAL B CA 1
ATOM 4585 C C . VAL B 1 206 ? 1.027 -0.561 -12.453 1 98.31 206 VAL B C 1
ATOM 4587 O O . VAL B 1 206 ? 1.44 0.565 -12.164 1 98.31 206 VAL B O 1
ATOM 4590 N N . GLN B 1 207 ? -0.233 -0.882 -12.523 1 97.06 207 GLN B N 1
ATOM 4591 C CA . GLN B 1 207 ? -1.266 0.135 -12.359 1 97.06 207 GLN B CA 1
ATOM 4592 C C . GLN B 1 207 ? -1.253 0.709 -10.945 1 97.06 207 GLN B C 1
ATOM 4594 O O . GLN B 1 207 ? -1.284 1.929 -10.766 1 97.06 207 GLN B O 1
ATOM 4599 N N . ALA B 1 208 ? -1.203 -0.094 -9.969 1 98.38 208 ALA B N 1
ATOM 4600 C CA . ALA B 1 208 ? -1.32 0.338 -8.578 1 98.38 208 ALA B CA 1
ATOM 4601 C C . ALA B 1 208 ? -0.114 1.172 -8.156 1 98.38 208 ALA B C 1
ATOM 4603 O O . ALA B 1 208 ? -0.258 2.172 -7.453 1 98.38 208 ALA B O 1
ATOM 4604 N N . VAL B 1 209 ? 1.067 0.755 -8.562 1 98.56 209 VAL B N 1
ATOM 4605 C CA . VAL B 1 209 ? 2.256 1.475 -8.109 1 98.56 209 VAL B CA 1
ATOM 4606 C C . VAL B 1 209 ? 2.322 2.84 -8.797 1 98.56 209 VAL B C 1
ATOM 4608 O O . VAL B 1 209 ? 2.773 3.818 -8.195 1 98.56 209 VAL B O 1
ATOM 4611 N N . GLN B 1 210 ? 1.861 2.904 -10.07 1 97.81 210 GLN B N 1
ATOM 4612 C CA . GLN B 1 210 ? 1.768 4.207 -10.719 1 97.81 210 GLN B CA 1
ATOM 4613 C C . GLN B 1 210 ? 0.805 5.125 -9.969 1 97.81 210 GLN B C 1
ATOM 4615 O O . GLN B 1 210 ? 1.085 6.312 -9.789 1 97.81 210 GLN B O 1
ATOM 4620 N N . TYR B 1 211 ? -0.311 4.582 -9.547 1 97.38 211 TYR B N 1
ATOM 4621 C CA . TYR B 1 211 ? -1.277 5.367 -8.789 1 97.38 211 TYR B CA 1
ATOM 4622 C C . TYR B 1 211 ? -0.677 5.852 -7.477 1 97.38 211 TYR B C 1
ATOM 4624 O O . TYR B 1 211 ? -0.815 7.023 -7.121 1 97.38 211 TYR B O 1
ATOM 4632 N N . LEU B 1 212 ? 0.039 5.012 -6.789 1 98.06 212 LEU B N 1
ATOM 4633 C CA . LEU B 1 212 ? 0.666 5.363 -5.52 1 98.06 212 LEU B CA 1
ATOM 4634 C C . LEU B 1 212 ? 1.769 6.395 -5.723 1 98.06 212 LEU B C 1
ATOM 4636 O O . LEU B 1 212 ? 2.156 7.09 -4.781 1 98.06 212 LEU B O 1
ATOM 4640 N N . GLY B 1 213 ? 2.277 6.465 -6.941 1 96.5 213 GLY B N 1
ATOM 4641 C CA . GLY B 1 213 ? 3.35 7.395 -7.258 1 96.5 213 GLY B CA 1
ATOM 4642 C C . GLY B 1 213 ? 2.846 8.734 -7.762 1 96.5 213 GLY B C 1
ATOM 4643 O O . GLY B 1 213 ? 3.635 9.57 -8.203 1 96.5 213 GLY B O 1
ATOM 4644 N N . LEU B 1 214 ? 1.569 9.016 -7.68 1 94.06 214 LEU B N 1
ATOM 4645 C CA . LEU B 1 214 ? 0.965 10.195 -8.281 1 94.06 214 LEU B CA 1
ATOM 4646 C C . LEU B 1 214 ? 1.575 11.469 -7.707 1 94.06 214 LEU B C 1
ATOM 4648 O O . LEU B 1 214 ? 1.82 12.43 -8.445 1 94.06 214 LEU B O 1
ATOM 4652 N N . PHE B 1 215 ? 1.763 11.516 -6.391 1 93.25 215 PHE B N 1
ATOM 4653 C CA . PHE B 1 215 ? 2.348 12.695 -5.77 1 93.25 215 PHE B CA 1
ATOM 4654 C C . PHE B 1 215 ? 3.699 13.023 -6.391 1 93.25 215 PHE B C 1
ATOM 4656 O O . PHE B 1 215 ? 3.963 14.172 -6.754 1 93.25 215 PHE B O 1
ATOM 4663 N N . VAL B 1 216 ? 4.527 12 -6.555 1 94.5 216 VAL B N 1
ATOM 4664 C CA . VAL B 1 216 ? 5.855 12.156 -7.137 1 94.5 216 VAL B CA 1
ATOM 4665 C C . VAL B 1 216 ? 5.727 12.562 -8.609 1 94.5 216 VAL B C 1
ATOM 4667 O O . VAL B 1 216 ? 6.473 13.414 -9.086 1 94.5 216 VAL B O 1
ATOM 4670 N N . SER B 1 217 ? 4.789 11.93 -9.289 1 93.31 217 SER B N 1
ATOM 4671 C CA . SER B 1 217 ? 4.539 12.258 -10.688 1 93.31 217 SER B CA 1
ATOM 4672 C C . SER B 1 217 ? 4.148 13.727 -10.844 1 93.31 217 SER B C 1
ATOM 4674 O O . SER B 1 217 ? 4.684 14.43 -11.711 1 93.31 217 SER B O 1
ATOM 4676 N N . HIS B 1 218 ? 3.256 14.227 -10 1 90.81 218 HIS B N 1
ATOM 4677 C CA . HIS B 1 218 ? 2.871 15.633 -10.031 1 90.81 218 HIS B CA 1
ATOM 4678 C C . HIS B 1 218 ? 4.062 16.531 -9.742 1 90.81 218 HIS B C 1
ATOM 4680 O O . HIS B 1 218 ? 4.164 17.641 -10.297 1 90.81 218 HIS B O 1
ATOM 4686 N N . GLY B 1 219 ? 4.91 16.094 -8.852 1 91 219 GLY B N 1
ATOM 4687 C CA . GLY B 1 219 ? 6.102 16.875 -8.523 1 91 219 GLY B CA 1
ATOM 4688 C C . GLY B 1 219 ? 7.117 16.906 -9.648 1 91 219 GLY B C 1
ATOM 4689 O O . GLY B 1 219 ? 7.871 17.875 -9.781 1 91 219 GLY B O 1
ATOM 4690 N N . ARG B 1 220 ? 7.121 15.828 -10.414 1 92.19 220 ARG B N 1
ATOM 4691 C CA . ARG B 1 220 ? 8.062 15.703 -11.523 1 92.19 220 ARG B CA 1
ATOM 4692 C C . ARG B 1 220 ? 7.578 16.484 -12.742 1 92.19 220 ARG B C 1
ATOM 4694 O O . ARG B 1 220 ? 8.383 17.078 -13.461 1 92.19 220 ARG B O 1
ATOM 4701 N N . TYR B 1 221 ? 6.285 16.391 -13.016 1 89.06 221 TYR B N 1
ATOM 4702 C CA . TYR B 1 221 ? 5.672 17.016 -14.18 1 89.06 221 TYR B CA 1
ATOM 4703 C C . TYR B 1 221 ? 4.703 18.109 -13.758 1 89.06 221 TYR B C 1
ATOM 4705 O O . TYR B 1 221 ? 3.492 18 -13.969 1 89.06 221 TYR B O 1
ATOM 4713 N N . PRO B 1 222 ? 5.207 19.234 -13.344 1 78 222 PRO B N 1
ATOM 4714 C CA . PRO B 1 222 ? 4.305 20.266 -12.82 1 78 222 PRO B CA 1
ATOM 4715 C C . PRO B 1 222 ? 3.486 20.938 -13.922 1 78 222 PRO B C 1
ATOM 4717 O O . PRO B 1 222 ? 3.99 21.172 -15.023 1 78 222 PRO B O 1
ATOM 4720 N N . ASP B 1 223 ? 2.266 20.562 -14.406 1 63.41 223 ASP B N 1
ATOM 4721 C CA . ASP B 1 223 ? 1.455 21.078 -15.508 1 63.41 223 ASP B CA 1
ATOM 4722 C C . ASP B 1 223 ? 1.365 22.609 -15.469 1 63.41 223 ASP B C 1
ATOM 4724 O O . ASP B 1 223 ? 1.281 23.25 -16.516 1 63.41 223 ASP B O 1
ATOM 4728 N N . GLY B 1 224 ? 1.067 23.297 -14.375 1 54.81 224 GLY B N 1
ATOM 4729 C CA . GLY B 1 224 ? 0.783 24.719 -14.438 1 54.81 224 GLY B CA 1
ATOM 4730 C C . GLY B 1 224 ? 1.519 25.516 -13.383 1 54.81 224 GLY B C 1
ATOM 4731 O O . GLY B 1 224 ? 2.436 25.016 -12.734 1 54.81 224 GLY B O 1
ATOM 4732 N N . GLU B 1 225 ? 1.106 26.797 -13.438 1 47.81 225 GLU B N 1
ATOM 4733 C CA . GLU B 1 225 ? 1.539 27.812 -12.484 1 47.81 225 GLU B CA 1
ATOM 4734 C C . GLU B 1 225 ? 1.263 27.375 -11.047 1 47.81 225 GLU B C 1
ATOM 4736 O O . GLU B 1 225 ? 0.117 27.094 -10.688 1 47.81 225 GLU B O 1
ATOM 4741 N N . GLY B 1 226 ? 2.16 26.641 -10.508 1 51.78 226 GLY B N 1
ATOM 4742 C CA . GLY B 1 226 ? 2.057 26.344 -9.094 1 51.78 226 GLY B CA 1
ATOM 4743 C C . GLY B 1 226 ? 2.379 24.906 -8.75 1 51.78 226 GLY B C 1
ATOM 4744 O O . GLY B 1 226 ? 2.047 24.438 -7.664 1 51.78 226 GLY B O 1
ATOM 4745 N N . GLY B 1 227 ? 2.738 24.297 -9.773 1 58.62 227 GLY B N 1
ATOM 4746 C CA . GLY B 1 227 ? 3.061 22.922 -9.438 1 58.62 227 GLY B CA 1
ATOM 4747 C C . GLY B 1 227 ? 4.223 22.797 -8.477 1 58.62 227 GLY B C 1
ATOM 4748 O O . GLY B 1 227 ? 5.051 23.703 -8.367 1 58.62 227 GLY B O 1
ATOM 4749 N N . ILE B 1 228 ? 4.059 21.844 -7.426 1 64.5 228 ILE B N 1
ATOM 4750 C CA . ILE B 1 228 ? 5.102 21.594 -6.438 1 64.5 228 ILE B CA 1
ATOM 4751 C C . ILE B 1 228 ? 6.312 20.953 -7.117 1 64.5 228 ILE B C 1
ATOM 4753 O O . ILE B 1 228 ? 6.207 19.875 -7.691 1 64.5 228 ILE B O 1
ATOM 4757 N N . ALA B 1 229 ? 7.289 21.734 -7.586 1 75.88 229 ALA B N 1
ATOM 4758 C CA . ALA B 1 229 ? 8.516 21.25 -8.211 1 75.88 229 ALA B CA 1
ATOM 4759 C C . ALA B 1 229 ? 9.391 20.516 -7.195 1 75.88 229 ALA B C 1
ATOM 4761 O O . ALA B 1 229 ? 10.492 20.984 -6.879 1 75.88 229 ALA B O 1
ATOM 4762 N N . LEU B 1 230 ? 8.898 19.312 -6.727 1 86.25 230 LEU B N 1
ATOM 4763 C CA . LEU B 1 230 ? 9.586 18.625 -5.637 1 86.25 230 LEU B CA 1
ATOM 4764 C C . LEU B 1 230 ? 10.445 17.484 -6.168 1 86.25 230 LEU B C 1
ATOM 4766 O O . LEU B 1 230 ? 11.305 16.969 -5.453 1 86.25 230 LEU B O 1
ATOM 4770 N N . PHE B 1 231 ? 10.227 17.109 -7.488 1 91.69 231 PHE B N 1
ATOM 4771 C CA . PHE B 1 231 ? 10.922 15.953 -8.039 1 91.69 231 PHE B CA 1
ATOM 4772 C C . PHE B 1 231 ? 11.352 16.219 -9.477 1 91.69 231 PHE B C 1
ATOM 4774 O O . PHE B 1 231 ? 11.367 15.305 -10.305 1 91.69 231 PHE B O 1
ATOM 4781 N N . GLU B 1 232 ? 11.688 17.375 -9.828 1 90.38 232 GLU B N 1
ATOM 4782 C CA . GLU B 1 232 ? 11.922 17.766 -11.219 1 90.38 232 GLU B CA 1
ATOM 4783 C C . GLU B 1 232 ? 13.305 17.344 -11.688 1 90.38 232 GLU B C 1
ATOM 4785 O O . GLU B 1 232 ? 13.555 17.219 -12.891 1 90.38 232 GLU B O 1
ATOM 4790 N N . ASN B 1 233 ? 14.164 17.141 -10.734 1 91.75 233 ASN B N 1
ATOM 4791 C CA . ASN B 1 233 ? 15.547 16.859 -11.086 1 91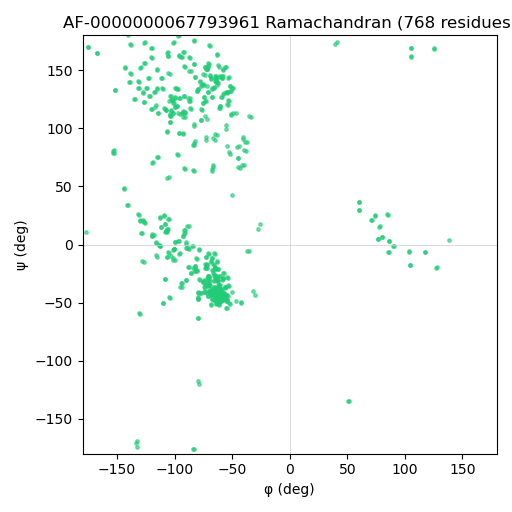.75 233 ASN B CA 1
ATOM 4792 C C . ASN B 1 233 ? 15.82 15.352 -11.086 1 91.75 233 ASN B C 1
ATOM 4794 O O . ASN B 1 233 ? 14.898 14.547 -10.969 1 91.75 233 ASN B O 1
ATOM 4798 N N . GLU B 1 234 ? 17.031 15.031 -11.398 1 93.38 234 GLU B N 1
ATOM 4799 C CA . GLU B 1 234 ? 17.469 13.641 -11.367 1 93.38 234 GLU B CA 1
ATOM 4800 C C . GLU B 1 234 ? 17.172 12.992 -10.023 1 93.38 234 GLU B C 1
ATOM 4802 O O . GLU B 1 234 ? 17.25 13.641 -8.977 1 93.38 234 GLU B O 1
ATOM 4807 N N . ARG B 1 235 ? 16.828 11.727 -10.117 1 94.56 235 ARG B N 1
ATOM 4808 C CA . ARG B 1 235 ? 16.562 10.961 -8.906 1 94.56 235 ARG B CA 1
ATOM 4809 C C . ARG B 1 235 ? 17.688 11.125 -7.895 1 94.56 235 ARG B C 1
ATOM 4811 O O . ARG B 1 235 ? 18.859 11.094 -8.266 1 94.56 235 ARG B O 1
ATOM 4818 N N . GLY B 1 236 ? 17.344 11.352 -6.637 1 95.5 236 GLY B N 1
ATOM 4819 C CA . GLY B 1 236 ? 18.312 11.453 -5.562 1 95.5 236 GLY B CA 1
ATOM 4820 C C . GLY B 1 236 ? 18.875 12.852 -5.395 1 95.5 236 GLY B C 1
ATOM 4821 O O . GLY B 1 236 ? 19.734 13.086 -4.551 1 95.5 236 GLY B O 1
ATOM 4822 N N . THR B 1 237 ? 18.375 13.797 -6.184 1 95.94 237 THR B N 1
ATOM 4823 C CA . THR B 1 237 ? 18.906 15.156 -6.105 1 95.94 237 THR B CA 1
ATOM 4824 C C . THR B 1 237 ? 17.812 16.141 -5.715 1 95.94 237 THR B C 1
ATOM 4826 O O . THR B 1 237 ? 18.031 17.359 -5.75 1 95.94 237 THR B O 1
ATOM 4829 N N . ASN B 1 238 ? 16.672 15.656 -5.383 1 95.56 238 ASN B N 1
ATOM 4830 C CA . ASN B 1 238 ? 15.539 16.5 -5.027 1 95.56 238 ASN B CA 1
ATOM 4831 C C . ASN B 1 238 ? 15.352 16.578 -3.514 1 95.56 238 ASN B C 1
ATOM 4833 O O . ASN B 1 238 ? 16.031 15.875 -2.764 1 95.56 238 ASN B O 1
ATOM 4837 N N . THR B 1 239 ? 14.469 17.375 -3.094 1 93.69 239 THR B N 1
ATOM 4838 C CA . THR B 1 239 ? 14.273 17.688 -1.681 1 93.69 239 THR B CA 1
ATOM 4839 C C . THR B 1 239 ? 13.867 16.438 -0.905 1 93.69 239 THR B C 1
ATOM 4841 O O . THR B 1 239 ? 14.367 16.188 0.192 1 93.69 239 THR B O 1
ATOM 4844 N N . LEU B 1 240 ? 13 15.586 -1.474 1 95 240 LEU B N 1
ATOM 4845 C CA . LEU B 1 240 ? 12.375 14.523 -0.691 1 95 240 LEU B CA 1
ATOM 4846 C C . LEU B 1 240 ? 12.883 13.156 -1.135 1 95 240 LEU B C 1
ATOM 4848 O O . LEU B 1 240 ? 12.25 12.133 -0.847 1 95 240 LEU B O 1
ATOM 4852 N N . ASP B 1 241 ? 13.969 13.109 -1.888 1 96.31 241 ASP B N 1
ATOM 4853 C CA . ASP B 1 241 ? 14.445 11.812 -2.346 1 96.31 241 ASP B CA 1
ATOM 4854 C C . ASP B 1 241 ? 15.945 11.648 -2.086 1 96.31 241 ASP B C 1
ATOM 4856 O O . ASP B 1 241 ? 16.625 10.922 -2.805 1 96.31 241 ASP B O 1
ATOM 4860 N N . GLY B 1 242 ? 16.422 12.391 -1.079 1 95.19 242 GLY B N 1
ATOM 4861 C CA . GLY B 1 242 ? 17.797 12.188 -0.641 1 95.19 242 GLY B CA 1
ATOM 4862 C C . GLY B 1 242 ? 18.75 13.273 -1.12 1 95.19 242 GLY B C 1
ATOM 4863 O O . GLY B 1 242 ? 19.906 13.305 -0.732 1 95.19 242 GLY B O 1
ATOM 4864 N N . GLY B 1 243 ? 18.266 14.18 -1.947 1 95.75 243 GLY B N 1
ATOM 4865 C CA . GLY B 1 243 ? 19.094 15.266 -2.438 1 95.75 243 GLY B CA 1
ATOM 4866 C C . GLY B 1 243 ? 19.359 16.344 -1.392 1 95.75 243 GLY B C 1
ATOM 4867 O O . GLY B 1 243 ? 20.469 16.875 -1.313 1 95.75 243 GLY B O 1
ATOM 4868 N N . SER B 1 244 ? 18.453 16.656 -0.573 1 96.88 244 SER B N 1
ATOM 4869 C CA . SER B 1 244 ? 18.578 17.734 0.407 1 96.88 244 SER B CA 1
ATOM 4870 C C . SER B 1 244 ? 19.328 17.25 1.647 1 96.88 244 SER B C 1
ATOM 4872 O O . SER B 1 244 ? 19.156 16.125 2.094 1 96.88 244 SER B O 1
ATOM 4874 N N . PRO B 1 245 ? 20.156 18.125 2.258 1 98.25 245 PRO B N 1
ATOM 4875 C CA . PRO B 1 245 ? 20.875 17.781 3.49 1 98.25 245 PRO B CA 1
ATOM 4876 C C . PRO B 1 245 ? 19.938 17.578 4.676 1 98.25 245 PRO B C 1
ATOM 4878 O O . PRO B 1 245 ? 20.344 17.016 5.699 1 98.25 245 PRO B O 1
ATOM 4881 N N . TYR B 1 246 ? 18.703 18.062 4.559 1 98.19 246 TYR B N 1
ATOM 4882 C CA . TYR B 1 246 ? 17.734 17.953 5.645 1 98.19 246 TYR B CA 1
ATOM 4883 C C . TYR B 1 246 ? 16.641 16.953 5.297 1 98.19 246 TYR B C 1
ATOM 4885 O O . TYR B 1 246 ? 15.492 17.094 5.742 1 98.19 246 TYR B O 1
ATOM 4893 N N . TYR B 1 247 ? 16.953 15.984 4.41 1 97.94 247 TYR B N 1
ATOM 4894 C CA . TYR B 1 247 ? 16.141 14.805 4.098 1 97.94 247 TYR B CA 1
ATOM 4895 C C . TYR B 1 247 ? 17.031 13.664 3.602 1 97.94 247 TYR B C 1
ATOM 4897 O O . TYR B 1 247 ? 17.062 13.375 2.404 1 97.94 247 TYR B O 1
ATOM 4905 N N . GLN B 1 248 ? 17.641 13.031 4.555 1 96.5 248 GLN B N 1
ATOM 4906 C CA . GLN B 1 248 ? 18.688 12.078 4.191 1 96.5 248 GLN B CA 1
ATOM 4907 C C . GLN B 1 248 ? 19.078 11.203 5.379 1 96.5 248 GLN B C 1
ATOM 4909 O O . GLN B 1 248 ? 18.672 11.469 6.512 1 96.5 248 GLN B O 1
ATOM 4914 N N . MET B 1 249 ? 19.781 10.109 5.082 1 98.31 249 MET B N 1
ATOM 4915 C CA . MET B 1 249 ? 20.344 9.203 6.09 1 98.31 249 MET B CA 1
ATOM 4916 C C . MET B 1 249 ? 21.797 9.539 6.387 1 98.31 249 MET B C 1
ATOM 4918 O O . MET B 1 249 ? 22.625 9.602 5.469 1 98.31 249 MET B O 1
ATOM 4922 N N . TYR B 1 250 ? 22.109 9.742 7.637 1 98.75 250 TYR B N 1
ATOM 4923 C CA . TYR B 1 250 ? 23.5 9.992 8.039 1 98.75 250 TYR B CA 1
ATOM 4924 C C . TYR B 1 250 ? 24.016 8.867 8.938 1 98.75 250 TYR B C 1
ATOM 4926 O O . TYR B 1 250 ? 23.312 8.43 9.852 1 98.75 250 TYR B O 1
ATOM 4934 N N . GLU B 1 251 ? 25.203 8.406 8.641 1 98.69 251 GLU B N 1
ATOM 4935 C CA . GLU B 1 251 ? 25.797 7.363 9.461 1 98.69 251 GLU B CA 1
ATOM 4936 C C . GLU B 1 251 ? 26.328 7.93 10.773 1 98.69 251 GLU B C 1
ATOM 4938 O O . GLU B 1 251 ? 26.922 9.008 10.805 1 98.69 251 GLU B O 1
ATOM 4943 N N . THR B 1 252 ? 26.078 7.219 11.836 1 98.75 252 THR B N 1
ATOM 4944 C CA . THR B 1 252 ? 26.578 7.598 13.148 1 98.75 252 THR B CA 1
ATOM 4945 C C . THR B 1 252 ? 28.016 7.094 13.344 1 98.75 252 THR B C 1
ATOM 4947 O O . THR B 1 252 ? 28.609 6.547 12.414 1 98.75 252 THR B O 1
ATOM 4950 N N . ALA B 1 253 ? 28.516 7.312 14.523 1 98.69 253 ALA B N 1
ATOM 4951 C CA . ALA B 1 253 ? 29.859 6.812 14.82 1 98.69 253 ALA B CA 1
ATOM 4952 C C . ALA B 1 253 ? 29.875 5.285 14.82 1 98.69 253 ALA B C 1
ATOM 4954 O O . ALA B 1 253 ? 30.922 4.676 14.602 1 98.69 253 ALA B O 1
ATOM 4955 N N . ASP B 1 254 ? 28.766 4.703 15.188 1 98.38 254 ASP B N 1
ATOM 4956 C CA . ASP B 1 254 ? 28.641 3.252 15.094 1 98.38 254 ASP B CA 1
ATOM 4957 C C . ASP B 1 254 ? 28.406 2.814 13.656 1 98.38 254 ASP B C 1
ATOM 4959 O O . ASP B 1 254 ? 27.359 3.119 13.07 1 98.38 254 ASP B O 1
ATOM 4963 N N . LYS B 1 255 ? 29.344 2.076 13.148 1 96.44 255 LYS B N 1
ATOM 4964 C CA . LYS B 1 255 ? 29.297 1.666 11.75 1 96.44 255 LYS B CA 1
ATOM 4965 C C . LYS B 1 255 ? 28 0.902 11.445 1 96.44 255 LYS B C 1
ATOM 4967 O O . LYS B 1 255 ? 27.625 -0.004 12.188 1 96.44 255 LYS B O 1
ATOM 4972 N N . GLY B 1 256 ? 27.344 1.345 10.367 1 95.62 256 GLY B N 1
ATOM 4973 C CA . GLY B 1 256 ? 26.125 0.662 9.938 1 95.62 256 GLY B CA 1
ATOM 4974 C C . GLY B 1 256 ? 24.891 1.157 10.648 1 95.62 256 GLY B C 1
ATOM 4975 O O . GLY B 1 256 ? 23.781 0.698 10.359 1 95.62 256 GLY B O 1
ATOM 4976 N N . GLU B 1 257 ? 25.062 2.023 11.625 1 98 257 GLU B N 1
ATOM 4977 C CA . GLU B 1 257 ? 23.953 2.658 12.32 1 98 257 GLU B CA 1
ATOM 4978 C C . GLU B 1 257 ? 23.703 4.066 11.789 1 98 257 GLU B C 1
ATOM 4980 O O . GLU B 1 257 ? 24.641 4.836 11.586 1 98 257 GLU B O 1
ATOM 4985 N N . TYR B 1 258 ? 22.422 4.395 11.555 1 98.75 258 TYR B N 1
ATOM 4986 C CA . TYR B 1 258 ? 22.125 5.625 10.82 1 98.75 258 TYR B CA 1
ATOM 4987 C C . TYR B 1 258 ? 21.094 6.465 11.562 1 98.75 258 TYR B C 1
ATOM 4989 O O . TYR B 1 258 ? 20.266 5.926 12.312 1 98.75 258 TYR B O 1
ATOM 4997 N N . LEU B 1 259 ? 21.141 7.711 11.383 1 98.88 259 LEU B N 1
ATOM 4998 C CA . LEU B 1 259 ? 20.141 8.695 11.789 1 98.88 259 LEU B CA 1
ATOM 4999 C C . LEU B 1 259 ? 19.406 9.25 10.57 1 98.88 259 LEU B C 1
ATOM 5001 O O . LEU B 1 259 ? 20.016 9.781 9.648 1 98.88 259 LEU B O 1
ATOM 5005 N N . ALA B 1 260 ? 18.125 9.008 10.531 1 98.81 260 ALA B N 1
ATOM 5006 C CA . ALA B 1 260 ? 17.281 9.672 9.539 1 98.81 260 ALA B CA 1
ATOM 5007 C C . ALA B 1 260 ? 17.047 11.133 9.906 1 98.81 260 ALA B C 1
ATOM 5009 O O . ALA B 1 260 ? 16.609 11.438 11.023 1 98.81 260 ALA B O 1
ATOM 5010 N N . VAL B 1 261 ? 17.312 12.016 9.008 1 98.75 261 VAL B N 1
ATOM 5011 C CA . VAL B 1 261 ? 17.172 13.453 9.195 1 98.75 261 VAL B CA 1
ATOM 5012 C C . VAL B 1 261 ? 16.188 14.008 8.172 1 98.75 261 VAL B C 1
ATOM 5014 O O . VAL B 1 261 ? 16.438 13.969 6.969 1 98.75 261 VAL B O 1
ATOM 5017 N N . ALA B 1 262 ? 15.055 14.547 8.711 1 98.31 262 ALA B N 1
ATOM 5018 C CA . ALA B 1 262 ? 14.031 15.047 7.797 1 98.31 262 ALA B CA 1
ATOM 5019 C C . ALA B 1 262 ? 13.359 16.297 8.359 1 98.31 262 ALA B C 1
ATOM 5021 O O . ALA B 1 262 ? 12.125 16.375 8.391 1 98.31 262 ALA B O 1
ATOM 5022 N N . PRO B 1 263 ? 14.125 17.266 8.828 1 98.12 263 PRO B N 1
ATOM 5023 C CA . PRO B 1 263 ? 13.539 18.5 9.359 1 98.12 263 PRO B CA 1
ATOM 5024 C C . PRO B 1 263 ? 13.227 19.531 8.273 1 98.12 263 PRO B C 1
ATOM 5026 O O . PRO B 1 263 ? 13.961 20.5 8.102 1 98.12 263 PRO B O 1
ATOM 5029 N N . ILE B 1 264 ? 12.109 19.453 7.66 1 95.31 264 ILE B N 1
ATOM 5030 C CA . ILE B 1 264 ? 11.742 20.297 6.52 1 95.31 264 ILE B CA 1
ATOM 5031 C C . ILE B 1 264 ? 11.297 21.672 7.012 1 95.31 264 ILE B C 1
ATOM 5033 O O . ILE B 1 264 ? 11.781 22.703 6.527 1 95.31 264 ILE B O 1
ATOM 5037 N N . GLU B 1 265 ? 10.453 21.75 8.047 1 94.75 265 GLU B N 1
ATOM 5038 C CA . GLU B 1 265 ? 9.945 23.016 8.578 1 94.75 265 GLU B CA 1
ATOM 5039 C C . GLU B 1 265 ? 11.016 23.766 9.352 1 94.75 265 GLU B C 1
ATOM 5041 O O . GLU B 1 265 ? 11.875 23.141 9.992 1 94.75 265 GLU B O 1
ATOM 5046 N N . GLU B 1 266 ? 10.867 25.047 9.375 1 96.12 266 GLU B N 1
ATOM 5047 C CA . GLU B 1 266 ? 11.852 25.891 10.023 1 96.12 266 GLU B CA 1
ATOM 5048 C C . GLU B 1 266 ? 12.047 25.5 11.484 1 96.12 266 GLU B C 1
ATOM 5050 O O . GLU B 1 266 ? 13.18 25.422 11.969 1 96.12 266 GLU B O 1
ATOM 5055 N N . GLN B 1 267 ? 10.938 25.281 12.141 1 96 267 GLN B N 1
ATOM 5056 C CA . GLN B 1 267 ? 11.023 24.953 13.555 1 96 267 GLN B CA 1
ATOM 5057 C C . GLN B 1 267 ? 11.711 23.609 13.766 1 96 267 GLN B C 1
ATOM 5059 O O . GLN B 1 267 ? 12.469 23.438 14.727 1 96 267 GLN B O 1
ATOM 5064 N N . PHE B 1 268 ? 11.477 22.641 12.891 1 97.69 268 PHE B N 1
ATOM 5065 C CA . PHE B 1 268 ? 12.125 21.328 12.984 1 97.69 268 PHE B CA 1
ATOM 5066 C C . PHE B 1 268 ? 13.609 21.438 12.664 1 97.69 268 PHE B C 1
ATOM 5068 O O . PHE B 1 268 ? 14.445 20.844 13.352 1 97.69 268 PHE B O 1
ATOM 5075 N N . TYR B 1 269 ? 13.898 22.25 11.664 1 98.25 269 TYR B N 1
ATOM 5076 C CA . TYR B 1 269 ? 15.281 22.438 11.242 1 98.25 269 TYR B CA 1
ATOM 5077 C C . TYR B 1 269 ? 16.109 23.062 12.359 1 98.25 269 TYR B C 1
ATOM 5079 O O . TYR B 1 269 ? 17.219 22.625 12.641 1 98.25 269 TYR B O 1
ATOM 5087 N N . SER B 1 270 ? 15.578 24.047 13.023 1 98.06 270 SER B N 1
ATOM 5088 C CA . SER B 1 270 ? 16.266 24.703 14.133 1 98.06 270 SER B CA 1
ATOM 5089 C C . SER B 1 270 ? 16.547 23.719 15.266 1 98.06 270 SER B C 1
ATOM 5091 O O . SER B 1 270 ? 17.641 23.719 15.828 1 98.06 270 SER B O 1
ATOM 5093 N N . GLN B 1 271 ? 15.555 22.859 15.578 1 98 271 GLN B N 1
ATOM 5094 C CA . GLN B 1 271 ? 15.727 21.859 16.641 1 98 271 GLN B CA 1
ATOM 5095 C C . GLN B 1 271 ? 16.781 20.828 16.25 1 98 271 GLN B C 1
ATOM 5097 O O . GLN B 1 271 ? 17.594 20.422 17.094 1 98 271 GLN B O 1
ATOM 5102 N N . PHE B 1 272 ? 16.781 20.453 15.023 1 98.69 272 PHE B N 1
ATOM 5103 C CA . PHE B 1 272 ? 17.766 19.5 14.539 1 98.69 272 PHE B CA 1
ATOM 5104 C C . PHE B 1 272 ? 19.172 20.062 14.656 1 98.69 272 PHE B C 1
ATOM 5106 O O . PHE B 1 272 ? 20.078 19.391 15.141 1 98.69 272 PHE B O 1
ATOM 5113 N N . VAL B 1 273 ? 19.328 21.281 14.195 1 98.69 273 VAL B N 1
ATOM 5114 C CA . VAL B 1 273 ? 20.641 21.922 14.227 1 98.69 273 VAL B CA 1
ATOM 5115 C C . VAL B 1 273 ? 21.141 21.984 15.664 1 98.69 273 VAL B C 1
ATOM 5117 O O . VAL B 1 273 ? 22.297 21.656 15.938 1 98.69 273 VAL B O 1
ATOM 5120 N N . GLU B 1 274 ? 20.25 22.375 16.562 1 98.38 274 GLU B N 1
ATOM 5121 C CA . GLU B 1 274 ? 20.609 22.391 17.984 1 98.38 274 GLU B CA 1
ATOM 5122 C C . GLU B 1 274 ? 20.953 20.984 18.484 1 98.38 274 GLU B C 1
ATOM 5124 O O . GLU B 1 274 ? 21.922 20.797 19.219 1 98.38 274 GLU B O 1
ATOM 5129 N N . MET B 1 275 ? 20.156 20.047 18.109 1 98.38 275 MET B N 1
ATOM 5130 C CA . MET B 1 275 ? 20.297 18.641 18.516 1 98.38 275 MET B CA 1
ATOM 5131 C C . MET B 1 275 ? 21.688 18.125 18.156 1 98.38 275 MET B C 1
ATOM 5133 O O . MET B 1 275 ? 22.281 17.359 18.938 1 98.38 275 MET B O 1
ATOM 5137 N N . VAL B 1 276 ? 22.219 18.562 17.016 1 98.5 276 VAL B N 1
ATOM 5138 C CA . VAL B 1 276 ? 23.484 18 16.578 1 98.5 276 VAL B CA 1
ATOM 5139 C C . VAL B 1 276 ? 24.625 18.922 17 1 98.5 276 VAL B C 1
ATOM 5141 O O . VAL B 1 276 ? 25.781 18.719 16.594 1 98.5 276 VAL B O 1
ATOM 5144 N N . GLY B 1 277 ? 24.344 20 17.719 1 98 277 GLY B N 1
ATOM 5145 C CA . GLY B 1 277 ? 25.344 20.844 18.344 1 98 277 GLY B CA 1
ATOM 5146 C C . GLY B 1 277 ? 25.906 21.891 17.422 1 98 277 GLY B C 1
ATOM 5147 O O . GLY B 1 277 ? 27.078 22.297 17.547 1 98 277 GLY B O 1
ATOM 5148 N N . LEU B 1 278 ? 25.172 22.266 16.469 1 98.56 278 LEU B N 1
ATOM 5149 C CA . LEU B 1 278 ? 25.625 23.281 15.523 1 98.56 278 LEU B CA 1
ATOM 5150 C C . LEU B 1 278 ? 24.938 24.609 15.773 1 98.56 278 LEU B C 1
ATOM 5152 O O . LEU B 1 278 ? 23.953 24.688 16.531 1 98.56 278 LEU B O 1
ATOM 5156 N N . ASP B 1 279 ? 25.5 25.656 15.172 1 98.12 279 ASP B N 1
ATOM 5157 C CA . ASP B 1 279 ? 24.969 27.016 15.242 1 98.12 279 ASP B CA 1
ATOM 5158 C C . ASP B 1 279 ? 24.25 27.391 13.945 1 98.12 279 ASP B C 1
ATOM 5160 O O . ASP B 1 279 ? 24.875 27.516 12.898 1 98.12 279 ASP B O 1
ATOM 5164 N N . LEU B 1 280 ? 23.016 27.594 14.07 1 97.62 280 LEU B N 1
ATOM 5165 C CA . LEU B 1 280 ? 22.172 27.859 12.914 1 97.62 280 LEU B CA 1
ATOM 5166 C C . LEU B 1 280 ? 22.688 29.062 12.125 1 97.62 280 LEU B C 1
ATOM 5168 O O . LEU B 1 280 ? 22.656 29.078 10.898 1 97.62 280 LEU B O 1
ATOM 5172 N N . ASP B 1 281 ? 23.203 30.062 12.797 1 96.88 281 ASP B N 1
ATOM 5173 C CA . ASP B 1 281 ? 23.625 31.312 12.188 1 96.88 281 ASP B CA 1
ATOM 5174 C C . ASP B 1 281 ? 24.906 31.125 11.367 1 96.88 281 ASP B C 1
ATOM 5176 O O . ASP B 1 281 ? 25.25 31.969 10.539 1 96.88 281 ASP B O 1
ATOM 5180 N N . LYS B 1 282 ? 25.562 30.062 11.594 1 97.75 282 LYS B N 1
ATOM 5181 C CA . LYS B 1 282 ? 26.844 29.828 10.93 1 97.75 282 LYS B CA 1
ATOM 5182 C C . LYS B 1 282 ? 26.688 28.859 9.766 1 97.75 282 LYS B C 1
ATOM 5184 O O . LYS B 1 282 ? 27.641 28.578 9.039 1 97.75 282 LYS B O 1
ATOM 5189 N N . LEU B 1 283 ? 25.531 28.312 9.57 1 98.44 283 LEU B N 1
ATOM 5190 C CA . LEU B 1 283 ? 25.297 27.344 8.508 1 98.44 283 LEU B CA 1
ATOM 5191 C C . LEU B 1 283 ? 24.953 28.047 7.203 1 98.44 283 LEU B C 1
ATOM 5193 O O . LEU B 1 283 ? 24.266 29.078 7.207 1 98.44 283 LEU B O 1
ATOM 5197 N N . PRO B 1 284 ? 25.328 27.422 6.078 1 98.12 284 PRO B N 1
ATOM 5198 C CA . PRO B 1 284 ? 24.875 27.953 4.785 1 98.12 284 PRO B CA 1
ATOM 5199 C C . PRO B 1 284 ? 23.344 27.922 4.648 1 98.12 284 PRO B C 1
ATOM 5201 O O . PRO B 1 284 ? 22.688 27.109 5.293 1 98.12 284 PRO B O 1
ATOM 5204 N N . ASN B 1 285 ? 22.859 28.844 3.799 1 97.69 285 ASN B N 1
ATOM 5205 C CA . ASN B 1 285 ? 21.422 28.875 3.525 1 97.69 285 ASN B CA 1
ATOM 5206 C C . ASN B 1 285 ? 20.938 27.578 2.893 1 97.69 285 ASN B C 1
ATOM 5208 O O . ASN B 1 285 ? 21.328 27.25 1.769 1 97.69 285 ASN B O 1
ATOM 5212 N N . ARG B 1 286 ? 20.078 26.891 3.543 1 96.88 286 ARG B N 1
ATOM 5213 C CA . ARG B 1 286 ? 19.625 25.578 3.076 1 96.88 286 ARG B CA 1
ATOM 5214 C C . ARG B 1 286 ? 18.734 25.703 1.856 1 96.88 286 ARG B C 1
ATOM 5216 O O . ARG B 1 286 ? 18.5 24.719 1.143 1 96.88 286 ARG B O 1
ATOM 5223 N N . PHE B 1 287 ? 18.125 26.875 1.589 1 95.12 287 PHE B N 1
ATOM 5224 C CA . PHE B 1 287 ? 17.219 27.062 0.474 1 95.12 287 PHE B CA 1
ATOM 5225 C C . PHE B 1 287 ? 17.969 27.281 -0.828 1 95.12 287 PHE B C 1
ATOM 5227 O O . PHE B 1 287 ? 17.375 27.266 -1.909 1 95.12 287 PHE B O 1
ATOM 5234 N N . ASP B 1 288 ? 19.266 27.531 -0.737 1 96.31 288 ASP B N 1
ATOM 5235 C CA . ASP B 1 288 ? 20.156 27.562 -1.898 1 96.31 288 ASP B CA 1
ATOM 5236 C C . ASP B 1 288 ? 20.766 26.188 -2.15 1 96.31 288 ASP B C 1
ATOM 5238 O O . ASP B 1 288 ? 21.656 25.75 -1.424 1 96.31 288 ASP B O 1
ATOM 5242 N N . THR B 1 289 ? 20.328 25.562 -3.217 1 95.12 289 THR B N 1
ATOM 5243 C CA . THR B 1 289 ? 20.719 24.188 -3.492 1 95.12 289 THR B CA 1
ATOM 5244 C C . THR B 1 289 ? 22.219 24.094 -3.748 1 95.12 289 THR B C 1
ATOM 5246 O O . THR B 1 289 ? 22.812 23.016 -3.604 1 95.12 289 THR B O 1
ATOM 5249 N N . ASP B 1 290 ? 22.859 25.094 -4.09 1 96.94 290 ASP B N 1
ATOM 5250 C CA . ASP B 1 290 ? 24.297 25.109 -4.285 1 96.94 290 ASP B CA 1
ATOM 5251 C C . ASP B 1 290 ? 25.031 24.844 -2.971 1 96.94 290 ASP B C 1
ATOM 5253 O O . ASP B 1 290 ? 26.219 24.484 -2.973 1 96.94 290 ASP B O 1
ATOM 5257 N N . ASN B 1 291 ? 24.281 25.078 -1.89 1 98.25 291 ASN B N 1
ATOM 5258 C CA . ASN B 1 291 ? 24.891 24.906 -0.571 1 98.25 291 ASN B CA 1
ATOM 5259 C C . ASN B 1 291 ? 24.719 23.484 -0.064 1 98.25 291 ASN B C 1
ATOM 5261 O O . ASN B 1 291 ? 25.25 23.125 0.99 1 98.25 291 ASN B O 1
ATOM 5265 N N . TRP B 1 292 ? 24.047 22.609 -0.762 1 98.19 292 TRP B N 1
ATOM 5266 C CA . TRP B 1 292 ? 23.625 21.328 -0.225 1 98.19 292 TRP B CA 1
ATOM 5267 C C . TRP B 1 292 ? 24.828 20.406 -0.002 1 98.19 292 TRP B C 1
ATOM 5269 O O . TRP B 1 292 ? 24.891 19.672 0.989 1 98.19 292 TRP B O 1
ATOM 5279 N N . ALA B 1 293 ? 25.75 20.406 -0.895 1 97.81 293 ALA B N 1
ATOM 5280 C CA . ALA B 1 293 ? 26.922 19.562 -0.719 1 97.81 293 ALA B CA 1
ATOM 5281 C C . ALA B 1 293 ? 27.672 19.938 0.561 1 97.81 293 ALA B C 1
ATOM 5283 O O . ALA B 1 293 ? 28.078 19.062 1.329 1 97.81 293 ALA B O 1
ATOM 5284 N N . GLU B 1 294 ? 27.844 21.188 0.762 1 98.5 294 GLU B N 1
ATOM 5285 C CA . GLU B 1 294 ? 28.531 21.672 1.957 1 98.5 294 GLU B CA 1
ATOM 5286 C C . GLU B 1 294 ? 27.734 21.344 3.219 1 98.5 294 GLU B C 1
ATOM 5288 O O . GLU B 1 294 ? 28.312 20.875 4.207 1 98.5 294 GLU B O 1
ATOM 5293 N N . LEU B 1 295 ? 26.453 21.594 3.227 1 98.75 295 LEU B N 1
ATOM 5294 C CA . LEU B 1 295 ? 25.609 21.297 4.375 1 98.75 295 LEU B CA 1
ATOM 5295 C C . LEU B 1 295 ? 25.625 19.812 4.699 1 98.75 295 LEU B C 1
ATOM 5297 O O . LEU B 1 295 ? 25.672 19.422 5.871 1 98.75 295 LEU B O 1
ATOM 5301 N N . LYS B 1 296 ? 25.594 18.969 3.678 1 98.5 296 LYS B N 1
ATOM 5302 C CA . LYS B 1 296 ? 25.672 17.516 3.891 1 98.5 296 LYS B CA 1
ATOM 5303 C C . LYS B 1 296 ? 26.953 17.141 4.629 1 98.5 296 LYS B C 1
ATOM 5305 O O . LYS B 1 296 ? 26.938 16.312 5.543 1 98.5 296 LYS B O 1
ATOM 5310 N N . GLN B 1 297 ? 27.984 17.703 4.172 1 98.62 297 GLN B N 1
ATOM 5311 C CA . GLN B 1 297 ? 29.266 17.422 4.801 1 98.62 297 GLN B CA 1
ATOM 5312 C C . GLN B 1 297 ? 29.281 17.859 6.262 1 98.62 297 GLN B C 1
ATOM 5314 O O . GLN B 1 297 ? 29.75 17.125 7.137 1 98.62 297 GLN B O 1
ATOM 5319 N N . ILE B 1 298 ? 28.766 19.031 6.531 1 98.81 298 ILE B N 1
ATOM 5320 C CA . ILE B 1 298 ? 28.719 19.578 7.883 1 98.81 298 ILE B CA 1
ATOM 5321 C C . ILE B 1 298 ? 27.891 18.656 8.781 1 98.81 298 ILE B C 1
ATOM 5323 O O . ILE B 1 298 ? 28.328 18.281 9.867 1 98.81 298 ILE B O 1
ATOM 5327 N N . PHE B 1 299 ? 26.703 18.234 8.352 1 98.88 299 PHE B N 1
ATOM 5328 C CA . PHE B 1 299 ? 25.828 17.375 9.141 1 98.88 299 PHE B CA 1
ATOM 5329 C C . PHE B 1 299 ? 26.438 15.992 9.32 1 98.88 299 PHE B C 1
ATOM 5331 O O . PHE B 1 299 ? 26.391 15.43 10.414 1 98.88 299 PHE B O 1
ATOM 5338 N N . ALA B 1 300 ? 27.031 15.469 8.227 1 98.75 300 ALA B N 1
ATOM 5339 C CA . ALA B 1 300 ? 27.656 14.156 8.297 1 98.75 300 ALA B CA 1
ATOM 5340 C C . ALA B 1 300 ? 28.766 14.133 9.352 1 98.75 300 ALA B C 1
ATOM 5342 O O . ALA B 1 300 ? 28.859 13.195 10.148 1 98.75 300 ALA B O 1
ATOM 5343 N N . GLU B 1 301 ? 29.562 15.164 9.352 1 98.69 301 GLU B N 1
ATOM 5344 C CA . GLU B 1 301 ? 30.672 15.242 10.297 1 98.69 301 GLU B CA 1
ATOM 5345 C C . GLU B 1 301 ? 30.172 15.352 11.727 1 98.69 301 GLU B C 1
ATOM 5347 O O . GLU B 1 301 ? 30.703 14.711 12.633 1 98.69 301 GLU B O 1
ATOM 5352 N N . ALA B 1 302 ? 29.172 16.141 11.914 1 98.81 302 ALA B N 1
ATOM 5353 C CA . ALA B 1 302 ? 28.609 16.328 13.25 1 98.81 302 ALA B CA 1
ATOM 5354 C C . ALA B 1 302 ? 28.016 15.016 13.773 1 98.81 302 ALA B C 1
ATOM 5356 O O . ALA B 1 302 ? 28.25 14.633 14.922 1 98.81 302 ALA B O 1
ATOM 5357 N N . ILE B 1 303 ? 27.281 14.289 12.984 1 98.88 303 ILE B N 1
ATOM 5358 C CA . ILE B 1 303 ? 26.547 13.102 13.391 1 98.88 303 ILE B CA 1
ATOM 5359 C C . ILE B 1 303 ? 27.5 11.93 13.578 1 98.88 303 ILE B C 1
ATOM 5361 O O . ILE B 1 303 ? 27.328 11.102 14.477 1 98.88 303 ILE B O 1
ATOM 5365 N N . LYS B 1 304 ? 28.516 11.953 12.797 1 98.69 304 LYS B N 1
ATOM 5366 C CA . LYS B 1 304 ? 29.5 10.867 12.836 1 98.69 304 LYS B CA 1
ATOM 5367 C C . LYS B 1 304 ? 30.312 10.906 14.125 1 98.69 304 LYS B C 1
ATOM 5369 O O . LYS B 1 304 ? 31.016 9.945 14.445 1 98.69 304 LYS B O 1
ATOM 5374 N N . LYS B 1 305 ? 30.188 11.898 14.922 1 98.5 305 LYS B N 1
ATOM 5375 C CA . LYS B 1 305 ? 31 12.078 16.125 1 98.5 305 LYS B CA 1
ATOM 5376 C C . LYS B 1 305 ? 30.453 11.258 17.281 1 98.5 305 LYS B C 1
ATOM 5378 O O . LYS B 1 305 ? 31.141 11.039 18.281 1 98.5 305 LYS B O 1
ATOM 5383 N N . LYS B 1 306 ? 29.188 10.898 17.25 1 98.75 306 LYS B N 1
ATOM 5384 C CA . LYS B 1 306 ? 28.562 10.219 18.391 1 98.75 306 LYS B CA 1
ATOM 5385 C C . LYS B 1 306 ? 27.891 8.922 17.938 1 98.75 306 LYS B C 1
ATOM 5387 O O . LYS B 1 306 ? 27.562 8.758 16.75 1 98.75 306 LYS B O 1
ATOM 5392 N N . GLY B 1 307 ? 27.75 8.031 18.891 1 98.62 307 GLY B N 1
ATOM 5393 C CA . GLY B 1 307 ? 27.172 6.727 18.594 1 98.62 307 GLY B CA 1
ATOM 5394 C C . GLY B 1 307 ? 25.656 6.734 18.594 1 98.62 307 GLY B C 1
ATOM 5395 O O . GLY B 1 307 ? 25.031 7.738 18.938 1 98.62 307 GLY B O 1
ATOM 5396 N N . VAL B 1 308 ? 25.172 5.629 18.25 1 98.31 308 VAL B N 1
ATOM 5397 C CA . VAL B 1 308 ? 23.734 5.5 17.984 1 98.31 308 VAL B CA 1
ATOM 5398 C C . VAL B 1 308 ? 22.953 5.758 19.266 1 98.31 308 VAL B C 1
ATOM 5400 O O . VAL B 1 308 ? 21.875 6.355 19.234 1 98.31 308 VAL B O 1
ATOM 5403 N N . GLN B 1 309 ? 23.391 5.301 20.391 1 98.56 309 GLN B N 1
ATOM 5404 C CA . GLN B 1 309 ? 22.656 5.512 21.641 1 98.56 309 GLN B CA 1
ATOM 5405 C C . GLN B 1 309 ? 22.562 6.996 21.969 1 98.56 309 GLN B C 1
ATOM 5407 O O . GLN B 1 309 ? 21.531 7.461 22.453 1 98.56 309 GLN B O 1
ATOM 5412 N N . HIS B 1 310 ? 23.609 7.688 21.734 1 98.75 310 HIS B N 1
ATOM 5413 C CA . HIS B 1 310 ? 23.578 9.133 21.906 1 98.75 310 HIS B CA 1
ATOM 5414 C C . HIS B 1 310 ? 22.453 9.766 21.094 1 98.75 310 HIS B C 1
ATOM 5416 O O . HIS B 1 310 ? 21.688 10.578 21.609 1 98.75 310 HIS B O 1
ATOM 5422 N N . TRP B 1 311 ? 22.359 9.398 19.906 1 98.75 311 TRP B N 1
ATOM 5423 C CA . TRP B 1 311 ? 21.391 10.008 19.016 1 98.75 311 TRP B CA 1
ATOM 5424 C C . TRP B 1 311 ? 19.969 9.578 19.375 1 98.75 311 TRP B C 1
ATOM 5426 O O . TRP B 1 311 ? 19.016 10.352 19.234 1 98.75 311 TRP B O 1
ATOM 5436 N N . ARG B 1 312 ? 19.812 8.352 19.875 1 97.81 312 ARG B N 1
ATOM 5437 C CA . ARG B 1 312 ? 18.516 7.949 20.422 1 97.81 312 ARG B CA 1
ATOM 5438 C C . ARG B 1 312 ? 18.094 8.867 21.562 1 97.81 312 ARG B C 1
ATOM 5440 O O . ARG B 1 312 ? 16.953 9.328 21.609 1 97.81 312 ARG B O 1
ATOM 5447 N N . ASP B 1 313 ? 19 9.117 22.438 1 98.25 313 ASP B N 1
ATOM 5448 C CA . ASP B 1 313 ? 18.719 10.008 23.562 1 98.25 313 ASP B CA 1
ATOM 5449 C C . ASP B 1 313 ? 18.391 11.422 23.078 1 98.25 313 ASP B C 1
ATOM 5451 O O . ASP B 1 313 ? 17.5 12.07 23.609 1 98.25 313 ASP B O 1
ATOM 5455 N N . GLN B 1 314 ? 19.141 11.891 22.094 1 98.44 314 GLN B N 1
ATOM 5456 C CA . GLN B 1 314 ? 18.906 13.234 21.578 1 98.44 314 GLN B CA 1
ATOM 5457 C C . GLN B 1 314 ? 17.531 13.328 20.906 1 98.44 314 GLN B C 1
ATOM 5459 O O . GLN B 1 314 ? 16.828 14.336 21.047 1 98.44 314 GLN B O 1
ATOM 5464 N N . CYS B 1 315 ? 17.172 12.273 20.172 1 97.38 315 CYS B N 1
ATOM 5465 C CA . CYS B 1 315 ? 15.859 12.273 19.562 1 97.38 315 CYS B CA 1
ATOM 5466 C C . CYS B 1 315 ? 14.766 12.375 20.625 1 97.38 315 CYS B C 1
ATOM 5468 O O . CYS B 1 315 ? 13.758 13.055 20.422 1 97.38 315 CYS B O 1
ATOM 5470 N N . ASP B 1 316 ? 14.938 11.703 21.719 1 95.94 316 ASP B N 1
ATOM 5471 C CA . ASP B 1 316 ? 13.984 11.766 22.812 1 95.94 316 ASP B CA 1
ATOM 5472 C C . ASP B 1 316 ? 13.914 13.18 23.406 1 95.94 316 ASP B C 1
ATOM 5474 O O . ASP B 1 316 ? 12.844 13.648 23.781 1 95.94 316 ASP B O 1
ATOM 5478 N N . LYS B 1 317 ? 15.016 13.812 23.469 1 97.25 317 LYS B N 1
ATOM 5479 C CA . LYS B 1 317 ? 15.117 15.156 24.031 1 97.25 317 LYS B CA 1
ATOM 5480 C C . LYS B 1 317 ? 14.539 16.203 23.078 1 97.25 317 LYS B C 1
ATOM 5482 O O . LYS B 1 317 ? 14.055 17.25 23.516 1 97.25 317 LYS B O 1
ATOM 5487 N N . TYR B 1 318 ? 14.609 15.977 21.797 1 97.38 318 TYR B N 1
ATOM 5488 C CA . TYR B 1 318 ? 14.133 16.906 20.766 1 97.38 318 TYR B CA 1
ATOM 5489 C C . TYR B 1 318 ? 13.039 16.266 19.922 1 97.38 318 TYR B C 1
ATOM 5491 O O . TYR B 1 318 ? 13.227 16.047 18.719 1 97.38 318 TYR B O 1
ATOM 5499 N N . PRO B 1 319 ? 11.898 16.047 20.438 1 94.75 319 PRO B N 1
ATOM 5500 C CA . PRO B 1 319 ? 10.836 15.32 19.734 1 94.75 319 PRO B CA 1
ATOM 5501 C C . PRO B 1 319 ? 10.367 16.047 18.469 1 94.75 319 PRO B C 1
ATOM 5503 O O . PRO B 1 319 ? 9.703 15.438 17.625 1 94.75 319 PRO B O 1
ATOM 5506 N N . ASN B 1 320 ? 10.742 17.359 18.328 1 96.38 320 ASN B N 1
ATOM 5507 C CA . ASN B 1 320 ? 10.336 18.109 17.141 1 96.38 320 ASN B CA 1
ATOM 5508 C C . ASN B 1 320 ? 11.492 18.312 16.172 1 96.38 320 ASN B C 1
ATOM 5510 O O . ASN B 1 320 ? 11.477 19.219 15.352 1 96.38 320 ASN B O 1
ATOM 5514 N N . SER B 1 321 ? 12.484 17.469 16.266 1 97.5 321 SER B N 1
ATOM 5515 C CA . SER B 1 321 ? 13.625 17.578 15.359 1 97.5 321 SER B CA 1
ATOM 5516 C C . SER B 1 321 ? 13.336 16.906 14.016 1 97.5 321 SER B C 1
ATOM 5518 O O . SER B 1 321 ? 14.062 17.109 13.047 1 97.5 321 SER B O 1
ATOM 5520 N N . SER B 1 322 ? 12.312 16.016 14 1 97.81 322 SER B N 1
ATOM 5521 C CA . SER B 1 322 ? 12.008 15.188 12.836 1 97.81 322 SER B CA 1
ATOM 5522 C C . SER B 1 322 ? 13.18 14.281 12.469 1 97.81 322 SER B C 1
ATOM 5524 O O . SER B 1 322 ? 13.484 14.094 11.289 1 97.81 322 SER B O 1
ATOM 5526 N N . CYS B 1 323 ? 13.875 13.781 13.477 1 98.44 323 CYS B N 1
ATOM 5527 C CA . CYS B 1 323 ? 14.945 12.797 13.336 1 98.44 323 CYS B CA 1
ATOM 5528 C C . CYS B 1 323 ? 14.57 11.484 14.016 1 98.44 323 CYS B C 1
ATOM 5530 O O . CYS B 1 323 ? 13.773 11.469 14.953 1 98.44 323 CYS B O 1
ATOM 5532 N N . ALA B 1 324 ? 15.094 10.414 13.508 1 98.31 324 ALA B N 1
ATOM 5533 C CA . ALA B 1 324 ? 14.852 9.102 14.094 1 98.31 324 ALA B CA 1
ATOM 5534 C C . ALA B 1 324 ? 16.031 8.156 13.812 1 98.31 324 ALA B C 1
ATOM 5536 O O . ALA B 1 324 ? 16.531 8.109 12.695 1 98.31 324 ALA B O 1
ATOM 5537 N N . VAL B 1 325 ? 16.453 7.492 14.836 1 98.38 325 VAL B N 1
ATOM 5538 C CA . VAL B 1 325 ? 17.469 6.449 14.641 1 98.38 325 VAL B CA 1
ATOM 5539 C C . VAL B 1 325 ? 16.844 5.254 13.93 1 98.38 325 VAL B C 1
ATOM 5541 O O . VAL B 1 325 ? 15.742 4.82 14.273 1 98.38 325 VAL B O 1
ATOM 5544 N N . MET B 1 326 ? 17.516 4.789 12.875 1 98.56 326 MET B N 1
ATOM 5545 C CA . MET B 1 326 ? 17.016 3.629 12.141 1 98.56 326 MET B CA 1
ATOM 5546 C C . MET B 1 326 ? 17.094 2.371 13 1 98.56 326 MET B C 1
ATOM 5548 O O . MET B 1 326 ? 18.141 2.051 13.562 1 98.56 326 MET B O 1
ATOM 5552 N N . ASN B 1 327 ? 15.984 1.682 13.117 1 98.25 327 ASN B N 1
ATOM 5553 C CA . ASN B 1 327 ? 15.945 0.389 13.789 1 98.25 327 ASN B CA 1
ATOM 5554 C C . ASN B 1 327 ? 16.266 -0.754 12.828 1 98.25 327 ASN B C 1
ATOM 5556 O O . ASN B 1 327 ? 16.25 -0.571 11.609 1 98.25 327 ASN B O 1
ATOM 5560 N N . LYS B 1 328 ? 16.625 -1.887 13.445 1 97.06 328 LYS B N 1
ATOM 5561 C CA . LYS B 1 328 ? 16.703 -3.111 12.656 1 97.06 328 LYS B CA 1
ATOM 5562 C C . LYS B 1 328 ? 15.312 -3.592 12.25 1 97.06 328 LYS B C 1
ATOM 5564 O O . LYS B 1 328 ? 14.32 -3.223 12.883 1 97.06 328 LYS B O 1
ATOM 5569 N N . LEU B 1 329 ? 15.289 -4.363 11.164 1 97.12 329 LEU B N 1
ATOM 5570 C CA . LEU B 1 329 ? 14.023 -4.93 10.711 1 97.12 329 LEU B CA 1
ATOM 5571 C C . LEU B 1 329 ? 13.312 -5.648 11.852 1 97.12 329 LEU B C 1
ATOM 5573 O O . LEU B 1 329 ? 13.93 -6.426 12.586 1 97.12 329 LEU B O 1
ATOM 5577 N N . ALA B 1 330 ? 12.008 -5.355 12.008 1 95.62 330 ALA B N 1
ATOM 5578 C CA . ALA B 1 330 ? 11.227 -5.988 13.062 1 95.62 330 ALA B CA 1
ATOM 5579 C C . ALA B 1 330 ? 11.125 -7.496 12.836 1 95.62 330 ALA B C 1
ATOM 5581 O O . ALA B 1 330 ? 10.953 -7.949 11.703 1 95.62 330 ALA B O 1
ATOM 5582 N N . LYS B 1 331 ? 11.195 -8.258 13.906 1 93.06 331 LYS B N 1
ATOM 5583 C CA . LYS B 1 331 ? 10.883 -9.688 13.828 1 93.06 331 LYS B CA 1
ATOM 5584 C C . LYS B 1 331 ? 9.383 -9.914 13.641 1 93.06 331 LYS B C 1
ATOM 5586 O O . LYS B 1 331 ? 8.57 -9.117 14.109 1 93.06 331 LYS B O 1
ATOM 5591 N N . PRO B 1 332 ? 9.062 -11.047 12.961 1 91.94 332 PRO B N 1
ATOM 5592 C CA . PRO B 1 332 ? 7.637 -11.305 12.727 1 91.94 332 PRO B CA 1
ATOM 5593 C C . PRO B 1 332 ? 6.809 -11.266 14.008 1 91.94 332 PRO B C 1
ATOM 5595 O O . PRO B 1 332 ? 5.684 -10.758 14.008 1 91.94 332 PRO B O 1
ATOM 5598 N N . GLU B 1 333 ? 7.324 -11.703 15.141 1 90.06 333 GLU B N 1
ATOM 5599 C CA . GLU B 1 333 ? 6.582 -11.773 16.391 1 90.06 333 GLU B CA 1
ATOM 5600 C C . GLU B 1 333 ? 6.367 -10.383 16.984 1 90.06 333 GLU B C 1
ATOM 5602 O O . GLU B 1 333 ? 5.523 -10.195 17.859 1 90.06 333 GLU B O 1
ATOM 5607 N N . ASP B 1 334 ? 7.156 -9.414 16.5 1 91.56 334 ASP B N 1
ATOM 5608 C CA . ASP B 1 334 ? 7.066 -8.062 17.047 1 91.56 334 ASP B CA 1
ATOM 5609 C C . ASP B 1 334 ? 6.16 -7.188 16.188 1 91.56 334 ASP B C 1
ATOM 5611 O O . ASP B 1 334 ? 5.875 -6.043 16.531 1 91.56 334 ASP B O 1
ATOM 5615 N N . VAL B 1 335 ? 5.727 -7.672 15.039 1 93.56 335 VAL B N 1
ATOM 5616 C CA . VAL B 1 335 ? 4.84 -6.938 14.141 1 93.56 335 VAL B CA 1
ATOM 5617 C C . VAL B 1 335 ? 3.4 -7.031 14.641 1 93.56 335 VAL B C 1
ATOM 5619 O O . VAL B 1 335 ? 2.949 -8.102 15.047 1 93.56 335 VAL B O 1
ATOM 5622 N N . LYS B 1 336 ? 2.697 -5.867 14.656 1 92.5 336 LYS B N 1
ATOM 5623 C CA . LYS B 1 336 ? 1.294 -5.844 15.062 1 92.5 336 LYS B CA 1
ATOM 5624 C C . LYS B 1 336 ? 0.452 -6.762 14.18 1 92.5 336 LYS B C 1
ATOM 5626 O O . LYS B 1 336 ? 0.645 -6.809 12.961 1 92.5 336 LYS B O 1
ATOM 5631 N N . ASP B 1 337 ? -0.554 -7.41 14.695 1 90.38 337 ASP B N 1
ATOM 5632 C CA . ASP B 1 337 ? -1.251 -8.516 14.047 1 90.38 337 ASP B CA 1
ATOM 5633 C C . ASP B 1 337 ? -2.324 -8.008 13.086 1 90.38 337 ASP B C 1
ATOM 5635 O O . ASP B 1 337 ? -3.061 -8.797 12.492 1 90.38 337 ASP B O 1
ATOM 5639 N N . GLN B 1 338 ? -2.443 -6.715 13.031 1 92.75 338 GLN B N 1
ATOM 5640 C CA . GLN B 1 338 ? -3.311 -6.074 12.047 1 92.75 338 GLN B CA 1
ATOM 5641 C C . GLN B 1 338 ? -2.648 -4.832 11.461 1 92.75 338 GLN B C 1
ATOM 5643 O O . GLN B 1 338 ? -1.925 -4.117 12.156 1 92.75 338 GLN B O 1
ATOM 5648 N N . ILE B 1 339 ? -2.947 -4.574 10.211 1 94.75 339 ILE B N 1
ATOM 5649 C CA . ILE B 1 339 ? -2.273 -3.475 9.539 1 94.75 339 ILE B CA 1
ATOM 5650 C C . ILE B 1 339 ? -2.811 -2.143 10.055 1 94.75 339 ILE B C 1
ATOM 5652 O O . ILE B 1 339 ? -2.076 -1.153 10.125 1 94.75 339 ILE B O 1
ATOM 5656 N N . VAL B 1 340 ? -4.098 -2.041 10.391 1 94.81 340 VAL B N 1
ATOM 5657 C CA . VAL B 1 340 ? -4.75 -0.883 10.992 1 94.81 340 VAL B CA 1
ATOM 5658 C C . VAL B 1 340 ? -5.43 -1.292 12.297 1 94.81 340 VAL B C 1
ATOM 5660 O O . VAL B 1 340 ? -6.074 -2.342 12.359 1 94.81 340 VAL B O 1
ATOM 5663 N N . THR B 1 341 ? -5.266 -0.51 13.328 1 89.06 341 THR B N 1
ATOM 5664 C CA . THR B 1 341 ? -5.887 -0.787 14.617 1 89.06 341 THR B CA 1
ATOM 5665 C C . THR B 1 341 ? -7.242 -0.092 14.727 1 89.06 341 THR B C 1
ATOM 5667 O O . THR B 1 341 ? -7.371 1.082 14.375 1 89.06 341 THR B O 1
ATOM 5670 N N . TRP B 1 342 ? -8.258 -0.907 15.078 1 82.56 342 TRP B N 1
ATOM 5671 C CA . TRP B 1 342 ? -9.602 -0.396 15.32 1 82.56 342 TRP B CA 1
ATOM 5672 C C . TRP B 1 342 ? -9.828 -0.126 16.812 1 82.56 342 TRP B C 1
ATOM 5674 O O . TRP B 1 342 ? -9.391 -0.907 17.656 1 82.56 342 TRP B O 1
ATOM 5684 N N . THR B 1 343 ? -9.961 1.089 17.156 1 63.66 343 THR B N 1
ATOM 5685 C CA . THR B 1 343 ? -10.25 1.33 18.562 1 63.66 343 THR B CA 1
ATOM 5686 C C . THR B 1 343 ? -11.75 1.527 18.781 1 63.66 343 THR B C 1
ATOM 5688 O O . THR B 1 343 ? -12.414 2.199 17.984 1 63.66 343 THR B O 1
ATOM 5691 N N . SER B 1 344 ? -12.586 0.573 18.797 1 52.5 344 SER B N 1
ATOM 5692 C CA . SER B 1 344 ? -13.93 0.855 19.297 1 52.5 344 SER B CA 1
ATOM 5693 C C . SER B 1 344 ? -13.938 0.962 20.812 1 52.5 344 SER B C 1
ATOM 5695 O O . SER B 1 344 ? -12.992 0.536 21.469 1 52.5 344 SER B O 1
ATOM 5697 N N . LYS B 1 345 ? -14.844 1.872 21.297 1 45.97 345 LYS B N 1
ATOM 5698 C CA . LYS B 1 345 ? -15.07 1.842 22.734 1 45.97 345 LYS B CA 1
ATOM 5699 C C . LYS B 1 345 ? -14.883 0.432 23.297 1 45.97 345 LYS B C 1
ATOM 5701 O O . LYS B 1 345 ? -14.695 0.254 24.5 1 45.97 345 LYS B O 1
ATOM 5706 N N . SER B 1 346 ? -15.438 -0.542 22.547 1 39.69 346 SER B N 1
ATOM 5707 C CA . SER B 1 346 ? -15.383 -1.85 23.188 1 39.69 346 SER B CA 1
ATOM 5708 C C . SER B 1 346 ? -13.977 -2.436 23.125 1 39.69 346 SER B C 1
ATOM 5710 O O . SER B 1 346 ? -13.227 -2.174 22.188 1 39.69 346 SER B O 1
ATOM 5712 N N . SER B 1 347 ? -13.43 -2.713 24.266 1 39.91 347 SER B N 1
ATOM 5713 C CA . SER B 1 347 ? -12.211 -3.389 24.688 1 39.91 347 SER B CA 1
ATOM 5714 C C . SER B 1 347 ? -11.742 -4.398 23.641 1 39.91 347 SER B C 1
ATOM 5716 O O . SER B 1 347 ? -11.234 -5.469 23.984 1 39.91 347 SER B O 1
ATOM 5718 N N . ASP B 1 348 ? -12.227 -4.258 22.516 1 43.59 348 ASP B N 1
ATOM 5719 C CA . ASP B 1 348 ? -11.688 -5.434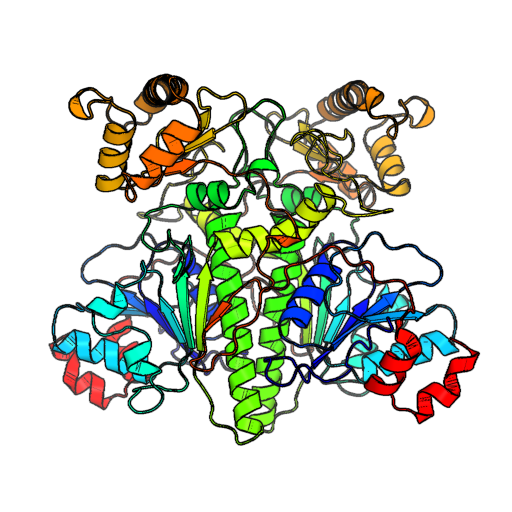 21.844 1 43.59 348 ASP B CA 1
ATOM 5720 C C . ASP B 1 348 ? -10.172 -5.328 21.672 1 43.59 348 ASP B C 1
ATOM 5722 O O . ASP B 1 348 ? -9.688 -4.582 20.812 1 43.59 348 ASP B O 1
ATOM 5726 N N . LYS B 1 349 ? -9.555 -5.293 22.828 1 45.22 349 LYS B N 1
ATOM 5727 C CA . LYS B 1 349 ? -8.109 -5.457 22.844 1 45.22 349 LYS B CA 1
ATOM 5728 C C . LYS B 1 349 ? -7.668 -6.613 21.953 1 45.22 349 LYS B C 1
ATOM 5730 O O . LYS B 1 349 ? -7.965 -7.773 22.234 1 45.22 349 LYS B O 1
ATOM 5735 N N . TYR B 1 350 ? -7.559 -6.23 20.703 1 47.38 350 TYR B N 1
ATOM 5736 C CA . TYR B 1 350 ? -6.945 -7.316 19.953 1 47.38 350 TYR B CA 1
ATOM 5737 C C . TYR B 1 350 ? -5.531 -7.598 20.453 1 47.38 350 TYR B C 1
ATOM 5739 O O . TYR B 1 350 ? -4.723 -6.68 20.594 1 47.38 350 TYR B O 1
ATOM 5747 N N . GLU B 1 351 ? -5.453 -8.5 21.312 1 49.69 351 GLU B N 1
ATOM 5748 C CA . GLU B 1 351 ? -4.109 -8.93 21.688 1 49.69 351 GLU B CA 1
ATOM 5749 C C . GLU B 1 351 ? -3.24 -9.164 20.453 1 49.69 351 GLU B C 1
ATOM 5751 O O . GLU B 1 351 ? -3.66 -9.836 19.516 1 49.69 351 GLU B O 1
ATOM 5756 N N . ASN B 1 352 ? -2.285 -8.352 20.344 1 57.62 352 ASN B N 1
ATOM 5757 C CA . ASN B 1 352 ? -1.29 -8.594 19.312 1 57.62 352 ASN B CA 1
ATOM 5758 C C . ASN B 1 352 ? -0.683 -9.992 19.438 1 57.62 352 ASN B C 1
ATOM 5760 O O . ASN B 1 352 ? 0.005 -10.289 20.406 1 57.62 352 ASN B O 1
ATOM 5764 N N . LYS B 1 353 ? -1.085 -10.93 18.719 1 60.88 353 LYS B N 1
ATOM 5765 C CA . LYS B 1 353 ? -0.456 -12.25 18.781 1 60.88 353 LYS B CA 1
ATOM 5766 C C . LYS B 1 353 ? 0.733 -12.328 17.828 1 60.88 353 LYS B C 1
ATOM 5768 O O . LYS B 1 353 ? 1.458 -13.328 17.812 1 60.88 353 LYS B O 1
ATOM 5773 N N . GLY B 1 354 ? 1.137 -11.195 17.422 1 61.75 354 GLY B N 1
ATOM 5774 C CA . GLY B 1 354 ? 2.244 -11.242 16.484 1 61.75 354 GLY B CA 1
ATOM 5775 C C . GLY B 1 354 ? 2.125 -12.375 15.477 1 61.75 354 GLY B C 1
ATOM 5776 O O . GLY B 1 354 ? 1.08 -13.016 15.383 1 61.75 354 GLY B O 1
ATOM 5777 N N . PHE B 1 355 ? 3.076 -12.367 14.453 1 72.25 355 PHE B N 1
ATOM 5778 C CA . PHE B 1 355 ? 3.027 -13.359 13.383 1 72.25 355 PHE B CA 1
ATOM 5779 C C . PHE B 1 355 ? 4.113 -14.414 13.578 1 72.25 355 PHE B C 1
ATOM 5781 O O . PHE B 1 355 ? 5.148 -14.367 12.906 1 72.25 355 PHE B O 1
ATOM 5788 N N . ALA B 1 356 ? 4.074 -15.117 14.781 1 62.56 356 ALA B N 1
ATOM 5789 C CA . ALA B 1 356 ? 5.074 -16.172 14.844 1 62.56 356 ALA B CA 1
ATOM 5790 C C . ALA B 1 356 ? 4.953 -17.109 13.641 1 62.56 356 ALA B C 1
ATOM 5792 O O . ALA B 1 356 ? 3.857 -17.328 13.125 1 62.56 356 ALA B O 1
ATOM 5793 N N . GLY B 1 357 ? 5.953 -17.281 12.82 1 60.84 357 GLY B N 1
ATOM 5794 C CA . GLY B 1 357 ? 6.031 -18.094 11.617 1 60.84 357 GLY B CA 1
ATOM 5795 C C . GLY B 1 357 ? 5.34 -19.438 11.766 1 60.84 357 GLY B C 1
ATOM 5796 O O . GLY B 1 357 ? 5.719 -20.25 12.609 1 60.84 357 GLY B O 1
ATOM 5797 N N . LYS B 1 358 ? 4.059 -19.484 11.414 1 68.88 358 LYS B N 1
ATOM 5798 C CA . LYS B 1 358 ? 3.381 -20.781 11.375 1 68.88 358 LYS B CA 1
ATOM 5799 C C . LYS B 1 358 ? 3.354 -21.344 9.953 1 68.88 358 LYS B C 1
ATOM 5801 O O . LYS B 1 358 ? 3.258 -20.578 8.984 1 68.88 358 LYS B O 1
ATOM 5806 N N . VAL B 1 359 ? 3.701 -22.625 9.883 1 78.06 359 VAL B N 1
ATOM 5807 C CA . VAL B 1 359 ? 3.615 -23.328 8.609 1 78.06 359 VAL B CA 1
ATOM 5808 C C . VAL B 1 359 ? 2.215 -23.922 8.438 1 78.06 359 VAL B C 1
ATOM 5810 O O . VAL B 1 359 ? 1.652 -24.484 9.375 1 78.06 359 VAL B O 1
ATOM 5813 N N . LEU B 1 360 ? 1.601 -23.609 7.367 1 88.75 360 LEU B N 1
ATOM 5814 C CA . LEU B 1 360 ? 0.321 -24.188 6.984 1 88.75 360 LEU B CA 1
ATOM 5815 C C . LEU B 1 360 ? 0.524 -25.359 6.031 1 88.75 360 LEU B C 1
ATOM 5817 O O . LEU B 1 360 ? 0.689 -25.172 4.824 1 88.75 360 LEU B O 1
ATOM 5821 N N . GLU B 1 361 ? 0.522 -26.562 6.637 1 88.81 361 GLU B N 1
ATOM 5822 C CA . GLU B 1 361 ? 0.775 -27.75 5.832 1 88.81 361 GLU B CA 1
ATOM 5823 C C . GLU B 1 361 ? -0.371 -28.016 4.863 1 88.81 361 GLU B C 1
ATOM 5825 O O . GLU B 1 361 ? -1.542 -27.875 5.223 1 88.81 361 GLU B O 1
ATOM 5830 N N . ALA B 1 362 ? -0.007 -28.453 3.742 1 90.94 362 ALA B N 1
ATOM 5831 C CA . ALA B 1 362 ? -1.017 -28.766 2.734 1 90.94 362 ALA B CA 1
ATOM 5832 C C . ALA B 1 362 ? -1.98 -29.828 3.24 1 90.94 362 ALA B C 1
ATOM 5834 O O . ALA B 1 362 ? -1.555 -30.844 3.801 1 90.94 362 ALA B O 1
ATOM 5835 N N . ASN B 1 363 ? -3.279 -29.547 3.168 1 92.12 363 ASN B N 1
ATOM 5836 C CA . ASN B 1 363 ? -4.363 -30.5 3.402 1 92.12 363 ASN B CA 1
ATOM 5837 C C . ASN B 1 363 ? -4.613 -30.703 4.895 1 92.12 363 ASN B C 1
ATOM 5839 O O . ASN B 1 363 ? -5.422 -31.547 5.281 1 92.12 363 ASN B O 1
ATOM 5843 N N . GLN B 1 364 ? -3.99 -29.969 5.723 1 91.5 364 GLN B N 1
ATOM 5844 C CA . GLN B 1 364 ? -4.07 -30.234 7.156 1 91.5 364 GLN B CA 1
ATOM 5845 C C . GLN B 1 364 ? -5.477 -29.969 7.688 1 91.5 364 GLN B C 1
ATOM 5847 O O . GLN B 1 364 ? -5.816 -30.375 8.797 1 91.5 364 GLN B O 1
ATOM 5852 N N . ASP B 1 365 ? -6.383 -29.312 6.871 1 95.12 365 ASP B N 1
ATOM 5853 C CA . ASP B 1 365 ? -7.688 -28.906 7.379 1 95.12 365 ASP B CA 1
ATOM 5854 C C . ASP B 1 365 ? -8.812 -29.406 6.473 1 95.12 365 ASP B C 1
ATOM 5856 O O . ASP B 1 365 ? -9.922 -28.875 6.504 1 95.12 365 ASP B O 1
ATOM 5860 N N . ALA B 1 366 ? -8.594 -30.375 5.672 1 95.62 366 ALA B N 1
ATOM 5861 C CA . ALA B 1 366 ? -9.516 -30.812 4.625 1 95.62 366 ALA B CA 1
ATOM 5862 C C . ALA B 1 366 ? -10.914 -31.047 5.191 1 95.62 366 ALA B C 1
ATOM 5864 O O . ALA B 1 366 ? -11.898 -30.531 4.668 1 95.62 366 ALA B O 1
ATOM 5865 N N . GLU B 1 367 ? -11.039 -31.828 6.262 1 96.19 367 GLU B N 1
ATOM 5866 C CA . GLU B 1 367 ? -12.344 -32.156 6.82 1 96.19 367 GLU B CA 1
ATOM 5867 C C . GLU B 1 367 ? -13.078 -30.922 7.312 1 96.19 367 GLU B C 1
ATOM 5869 O O . GLU B 1 367 ? -14.242 -30.703 6.965 1 96.19 367 GLU B O 1
ATOM 5874 N N . SER B 1 368 ? -12.422 -30.125 8.094 1 96.12 368 SER B N 1
ATOM 5875 C CA . SER B 1 368 ? -13.055 -28.938 8.656 1 96.12 368 SER B CA 1
ATOM 5876 C C . SER B 1 368 ? -13.484 -27.969 7.559 1 96.12 368 SER B C 1
ATOM 5878 O O . SER B 1 368 ? -14.547 -27.344 7.656 1 96.12 368 SER B O 1
ATOM 5880 N N . VAL B 1 369 ? -12.656 -27.859 6.52 1 96.75 369 VAL B N 1
ATOM 5881 C CA . VAL B 1 369 ? -12.961 -26.984 5.395 1 96.75 369 VAL B CA 1
ATOM 5882 C C . VAL B 1 369 ? -14.219 -27.469 4.684 1 96.75 369 VAL B C 1
ATOM 5884 O O . VAL B 1 369 ? -15.148 -26.703 4.461 1 96.75 369 VAL B O 1
ATOM 5887 N N . ILE B 1 370 ? -14.266 -28.75 4.328 1 96.88 370 ILE B N 1
ATOM 5888 C CA . ILE B 1 370 ? -15.383 -29.312 3.58 1 96.88 370 ILE B CA 1
ATOM 5889 C C . ILE B 1 370 ? -16.656 -29.203 4.41 1 96.88 370 ILE B C 1
ATOM 5891 O O . ILE B 1 370 ? -17.703 -28.797 3.906 1 96.88 370 ILE B O 1
ATOM 5895 N N . ARG B 1 371 ? -16.578 -29.469 5.668 1 95.75 371 ARG B N 1
ATOM 5896 C CA . ARG B 1 371 ? -17.75 -29.391 6.531 1 95.75 371 ARG B CA 1
ATOM 5897 C C . ARG B 1 371 ? -18.266 -27.953 6.629 1 95.75 371 ARG B C 1
ATOM 5899 O O . ARG B 1 371 ? -19.469 -27.719 6.57 1 95.75 371 ARG B O 1
ATOM 5906 N N . SER B 1 372 ? -17.359 -27.062 6.746 1 94.5 372 SER B N 1
ATOM 5907 C CA . SER B 1 372 ? -17.719 -25.672 6.945 1 94.5 372 SER B CA 1
ATOM 5908 C C . SER B 1 372 ? -18.281 -25.062 5.668 1 94.5 372 SER B C 1
ATOM 5910 O O . SER B 1 372 ? -19.25 -24.281 5.715 1 94.5 372 SER B O 1
ATOM 5912 N N . PHE B 1 373 ? -17.672 -25.391 4.527 1 95.75 373 PHE B N 1
ATOM 5913 C CA . PHE B 1 373 ? -18.047 -24.734 3.273 1 95.75 373 PHE B CA 1
ATOM 5914 C C . PHE B 1 373 ? -19.156 -25.5 2.574 1 95.75 373 PHE B C 1
ATOM 5916 O O . PHE B 1 373 ? -19.969 -24.906 1.867 1 95.75 373 PHE B O 1
ATOM 5923 N N . LEU B 1 374 ? -19.188 -26.922 2.77 1 95.69 374 LEU B N 1
ATOM 5924 C CA . LEU B 1 374 ? -20.047 -27.719 1.908 1 95.69 374 LEU B CA 1
ATOM 5925 C C . LEU B 1 374 ? -20.984 -28.609 2.736 1 95.69 374 LEU B C 1
ATOM 5927 O O . LEU B 1 374 ? -21.922 -29.188 2.205 1 95.69 374 LEU B O 1
ATOM 5931 N N . GLY B 1 375 ? -20.703 -28.781 4.004 1 94.88 375 GLY B N 1
ATOM 5932 C CA . GLY B 1 375 ? -21.578 -29.547 4.879 1 94.88 375 GLY B CA 1
ATOM 5933 C C . GLY B 1 375 ? -21.031 -30.922 5.211 1 94.88 375 GLY B C 1
ATOM 5934 O O . GLY B 1 375 ? -20.203 -31.469 4.473 1 94.88 375 GLY B O 1
ATOM 5935 N N . LYS B 1 376 ? -21.547 -31.484 6.246 1 92.19 376 LYS B N 1
ATOM 5936 C CA . LYS B 1 376 ? -21.094 -32.781 6.762 1 92.19 376 LYS B CA 1
ATOM 5937 C C . LYS B 1 376 ? -21.359 -33.875 5.754 1 92.19 376 LYS B C 1
ATOM 5939 O O . LYS B 1 376 ? -20.531 -34.781 5.602 1 92.19 376 LYS B O 1
ATOM 5944 N N . GLY B 1 377 ? -22.422 -33.844 5.16 1 94.19 377 GLY B N 1
ATOM 5945 C CA . GLY B 1 377 ? -22.766 -34.875 4.184 1 94.19 377 GLY B CA 1
ATOM 5946 C C . GLY B 1 377 ? -21.812 -34.906 3.006 1 94.19 377 GLY B C 1
ATOM 5947 O O . GLY B 1 377 ? -21.484 -36 2.5 1 94.19 377 GLY B O 1
ATOM 5948 N N . TYR B 1 378 ? -21.375 -33.781 2.668 1 95.38 378 TYR B N 1
ATOM 5949 C CA . TYR B 1 378 ? -20.422 -33.719 1.564 1 95.38 378 TYR B CA 1
ATOM 5950 C C . TYR B 1 378 ? -19.109 -34.375 1.938 1 95.38 378 TYR B C 1
ATOM 5952 O O . TYR B 1 378 ? -18.5 -35.094 1.126 1 95.38 378 TYR B O 1
ATOM 5960 N N . TRP B 1 379 ? -18.609 -34.188 3.115 1 94.69 379 TRP B N 1
ATOM 5961 C CA . TRP B 1 379 ? -17.375 -34.812 3.57 1 94.69 379 TRP B CA 1
ATOM 5962 C C . TRP B 1 379 ? -17.469 -36.344 3.475 1 94.69 379 TRP B C 1
ATOM 5964 O O . TRP B 1 379 ? -16.547 -37 2.986 1 94.69 379 TRP B O 1
ATOM 5974 N N . ASN B 1 380 ? -18.594 -36.844 3.852 1 95.19 380 ASN B N 1
ATOM 5975 C CA . ASN B 1 380 ? -18.797 -38.281 3.824 1 95.19 380 ASN B CA 1
ATOM 5976 C C . ASN B 1 380 ? -18.719 -38.812 2.402 1 95.19 380 ASN B C 1
ATOM 5978 O O . ASN B 1 380 ? -18.25 -39.938 2.189 1 95.19 380 ASN B O 1
ATOM 5982 N N . LYS B 1 381 ? -19.094 -38 1.555 1 94.44 381 LYS B N 1
ATOM 5983 C CA . LYS B 1 381 ? -19.109 -38.406 0.154 1 94.44 381 LYS B CA 1
ATOM 5984 C C . LYS B 1 381 ? -17.719 -38.375 -0.451 1 94.44 381 LYS B C 1
ATOM 5986 O O . LYS B 1 381 ? -17.406 -39.188 -1.336 1 94.44 381 LYS B O 1
ATOM 5991 N N . VAL B 1 382 ? -16.859 -37.469 0.036 1 94.25 382 VAL B N 1
ATOM 5992 C CA . VAL B 1 382 ? -15.648 -37.219 -0.742 1 94.25 382 VAL B CA 1
ATOM 5993 C C . VAL B 1 382 ? -14.422 -37.656 0.068 1 94.25 382 VAL B C 1
ATOM 5995 O O . VAL B 1 382 ? -13.312 -37.688 -0.458 1 94.25 382 VAL B O 1
ATOM 5998 N N . LYS B 1 383 ? -14.469 -37.969 1.33 1 93.44 383 LYS B N 1
ATOM 5999 C CA . LYS B 1 383 ? -13.328 -38.188 2.221 1 93.44 383 LYS B CA 1
ATOM 6000 C C . LYS B 1 383 ? -12.422 -39.312 1.686 1 93.44 383 LYS B C 1
ATOM 6002 O O . LYS B 1 383 ? -11.195 -39.219 1.834 1 93.44 383 LYS B O 1
ATOM 6007 N N . ALA B 1 384 ? -12.977 -40.25 0.973 1 91.62 384 ALA B N 1
ATOM 6008 C CA . ALA B 1 384 ? -12.195 -41.375 0.464 1 91.62 384 ALA B CA 1
ATOM 6009 C C . ALA B 1 384 ? -11.297 -40.938 -0.694 1 91.62 384 ALA B C 1
ATOM 6011 O O . ALA B 1 384 ? -10.289 -41.562 -0.983 1 91.62 384 ALA B O 1
ATOM 6012 N N . LYS B 1 385 ? -11.656 -39.844 -1.265 1 88.88 385 LYS B N 1
ATOM 6013 C CA . LYS B 1 385 ? -10.953 -39.406 -2.463 1 88.88 385 LYS B CA 1
ATOM 6014 C C . LYS B 1 385 ? -9.977 -38.281 -2.139 1 88.88 385 LYS B C 1
ATOM 6016 O O . LYS B 1 385 ? -9.242 -37.812 -3.014 1 88.88 385 LYS B O 1
ATOM 6021 N N . LEU B 1 386 ? -10.078 -37.781 -0.936 1 88.25 386 LEU B N 1
ATOM 6022 C CA . LEU B 1 386 ? -9.227 -36.656 -0.521 1 88.25 386 LEU B CA 1
ATOM 6023 C C . LEU B 1 386 ? -8.109 -37.156 0.396 1 88.25 386 LEU B C 1
ATOM 6025 O O . LEU B 1 386 ? -8.336 -38 1.255 1 88.25 386 LEU B O 1
#

Organism: Yarrowia lipolytica (strain CLIB 122 / E 150) (NCBI:txid284591)

Secondary structure (DSSP, 8-state):
-------S--TTSTTTT-EEEEE--SSHHHHHHHHHHHTT-EEEEEE-TT--------TTEEEEE--TTSHHHHHHHHHHHHT-SEEEE-SPTTHHHHTT-SHHHHH-TTT-S-TT-EEEEEESS-SSSTTTT----HHHHHHHHTGGGGSS-TTS-----TTIIIIIIIIIHHHHHHHHHHHHHHHHHHHTT-----EEEEEEHHHHHHHHTHHHHHHHS--STT---SS-SSTTSSTTTT-STTSEEEE-SSTT-EEEE---SHHHHHHHHHHTT--GGGSPPTTSGGGHHHHHHHHHHHHTTS-HHHHHHHHHH-TTS-EEEPPPPPPGGGS-SSSSEEE-SS-------TT------TTTTHHHHHHHHH-HHHHHHHGGG-/-------S--TTSTTTT-EEEEE--SSHHHHHHHHHHHTT-EEEEEE-TT--------TTEEEEE--TTSHHHHHHHHHHHHT-SEEEE-SPTTHHHHTT-SHHHHH-TTT-S-TT-EEEEEESS-SSSTTTT----HHHHHHHHTGG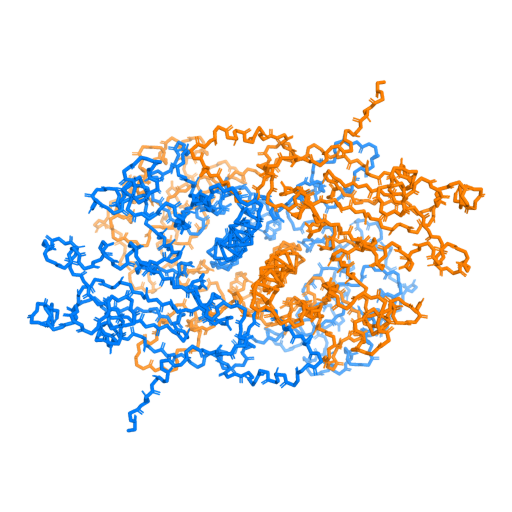GGSS-TTS-----TTIIIIIIIIIHHHHHHHHHHHHHHHHHHHTT-----EEEEEEHHHHHHHHTHHHHHHHS--STT---SS-SSTTSSTTTT-STTSEEEE-SSTT-EEEE---SHHHHHHHHHHTT--GGGSPPTTSGGGHHHHHHHHHHHHTTS-HHHHHHHHHH-TTS-EEEPPPPPPGGGS-SSSSEEE-SS-------TT------TTTTHHHHHHHHH-HHHHHHHGGG-

InterPro domains:
  IPR003673 CoA-transferase family III [PF02515] (15-323)
  IPR023606 CoA-transferase family III domain 1 superfamily [G3DSA:3.40.50.10540] (11-225)
  IPR023606 CoA-transferase family III domain 1 superfamily [SSF89796] (13-326)
  IPR044855 CoA-transferase family III domain 3 superfamily [G3DSA:3.30.1540.10] (237-326)
  IPR050509 Coenzyme A-transferase family III [PTHR48228] (13-344)

Nearest PDB structures (foldseek):
  8rp3-assembly1_B  TM=9.580E-01  e=1.527E-31  Mycobacterium tuberculosis
  8rp4-assembly1_B  TM=9.659E-01  e=6.240E-31  Mycobacterium tuberculosis
  8rp5-assembly1_B  TM=9.577E-01  e=4.066E-31  Mycobacterium tuberculosis
  2gci-assembly2_C  TM=8.710E-01  e=5.738E-32  Mycobacterium tuberculosis
  2yim-assembly2_D  TM=8.567E-01  e=2.590E-32  Mycobacterium tuberculosis H37Rv

Radius of gyration: 25.99 Å; Cα contacts (8 Å, |Δi|>4): 1786; chains: 2; bounding box: 65×77×54 Å

pLDDT: mean 91.04, std 13.99, range [22.55, 98.88]

Sequence (772 aa):
MTFEQDDKPKLGKPLSNIKVIEFAGLAPGPLAGQLLADYGAQVVRIDAPNKPSIDRLCKDKRSIALNLKDKEQWAVARDLIKNADVVIDPYRPGVLEKLGLGPSVFLNAHKGLNKRLIFARLTGYGQKTDKSHWAGHDLGYLAESGILDTIGPPGQAPVFPANILGDFASLSLPAFAAISLALYEREMKEKRGSSVPGRELDVNIVQAVQYLGLFVSHGRYPDGEGGIALFENERGTNTLDGGSPYYQMYETADKGEYLAVAPIEEQFYSQFVEMVGLDLDKLPNRFDTDNWAELKQIFAEAIKKKGVQHWRDQCDKYPNSSCAVMNKLAKPEDVKDQIVTWTSKSSDKYENKGFAGKVLEANQDAESVIRSFLGKGYWNKVKAKLMTFEQDDKPKLGKPLSNIKVIEFAGLAPGPLAGQLLADYGAQVVRIDAPNKPSIDRLCKDKRSIALNLKDKEQWAVARDLIKNADVVIDPYRPGVLEKLGLGPSVFLNAHKGLNKRLIFARLTGYGQKTDKSHWAGHDLGYLAESGILDTIGPPGQAPVFPANILGDFASLSLPAFAAISLALYEREMKEKRGSSVPGRELDVNIVQAVQYLGLFVSHGRYPDGEGGIALFENERGTNTLDGGSPYYQMYETADKGEYLAVAPIEEQFYSQFVEMVGLDLDKLPNRFDTDNWAELKQIFAEAIKKKGVQHWRDQCDKYPNSSCAVMNKLAKPEDVKDQIVTWTSKSSDKYENKGFAGKVLEANQDAESVIRSFLGKGYWNKVKAKL

Solvent-accessible surface area (backbone atoms only — not comparable to full-atom values): 39040 Å² total; per-residue (Å²): 132,81,75,70,71,71,81,57,55,48,81,85,35,71,30,31,89,38,34,33,41,31,44,70,47,68,70,31,43,34,44,23,47,26,59,44,21,62,37,23,20,46,30,35,32,43,26,59,64,95,52,88,72,72,60,55,51,37,64,77,51,43,23,29,44,40,49,67,85,40,71,70,44,29,49,51,52,52,51,47,57,43,59,29,45,31,37,41,39,48,57,61,72,60,53,44,48,75,67,69,65,27,66,64,56,26,48,31,92,82,75,26,64,24,40,57,31,31,40,39,36,43,39,51,61,29,77,83,44,98,51,24,81,45,45,66,39,44,63,20,31,41,18,52,32,1,60,39,57,50,13,27,58,62,98,50,69,59,42,64,58,42,50,36,58,33,34,28,44,14,29,12,48,50,41,44,24,50,50,29,36,51,54,26,32,34,53,54,31,46,72,70,71,40,82,47,64,30,37,42,34,43,28,13,21,27,55,19,42,40,44,50,36,38,69,55,21,40,13,40,55,47,86,55,101,60,40,46,74,50,39,64,55,61,32,21,60,21,55,63,34,47,32,28,59,47,21,35,72,34,53,26,49,36,85,96,35,38,37,22,33,35,23,77,50,69,70,18,34,53,42,35,35,51,70,59,70,50,58,72,88,76,50,73,62,80,88,42,70,87,37,29,69,59,50,34,51,54,53,39,57,48,44,34,70,40,40,57,67,56,51,47,54,45,35,68,73,39,42,51,16,12,48,24,52,46,35,67,60,51,48,35,57,72,30,60,55,49,56,57,48,68,48,47,94,59,75,66,69,72,72,66,69,23,47,61,78,44,80,71,54,70,36,75,31,40,67,63,49,37,34,71,59,65,28,64,69,48,39,73,72,43,52,89,80,97,133,80,75,70,72,71,82,57,56,48,79,84,38,71,29,29,86,36,34,32,41,30,43,69,47,69,69,29,43,33,44,24,48,26,59,44,21,61,38,22,20,46,30,34,32,42,24,60,63,95,53,88,74,72,60,54,52,37,65,77,50,43,23,28,44,41,48,67,85,40,70,70,43,28,50,52,53,52,52,48,56,43,59,29,46,32,36,41,39,46,56,60,72,60,55,44,47,76,66,68,64,25,65,64,57,25,46,31,91,86,74,26,64,24,39,58,30,31,40,37,38,42,39,52,64,29,77,83,43,97,51,23,80,44,45,67,38,45,62,19,32,39,18,52,32,1,60,38,56,50,15,29,56,63,96,51,70,60,44,63,58,42,48,34,57,33,34,28,43,14,29,14,47,49,44,44,23,51,51,27,36,49,53,26,31,33,52,53,31,44,74,69,73,41,82,47,64,30,38,42,34,43,27,13,22,26,54,19,42,39,44,50,35,38,70,54,22,38,13,41,56,47,84,54,99,65,43,48,74,52,38,63,55,62,34,21,60,20,55,63,34,47,33,27,58,46,22,34,71,35,54,27,48,37,82,96,34,38,37,23,33,34,23,76,49,68,70,18,34,54,41,37,35,50,68,60,71,48,59,72,89,77,50,74,61,80,88,41,70,87,39,29,67,60,49,36,52,54,52,40,56,48,45,32,71,40,40,56,67,56,51,46,54,46,35,68,75,39,41,50,16,11,49,24,52,46,34,67,60,52,49,36,56,74,30,62,54,50,57,57,46,67,49,46,94,61,76,65,67,72,72,65,68,23,48,62,78,44,79,72,55,72,36,76,32,41,69,63,49,36,33,72,59,65,28,64,69,48,38,72,72,42,52,88,79,98

Foldseek 3Di:
DPPPLPPPQPPPFPASPAEEEQEDDDDQRLQLQLQSVLRRYAYEYEAAPPDFDPDQSQPNYAFAYADLVDPLSVVLVQLLQLLGQEYEAADQAPPCVVSVNDPCCACPPPRHSPFLHAYEYFEAPWRDDPCSRPDDDQVVSCVVLVVQQQADAPPDHGDDDPNCLQRHVQTSVVSNVVSVVLVVVQVVCVVVVHPRGYDYHIGHRSVRSNVVCVLVVQLCDVPDPDGNVQNVDGHCCGLARPNALQAHWADALPPPKTKGGHQPDPVLQVLQCVLLPHDPVPAPDRVPSVRRVVSNVVSNVSRHVHDQVSSCVSCVVRVSNPMDIDDDDDDQQRDFSHPDDDDDVDPPPPPRRGSPRDGHDHRPCVQVSCCVRPNNVVCVVCVVVD/DPPPLPPPQPPPFPASPAEEEQEDDDDQRLQLQLQSVLRRYAYEYEAAPPDFDPDQSQPNYAFAYADLVDPLSVVLVQLLQLLGQEYEAADQAPPCVVSVNDPCCACPPPRHSPFLHAYEYFEAPWRDDPCSRPDDAQVVSCVVLVVQQQADAPPDHGDDPPNCLQRHVQTSVVSNVVSVVLVVVQVVCVVVVHDRGYDYHIGHRSVRSNVVCVLVVQLCCVPDDPGNVQNVDGHCCGLARPNALQAHWADALPPPKTKGGHQPDPVLQVLQCVLLPHDPVPQPDRVPSVRRVVSNVVSNVSRHVHDLVSSCVSCVVRVSNPMDIDDDDDDQQRDFSHPDDDDDPDPPPPPRRGSDRDGHDHRPCVQVSCCVRPNNVVCVVCVVVD